Protein AF-A0A2Z5UXM3-F1 (afdb_monomer_lite)

Radius of gyration: 25.67 Å; chains: 1; bounding box: 50×70×93 Å

F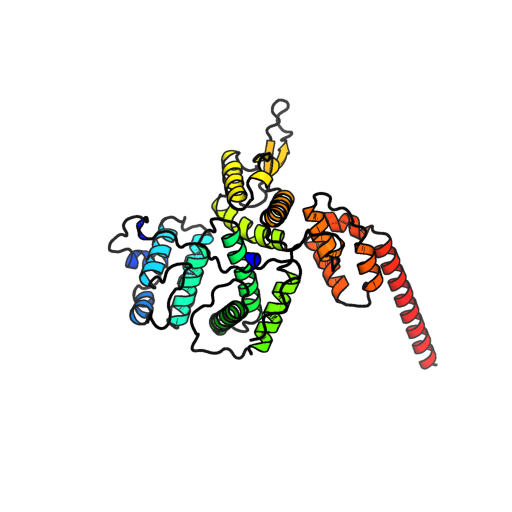oldseek 3Di:
DDFQPLPLPWFDLLLLAQAAFDQDPLVPAPDQDPCLLVVLCVLLVHDSVLVVVLLVVDPCVQFFLDDPPDTDRPVSLSVVLSSVLVPDDSPDPLNVVLSCLQPPPSNDDNNSNSVSSSVSSSLVGDHQEQSNLSQVLLLVLLLVLLVVPDPDPVCSSQSSLLLQQLCVVSSNNHDHGGPDPDHDPDDSVNSSVSSSVSCNVQVHLLNSLVSSLVSLQSVLVVLVADFFDPQADDPVSLQSSVVSLCSHFDCVLCVPPDSVNQFDWDFDPPDPPDRDTGGGGGPSLSSSLRNSVRCVVVSSTVDDDDPVSDDEPLSQLSVCSSVVNLAGPVSVLVRLVPPPPPDPVNVVSLVCCVVPRVSNNVNVVPDPSNVVSVVVVVVVVVVVVVVVVVVVVVVVD

pLDDT: mean 81.64, std 12.27, range [31.11, 96.38]

Secondary structure (DSSP, 8-state):
-PPPTTS-TTB-GGGG---PPPPP-GGGSPPPPTTHHHHHHHHHT--HHHHHHHHHH--TTTS-EEETTEEE-HHHHHHHHHHHHHHS-TTSHHHHHHHHHHHTTTTS-HHHHHHHHHHHHHHTPPP-SHHHHHHHHHHHHHHHHHHHH--SHHHHHHHHHHHHHHHHHTT-S-------SS--S--HHHHHHHHHHHHHHHSSTTTHHHHHHHHHHHHHGGGT--SS-TT-B-HHHHHHHHHHHHTTS-HHHHTT--HHHHEEEEE-SS-TT--PEEEEEE-HHHHHHHHHHHHHHTT-BSS---GGG--SHHHHHHHHHHTT-----STHHHHHHHHTTTSHHHHHHHHHHHHH-HHHHHHHHT-HHHHHHHHHHHHHHHHHHHHHHHHHHHH--

Organism: NCBI:txid676208

Sequence (397 aa):
MPRLNSKSSNLSDRCFQCIPPNLPDLKNLQSLPEDWFEKLSGLCNVKVDAFNKHLKNADLNKYPLLFRNSTISLKEALQFIYLTLSHLNCKSSYYSAIVLKLTEDIEFCTPGFINRVADIVTSLQEPQNLDELLYQSRLDLVNTVAAKLATTQTQQIHAWNQVLQIAANNNLGVKGNFKDPFSSNLTYSEIKKYLEKEFSEKFTPFYLPFLLEKQLRGLASLSDYQGAQATGYTVGIAENITEKIKTYLHAETFKNLTCQDFFEIVYSDDDEDCYLPILKDIKWNVVRNCFFNTLLKEGYFVKAISENDIHSLVDCASFSSLLRNNQLLGSENKYIMDSLFNNNDVYSQLKKIETEFAAYWENLRDCPALIDKTISWLIKTIEKNHLIVTRLNFLNY

Structure (mmCIF, N/CA/C/O backbone):
data_AF-A0A2Z5UXM3-F1
#
_entry.id   AF-A0A2Z5UXM3-F1
#
loop_
_atom_site.group_PDB
_atom_site.id
_atom_site.type_symbol
_atom_site.label_atom_id
_atom_site.label_alt_id
_atom_site.label_comp_id
_atom_site.label_asym_id
_atom_site.label_entity_id
_atom_site.label_seq_id
_atom_site.pdbx_PDB_ins_code
_atom_site.Cartn_x
_atom_site.Cartn_y
_atom_site.Cartn_z
_atom_site.occupancy
_atom_site.B_iso_or_equiv
_atom_site.auth_seq_id
_atom_site.auth_comp_id
_atom_site.auth_asym_id
_atom_site.auth_atom_id
_atom_site.pdbx_PDB_model_num
ATOM 1 N N . MET A 1 1 ? -2.596 -29.725 -2.174 1.00 31.11 1 MET A N 1
ATOM 2 C CA . MET A 1 1 ? -1.588 -28.937 -1.428 1.00 31.11 1 MET A CA 1
ATOM 3 C C . MET A 1 1 ? -2.303 -28.114 -0.364 1.00 31.11 1 MET A C 1
ATOM 5 O O . MET A 1 1 ? -3.401 -27.650 -0.664 1.00 31.11 1 MET A O 1
ATOM 9 N N . PRO A 1 2 ? -1.760 -27.969 0.857 1.00 32.78 2 PRO A N 1
ATOM 10 C CA . PRO A 1 2 ? -2.428 -27.230 1.925 1.00 32.78 2 PRO A CA 1
ATOM 11 C C . PRO A 1 2 ? -2.495 -25.749 1.543 1.00 32.78 2 PRO A C 1
ATOM 13 O O . PRO A 1 2 ? -1.459 -25.130 1.309 1.00 32.78 2 PRO A O 1
ATOM 16 N N . ARG A 1 3 ? -3.711 -25.201 1.442 1.00 43.66 3 ARG A N 1
ATOM 17 C CA . ARG A 1 3 ? -3.942 -23.756 1.310 1.00 43.66 3 ARG A CA 1
ATOM 18 C C . ARG A 1 3 ? -3.392 -23.062 2.560 1.00 43.66 3 ARG A C 1
ATOM 20 O O . ARG A 1 3 ? -3.405 -23.655 3.640 1.00 43.66 3 ARG A O 1
ATOM 27 N N . LEU A 1 4 ? -2.916 -21.825 2.432 1.00 53.03 4 LEU A N 1
ATOM 28 C CA . LEU A 1 4 ? -2.655 -21.005 3.613 1.00 53.03 4 LEU A CA 1
ATOM 29 C C . LEU A 1 4 ? -3.947 -20.898 4.425 1.00 53.03 4 LEU A C 1
ATOM 31 O O . LEU A 1 4 ? -4.969 -20.447 3.909 1.00 53.03 4 LEU A O 1
ATOM 35 N N . ASN A 1 5 ? -3.884 -21.260 5.704 1.00 45.56 5 ASN A N 1
ATOM 36 C CA . ASN A 1 5 ? -4.937 -20.954 6.674 1.00 45.56 5 ASN A CA 1
ATOM 37 C C . ASN A 1 5 ? -4.945 -19.457 7.057 1.00 45.56 5 ASN A C 1
ATOM 39 O O . ASN A 1 5 ? -5.660 -19.067 7.969 1.00 45.56 5 ASN A O 1
ATOM 43 N N . SER A 1 6 ? -4.170 -18.610 6.366 1.00 47.28 6 SER A N 1
ATOM 44 C CA . SER A 1 6 ? -4.060 -17.169 6.623 1.00 47.28 6 SER A CA 1
ATOM 45 C C . SER A 1 6 ? -5.162 -16.335 5.967 1.00 47.28 6 SER A C 1
ATOM 47 O O . SER A 1 6 ? -5.052 -15.110 5.940 1.00 47.28 6 SER A O 1
ATOM 49 N N . LYS A 1 7 ? -6.219 -16.954 5.417 1.00 53.69 7 LYS A N 1
ATOM 50 C CA . LYS A 1 7 ? -7.437 -16.200 5.115 1.00 53.69 7 LYS A CA 1
ATOM 51 C C . LYS A 1 7 ? -7.962 -15.690 6.452 1.00 53.69 7 LYS A C 1
ATOM 53 O O . LYS A 1 7 ? -8.525 -16.470 7.217 1.00 53.69 7 LYS A O 1
ATOM 58 N N . SER A 1 8 ? -7.745 -14.403 6.740 1.00 56.81 8 SER A N 1
ATOM 59 C CA . SER A 1 8 ? -8.525 -13.702 7.758 1.00 56.81 8 SER A CA 1
ATOM 60 C C . SER A 1 8 ? -9.979 -14.101 7.522 1.00 56.81 8 SER A C 1
ATOM 62 O O . SER A 1 8 ? -10.464 -13.996 6.393 1.00 56.81 8 SER A O 1
ATOM 64 N N . SER A 1 9 ? -10.623 -14.668 8.542 1.00 66.50 9 SER A N 1
ATOM 65 C CA . SER A 1 9 ? -11.870 -15.437 8.412 1.00 66.50 9 SER A CA 1
ATOM 66 C C . SER A 1 9 ? -13.031 -14.646 7.802 1.00 66.50 9 SER A C 1
ATOM 68 O O . SER A 1 9 ? -14.055 -15.236 7.465 1.00 66.50 9 SER A O 1
ATOM 70 N N . ASN A 1 10 ? -12.867 -13.330 7.628 1.00 83.25 10 ASN A N 1
ATOM 71 C CA . ASN A 1 10 ? -13.854 -12.441 7.043 1.00 83.25 10 ASN A CA 1
ATOM 72 C C . ASN A 1 10 ? -13.451 -11.788 5.700 1.00 83.25 10 ASN A C 1
ATOM 74 O O . ASN A 1 10 ? -14.196 -10.965 5.178 1.00 83.25 10 ASN A O 1
ATOM 78 N N . LEU A 1 11 ? -12.310 -12.130 5.095 1.00 88.94 11 LEU A N 1
ATOM 79 C CA . LEU A 1 11 ? -11.992 -11.679 3.733 1.00 88.94 11 LEU A CA 1
ATOM 80 C C . LEU A 1 11 ? -12.542 -12.660 2.692 1.00 88.94 11 LEU A C 1
ATOM 82 O O . LEU A 1 11 ? -12.330 -13.869 2.789 1.00 88.94 11 LEU A O 1
ATOM 86 N N . SER A 1 12 ? -13.232 -12.136 1.680 1.00 90.31 12 SER A N 1
ATOM 87 C CA . SER A 1 12 ? -13.747 -12.929 0.561 1.00 90.31 12 SER A CA 1
ATOM 88 C C . SER A 1 12 ? -12.629 -13.378 -0.387 1.00 90.31 12 SER A C 1
ATOM 90 O O . SER A 1 12 ? -11.528 -12.822 -0.402 1.00 90.31 12 SER A O 1
ATOM 92 N N . ASP A 1 13 ? -12.930 -14.346 -1.256 1.00 89.88 13 ASP A N 1
ATOM 93 C CA . ASP A 1 13 ? -12.005 -14.778 -2.312 1.00 89.88 13 ASP A CA 1
ATOM 94 C C . ASP A 1 13 ? -11.679 -13.655 -3.310 1.00 89.88 13 ASP A C 1
ATOM 96 O O . ASP A 1 13 ? -10.606 -13.671 -3.918 1.00 89.88 13 ASP A O 1
ATOM 100 N N . ARG A 1 14 ? -12.552 -12.644 -3.433 1.00 90.94 14 ARG A N 1
ATOM 101 C CA . ARG A 1 14 ? -12.315 -11.465 -4.276 1.00 90.94 14 ARG A CA 1
ATOM 102 C C . ARG A 1 14 ? -11.067 -10.696 -3.832 1.00 90.94 14 ARG A C 1
ATOM 104 O O . ARG A 1 14 ? -10.260 -10.316 -4.674 1.00 90.94 14 ARG A O 1
ATOM 111 N N . CYS A 1 15 ? -10.824 -10.589 -2.521 1.00 90.62 15 CYS A N 1
ATOM 112 C CA . CYS A 1 15 ? -9.630 -9.944 -1.953 1.00 90.62 15 CYS A CA 1
ATOM 113 C C . CYS A 1 15 ? -8.303 -10.583 -2.384 1.00 90.62 15 CYS A C 1
ATOM 115 O O . CYS A 1 15 ? -7.249 -9.980 -2.186 1.00 90.62 15 CYS A O 1
ATOM 117 N N . PHE A 1 16 ? -8.334 -11.802 -2.926 1.00 91.88 16 PHE A N 1
ATOM 118 C CA . PHE A 1 16 ? -7.156 -12.570 -3.324 1.00 91.88 16 PHE A CA 1
ATOM 119 C C . PHE A 1 16 ? -7.130 -12.863 -4.828 1.00 91.88 16 PHE A C 1
ATOM 121 O O . PHE A 1 16 ? -6.340 -13.692 -5.281 1.00 91.88 16 PHE A O 1
ATOM 128 N N . GLN A 1 17 ? -7.957 -12.186 -5.629 1.00 91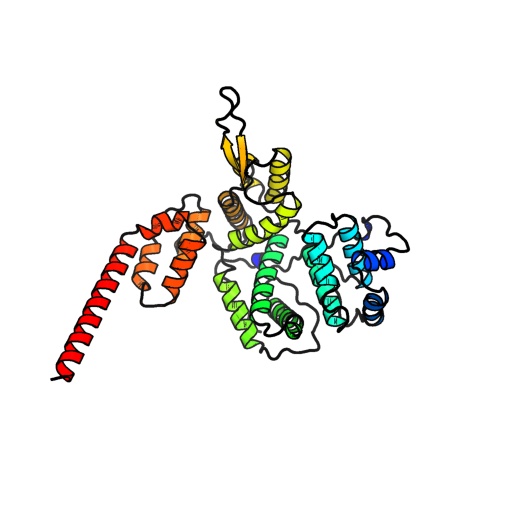.31 17 GLN A N 1
ATOM 129 C CA . GLN A 1 17 ? -7.866 -12.291 -7.080 1.00 91.31 17 GLN A CA 1
ATOM 130 C C . GLN A 1 17 ? -6.550 -11.678 -7.579 1.00 91.31 17 GLN A C 1
ATOM 132 O O . GLN A 1 17 ? -6.132 -10.594 -7.170 1.00 91.31 17 GLN A O 1
ATOM 137 N N . CYS A 1 18 ? -5.862 -12.389 -8.468 1.00 89.88 18 CYS A N 1
ATOM 138 C CA . CYS A 1 18 ? -4.621 -11.912 -9.069 1.00 89.88 18 CYS A CA 1
ATOM 139 C C . CYS A 1 18 ? -4.944 -10.985 -10.248 1.00 89.88 18 CYS A C 1
ATOM 141 O O . CYS A 1 18 ? -5.001 -11.427 -11.395 1.00 89.88 18 CYS A O 1
ATOM 143 N N . ILE A 1 19 ? -5.158 -9.702 -9.953 1.00 89.19 19 ILE A N 1
ATOM 144 C CA . ILE A 1 19 ? -5.529 -8.674 -10.932 1.00 89.19 19 ILE A CA 1
ATOM 145 C C . ILE A 1 19 ? -4.443 -7.585 -10.957 1.00 89.19 19 ILE A C 1
ATOM 147 O O . ILE A 1 19 ? -4.604 -6.556 -10.313 1.00 89.19 19 ILE A O 1
ATOM 151 N N . PRO A 1 20 ? -3.305 -7.798 -11.647 1.00 84.62 20 PRO A N 1
ATOM 152 C CA . PRO A 1 20 ? -2.302 -6.748 -11.784 1.00 84.62 20 PRO A CA 1
ATOM 153 C C . PRO A 1 20 ? -2.819 -5.560 -12.612 1.00 84.62 20 PRO A C 1
ATOM 155 O O . PRO A 1 20 ? -3.680 -5.740 -13.476 1.00 84.62 20 PRO A O 1
ATOM 158 N N . PRO A 1 21 ? -2.273 -4.354 -12.425 1.00 83.88 21 PRO A N 1
ATOM 159 C CA . PRO A 1 21 ? -2.468 -3.263 -13.371 1.00 83.88 21 PRO A CA 1
ATOM 160 C C . PRO A 1 21 ? -2.143 -3.669 -14.817 1.00 83.88 21 PRO A C 1
ATOM 162 O O . PRO A 1 21 ? -1.306 -4.543 -15.077 1.00 83.88 21 PRO A O 1
ATOM 165 N N . ASN A 1 22 ? -2.819 -3.045 -15.780 1.00 75.81 22 ASN A N 1
ATOM 166 C CA . ASN A 1 22 ? -2.469 -3.227 -17.186 1.00 75.81 22 ASN A CA 1
ATOM 167 C C . ASN A 1 22 ? -1.181 -2.465 -17.518 1.00 75.81 22 ASN A C 1
ATOM 169 O O . ASN A 1 22 ? -0.917 -1.389 -16.984 1.00 75.81 22 ASN A O 1
ATOM 173 N N . LEU A 1 23 ? -0.401 -3.008 -18.452 1.00 68.75 23 LEU A N 1
ATOM 174 C CA . LEU A 1 23 ? 0.621 -2.214 -19.121 1.00 68.75 23 LEU A CA 1
ATOM 175 C C . LEU A 1 23 ? -0.061 -1.089 -19.907 1.00 68.75 23 LEU A C 1
ATOM 177 O O . LEU A 1 23 ? -1.052 -1.365 -20.593 1.00 68.75 23 LEU A O 1
ATOM 181 N N . PRO A 1 24 ? 0.482 0.136 -19.879 1.00 64.06 24 PRO A N 1
ATOM 182 C CA . PRO A 1 24 ? 0.121 1.148 -20.859 1.00 64.06 24 PRO A CA 1
ATOM 183 C C . PRO A 1 24 ? 0.345 0.596 -22.270 1.00 64.06 24 PRO A C 1
ATOM 185 O O . PRO A 1 24 ? 1.337 -0.094 -22.524 1.00 64.06 24 PRO A O 1
ATOM 188 N N . ASP A 1 25 ? -0.590 0.859 -23.182 1.00 61.75 25 ASP A N 1
ATOM 189 C CA . ASP A 1 25 ? -0.499 0.351 -24.548 1.00 61.75 25 ASP A CA 1
ATOM 190 C C . ASP A 1 25 ? 0.686 1.000 -25.274 1.00 61.75 25 ASP A C 1
ATOM 192 O O . ASP A 1 25 ? 0.631 2.163 -25.676 1.00 61.75 25 ASP A O 1
ATOM 196 N N . LEU A 1 26 ? 1.757 0.222 -25.457 1.00 58.78 26 LEU A N 1
ATOM 197 C CA . LEU A 1 26 ? 2.961 0.622 -26.185 1.00 58.78 26 LEU A CA 1
ATOM 198 C C . LEU A 1 26 ? 2.657 1.106 -27.611 1.00 58.78 26 LEU A C 1
ATOM 200 O O . LEU A 1 26 ? 3.421 1.898 -28.153 1.00 58.78 26 LEU A O 1
ATOM 204 N N . LYS A 1 27 ? 1.547 0.660 -28.217 1.00 54.09 27 LYS A N 1
ATOM 205 C CA . LYS A 1 27 ? 1.144 1.060 -29.575 1.00 54.09 27 LYS A CA 1
ATOM 206 C C . LYS A 1 27 ? 0.575 2.475 -29.643 1.00 54.09 27 LYS A C 1
ATOM 208 O O . LYS A 1 27 ? 0.575 3.062 -30.719 1.00 54.09 27 LYS A O 1
ATOM 213 N N . ASN A 1 28 ? 0.111 3.009 -28.514 1.00 53.81 28 ASN A N 1
ATOM 214 C CA . ASN A 1 28 ? -0.417 4.370 -28.410 1.00 53.81 28 ASN A CA 1
ATOM 215 C C . ASN A 1 28 ? 0.639 5.369 -27.919 1.00 53.81 28 ASN A C 1
ATOM 217 O O . ASN A 1 28 ? 0.347 6.558 -27.792 1.00 53.81 28 ASN A O 1
ATOM 221 N N . LEU A 1 29 ? 1.859 4.907 -27.632 1.00 59.38 29 LEU A N 1
ATOM 222 C CA . LEU A 1 29 ? 2.969 5.784 -27.286 1.00 59.38 29 LEU A CA 1
ATOM 223 C C . LEU A 1 29 ? 3.538 6.445 -28.550 1.00 59.38 29 LEU A C 1
ATOM 225 O O . LEU A 1 29 ? 3.493 5.874 -29.639 1.00 59.38 29 LEU A O 1
ATOM 229 N N . GLN A 1 30 ? 4.061 7.668 -28.397 1.00 64.62 30 GLN A N 1
ATOM 230 C CA . GLN A 1 30 ? 4.705 8.428 -29.474 1.00 64.62 30 GLN A CA 1
ATOM 231 C C . GLN A 1 30 ? 5.695 7.566 -30.271 1.00 64.62 30 GLN A C 1
ATOM 233 O O . GLN A 1 30 ? 6.365 6.692 -29.717 1.00 64.62 30 GLN A O 1
ATOM 238 N N . SER A 1 31 ? 5.827 7.851 -31.570 1.00 75.44 31 SER A N 1
ATOM 239 C CA . SER A 1 31 ? 6.830 7.208 -32.419 1.00 75.44 31 SER A CA 1
ATOM 240 C C . SER A 1 31 ? 8.217 7.355 -31.792 1.00 75.44 31 SER A C 1
ATOM 242 O O . SER A 1 31 ? 8.715 8.473 -31.636 1.00 75.44 31 SER A O 1
ATOM 244 N N . LEU A 1 32 ? 8.831 6.227 -31.436 1.00 82.06 32 LEU A N 1
ATOM 245 C CA . LEU A 1 32 ? 10.192 6.199 -30.914 1.00 82.06 32 LEU A CA 1
ATOM 246 C C . LEU A 1 32 ? 11.160 6.728 -31.981 1.00 82.06 32 LEU A C 1
ATOM 248 O O . LEU A 1 32 ? 11.056 6.315 -33.139 1.00 82.06 32 LEU A O 1
ATOM 252 N N . PRO A 1 33 ? 12.112 7.603 -31.620 1.00 87.31 33 PRO A N 1
ATOM 253 C CA . PRO A 1 33 ? 13.159 7.998 -32.549 1.00 87.31 33 PRO A CA 1
ATOM 254 C C . PRO A 1 33 ? 14.060 6.793 -32.865 1.00 87.31 33 PRO A C 1
ATOM 256 O O . PRO A 1 33 ? 14.204 5.889 -32.041 1.00 87.31 33 PRO A O 1
ATOM 259 N N . GLU A 1 34 ? 14.676 6.761 -34.049 1.00 87.12 34 GLU A N 1
ATOM 260 C CA . GLU A 1 34 ? 15.512 5.624 -34.479 1.00 87.12 34 GLU A CA 1
ATOM 261 C C . GLU A 1 34 ? 16.682 5.348 -33.516 1.00 87.12 34 GLU A C 1
ATOM 263 O O . GLU A 1 34 ? 17.028 4.192 -33.285 1.00 87.12 34 GLU A O 1
ATOM 268 N N . ASP A 1 35 ? 17.212 6.400 -32.888 1.00 90.81 35 ASP A N 1
ATOM 269 C CA . ASP A 1 35 ? 18.319 6.403 -31.922 1.00 90.81 35 ASP A CA 1
ATOM 270 C C . ASP A 1 35 ? 17.854 6.361 -30.448 1.00 90.81 35 ASP A C 1
ATOM 272 O O . ASP A 1 35 ? 18.574 6.786 -29.538 1.00 90.81 35 ASP A O 1
ATOM 276 N N . TRP A 1 36 ? 16.625 5.897 -30.174 1.00 91.31 36 TRP A N 1
ATOM 277 C CA . TRP A 1 36 ? 16.070 5.860 -28.809 1.00 91.31 36 TRP A CA 1
ATOM 278 C C . TRP A 1 36 ? 16.958 5.087 -27.825 1.00 91.31 36 TRP A C 1
ATOM 280 O O . TRP A 1 36 ? 16.990 5.403 -26.637 1.00 91.31 36 TRP A O 1
ATOM 290 N N . PHE A 1 37 ? 17.675 4.070 -28.305 1.00 91.00 37 PHE A N 1
ATOM 291 C CA . PHE A 1 37 ? 18.474 3.193 -27.459 1.00 91.00 37 PHE A CA 1
ATOM 292 C C . PHE A 1 37 ? 19.780 3.868 -27.025 1.00 91.00 37 PHE A C 1
ATOM 294 O O . PHE A 1 37 ? 20.137 3.834 -25.847 1.00 91.00 37 PHE A O 1
ATOM 301 N N . GLU A 1 38 ? 20.443 4.573 -27.940 1.00 92.56 38 GLU A N 1
ATOM 302 C CA . GLU A 1 38 ? 21.582 5.444 -27.659 1.00 92.56 38 GLU A CA 1
ATOM 303 C C . GLU A 1 38 ? 21.175 6.577 -26.711 1.00 92.56 38 GLU A C 1
ATOM 305 O O . GLU A 1 38 ? 21.888 6.871 -25.748 1.00 92.56 38 GLU A O 1
ATOM 310 N N . LYS A 1 39 ? 19.992 7.164 -26.930 1.00 92.81 39 LYS A N 1
ATOM 311 C CA . LYS A 1 39 ? 19.426 8.197 -26.054 1.00 92.81 39 LYS A CA 1
ATOM 312 C C . LYS A 1 39 ? 19.135 7.678 -24.651 1.00 92.81 39 LYS A C 1
ATOM 314 O O . LYS A 1 39 ? 19.499 8.355 -23.695 1.00 92.81 39 LYS A O 1
ATOM 319 N N . LEU A 1 40 ? 18.546 6.489 -24.502 1.00 93.12 40 LEU A N 1
ATOM 320 C CA . LEU A 1 40 ? 18.355 5.847 -23.195 1.00 93.12 40 LEU A CA 1
ATOM 321 C C . LEU A 1 40 ? 19.697 5.670 -22.475 1.00 93.12 40 LEU A C 1
ATOM 323 O O . LEU A 1 40 ? 19.828 6.019 -21.305 1.00 93.12 40 LEU A O 1
ATOM 327 N N . SER A 1 41 ? 20.715 5.196 -23.194 1.00 91.44 41 SER A N 1
ATOM 328 C CA . SER A 1 41 ? 22.071 5.071 -22.662 1.00 91.44 41 SER A CA 1
ATOM 329 C C . SER A 1 41 ? 22.642 6.412 -22.189 1.00 91.44 41 SER A C 1
ATOM 331 O O . SER A 1 41 ? 23.246 6.478 -21.116 1.00 91.44 41 SER A O 1
ATOM 333 N N . GLY A 1 42 ? 22.398 7.487 -22.945 1.00 90.94 42 GLY A N 1
ATOM 334 C CA . GLY A 1 42 ? 22.749 8.857 -22.568 1.00 90.94 42 GLY A CA 1
ATOM 335 C C . GLY A 1 42 ? 22.011 9.352 -21.320 1.00 90.94 42 GLY A C 1
ATOM 336 O O . GLY A 1 42 ? 22.652 9.882 -20.416 1.00 90.94 42 GLY A O 1
ATOM 337 N N . LEU A 1 43 ? 20.695 9.121 -21.224 1.00 91.00 43 LEU A N 1
ATOM 338 C CA . LEU A 1 43 ? 19.877 9.472 -20.050 1.00 91.00 43 LEU A CA 1
ATOM 339 C C . LEU A 1 43 ? 20.365 8.774 -18.774 1.00 91.00 43 LEU A C 1
ATOM 341 O O . LEU A 1 43 ? 20.312 9.352 -17.687 1.00 91.00 43 LEU A O 1
ATOM 345 N N . CYS A 1 44 ? 20.848 7.540 -18.916 1.00 90.44 44 CYS A N 1
ATOM 346 C CA . CYS A 1 44 ? 21.367 6.731 -17.821 1.00 90.44 44 CYS A CA 1
ATOM 347 C C . CYS A 1 44 ? 22.860 6.941 -17.537 1.00 90.44 44 CYS A C 1
ATOM 349 O O . CYS A 1 44 ? 23.351 6.416 -16.543 1.00 90.44 44 CYS A O 1
ATOM 351 N N . ASN A 1 45 ? 23.587 7.672 -18.390 1.00 89.88 45 ASN A N 1
ATOM 352 C CA . ASN A 1 45 ? 25.047 7.791 -18.344 1.00 89.88 45 ASN A CA 1
ATOM 353 C C . ASN A 1 45 ? 25.771 6.423 -18.323 1.00 89.88 45 ASN A C 1
ATOM 355 O O . ASN A 1 45 ? 26.741 6.217 -17.593 1.00 89.88 45 ASN A O 1
ATOM 359 N N . VAL A 1 46 ? 25.289 5.466 -19.125 1.00 88.94 46 VAL A N 1
ATOM 360 C CA . VAL A 1 46 ? 25.856 4.111 -19.239 1.00 88.94 46 VAL A CA 1
ATOM 361 C C . VAL A 1 46 ? 26.170 3.791 -20.698 1.00 88.94 46 VAL A C 1
ATOM 363 O O . VAL A 1 46 ? 25.439 4.179 -21.608 1.00 88.94 46 VAL A O 1
ATOM 366 N N . LYS A 1 47 ? 27.254 3.045 -20.943 1.00 88.50 47 LYS A N 1
ATOM 367 C CA . LYS A 1 47 ? 27.625 2.584 -22.291 1.00 88.50 47 LYS A CA 1
ATOM 368 C C . LYS A 1 47 ? 26.547 1.663 -22.873 1.00 88.50 47 LYS A C 1
ATOM 370 O O . LYS A 1 47 ? 26.119 0.725 -22.206 1.00 88.50 47 LYS A O 1
ATOM 375 N N . VAL A 1 48 ? 26.207 1.861 -24.148 1.00 87.81 48 VAL A N 1
ATOM 376 C CA . VAL A 1 48 ? 25.215 1.053 -24.890 1.00 87.81 48 VAL A CA 1
ATOM 377 C C . VAL A 1 48 ? 25.515 -0.452 -24.800 1.00 87.81 48 VAL A C 1
ATOM 379 O O . VAL A 1 48 ? 24.609 -1.279 -24.682 1.00 87.81 48 VAL A O 1
ATOM 382 N N . ASP A 1 49 ? 26.799 -0.818 -24.766 1.00 87.00 49 ASP A N 1
ATOM 383 C CA . ASP A 1 49 ? 27.251 -2.206 -24.638 1.00 87.00 49 ASP A CA 1
ATOM 384 C C . ASP A 1 49 ? 26.777 -2.909 -23.357 1.00 87.00 49 ASP A C 1
ATOM 386 O O . ASP A 1 49 ? 26.528 -4.118 -23.388 1.00 87.00 49 ASP A O 1
ATOM 390 N N . ALA A 1 50 ? 26.591 -2.174 -22.254 1.00 86.88 50 ALA A N 1
ATOM 391 C CA . ALA A 1 50 ? 26.094 -2.743 -21.002 1.00 86.88 50 ALA A CA 1
ATOM 392 C C . ALA A 1 50 ? 24.652 -3.253 -21.159 1.00 86.88 50 ALA A C 1
ATOM 394 O O . ALA A 1 50 ? 24.345 -4.381 -20.775 1.00 86.88 50 ALA A O 1
ATOM 395 N N . PHE A 1 51 ? 23.784 -2.483 -21.823 1.00 87.75 51 PHE A N 1
ATOM 396 C CA . PHE A 1 51 ? 22.423 -2.919 -22.146 1.00 87.75 51 PHE A CA 1
ATOM 397 C C . PHE A 1 51 ? 22.409 -4.029 -23.208 1.00 87.75 51 PHE A C 1
ATOM 399 O O . PHE A 1 51 ? 21.688 -5.022 -23.073 1.00 87.75 51 PHE A O 1
ATOM 406 N N . ASN A 1 52 ? 23.242 -3.908 -24.249 1.00 86.88 52 ASN A N 1
ATOM 407 C CA . ASN A 1 52 ? 23.338 -4.898 -25.328 1.00 86.88 52 ASN A CA 1
ATOM 408 C C . ASN A 1 52 ? 23.740 -6.289 -24.832 1.00 86.88 52 ASN A C 1
ATOM 410 O O . ASN A 1 52 ? 23.233 -7.291 -25.345 1.00 86.88 52 ASN A O 1
ATOM 414 N N . LYS A 1 53 ? 24.623 -6.370 -23.828 1.00 88.31 53 LYS A N 1
ATOM 415 C CA . LYS A 1 53 ? 24.978 -7.630 -23.161 1.00 88.31 53 LYS A CA 1
ATOM 416 C C . LYS A 1 53 ? 23.728 -8.379 -22.702 1.00 88.31 53 LYS A C 1
ATOM 418 O O . LYS A 1 53 ? 23.645 -9.593 -22.876 1.00 88.31 53 LYS A O 1
ATOM 423 N N . HIS A 1 54 ? 22.756 -7.676 -22.131 1.00 87.00 54 HIS A N 1
ATOM 424 C CA . HIS A 1 54 ? 21.538 -8.295 -21.625 1.00 87.00 54 HIS A CA 1
ATOM 425 C C . HIS A 1 54 ? 20.543 -8.616 -22.730 1.00 87.00 54 HIS A C 1
ATOM 427 O O . HIS A 1 54 ? 20.013 -9.718 -22.726 1.00 87.00 54 HIS A O 1
ATOM 433 N N . LEU A 1 55 ? 20.352 -7.728 -23.710 1.00 84.12 55 LEU A N 1
ATOM 434 C CA . LEU A 1 55 ? 19.460 -7.987 -24.847 1.00 84.12 55 LEU A CA 1
ATOM 435 C C . LEU A 1 55 ? 19.882 -9.220 -25.659 1.00 84.12 55 LEU A C 1
ATOM 437 O O . LEU A 1 55 ? 19.030 -10.018 -26.036 1.00 84.12 55 LEU A O 1
ATOM 441 N N . LYS A 1 56 ? 21.189 -9.415 -25.883 1.00 82.94 56 LYS A N 1
ATOM 442 C CA . LYS A 1 56 ? 21.721 -10.583 -26.612 1.00 82.94 56 LYS A CA 1
ATOM 443 C C . LYS A 1 56 ? 21.567 -11.897 -25.842 1.00 82.94 56 LYS A C 1
ATOM 445 O O . LYS A 1 56 ? 21.434 -12.949 -26.454 1.00 82.94 56 LYS A O 1
ATOM 450 N N . ASN A 1 57 ? 21.604 -11.830 -24.512 1.00 77.62 57 ASN A N 1
ATOM 451 C CA . ASN A 1 57 ? 21.545 -12.992 -23.623 1.00 77.62 57 ASN A CA 1
ATOM 452 C C . ASN A 1 57 ? 20.151 -13.206 -23.005 1.00 77.62 57 ASN A C 1
ATOM 454 O O . ASN A 1 57 ? 19.982 -14.091 -22.163 1.00 77.62 57 ASN A O 1
ATOM 458 N N . ALA A 1 58 ? 19.166 -12.378 -23.365 1.00 70.88 58 ALA A N 1
ATOM 459 C CA . ALA A 1 58 ? 17.802 -12.471 -22.872 1.00 70.88 58 ALA A CA 1
ATOM 460 C C . ALA A 1 58 ? 17.064 -13.584 -23.620 1.00 70.88 58 ALA A C 1
ATOM 462 O O . ALA A 1 58 ? 16.453 -13.361 -24.663 1.00 70.88 58 ALA A O 1
ATOM 463 N N . ASP A 1 59 ? 17.110 -14.794 -23.072 1.00 69.06 59 ASP A N 1
ATOM 464 C CA . ASP A 1 59 ? 16.210 -15.859 -23.503 1.00 69.06 59 ASP A CA 1
ATOM 465 C C . ASP A 1 59 ? 14.820 -15.629 -22.890 1.00 69.06 59 ASP A C 1
ATOM 467 O O . ASP A 1 59 ? 14.567 -15.958 -21.728 1.00 69.06 59 ASP A O 1
ATOM 471 N N . LEU A 1 60 ? 13.916 -15.043 -23.679 1.00 60.12 60 LEU A N 1
ATOM 472 C CA . LEU A 1 60 ? 12.536 -14.762 -23.271 1.00 60.12 60 LEU A CA 1
ATOM 473 C C . LEU A 1 60 ? 11.726 -16.034 -22.988 1.00 60.12 60 LEU A C 1
ATOM 475 O O . LEU A 1 60 ? 10.753 -15.968 -22.241 1.00 60.12 60 LEU A O 1
ATOM 479 N N . ASN A 1 61 ? 12.138 -17.194 -23.516 1.00 57.12 61 ASN A N 1
ATOM 480 C CA . ASN A 1 61 ? 11.503 -18.469 -23.175 1.00 57.12 61 ASN A CA 1
ATOM 481 C C . ASN A 1 61 ? 11.876 -18.923 -21.758 1.00 57.12 61 ASN A C 1
ATOM 483 O O . ASN A 1 61 ? 11.135 -19.679 -21.130 1.00 57.12 61 ASN A O 1
ATOM 487 N N . LYS A 1 62 ? 13.019 -18.454 -21.243 1.00 56.12 62 LYS A N 1
ATOM 488 C CA . LYS A 1 62 ? 13.521 -18.776 -19.904 1.00 56.12 62 LYS A CA 1
ATOM 489 C C . LYS A 1 62 ? 13.159 -17.710 -18.864 1.00 56.12 62 LYS A C 1
ATOM 491 O O . LYS A 1 62 ? 12.978 -18.053 -17.697 1.00 56.12 62 LYS A O 1
ATOM 496 N N . TYR A 1 63 ? 13.015 -16.451 -19.285 1.00 59.22 63 TYR A N 1
ATOM 497 C CA . TYR A 1 63 ? 12.768 -15.295 -18.414 1.00 59.22 63 TYR A CA 1
ATOM 498 C C . TYR A 1 63 ? 11.689 -14.348 -18.982 1.00 59.22 63 TYR A C 1
ATOM 500 O O . TYR A 1 63 ? 11.994 -13.203 -19.327 1.00 59.22 63 TYR A O 1
ATOM 508 N N . PRO A 1 64 ? 10.430 -14.800 -19.131 1.00 60.62 64 PRO A N 1
ATOM 509 C CA . PRO A 1 64 ? 9.369 -13.953 -19.663 1.00 60.62 64 PRO A CA 1
ATOM 510 C C . PRO A 1 64 ? 9.024 -12.817 -18.688 1.00 60.62 64 PRO A C 1
ATOM 512 O O . PRO A 1 64 ? 8.810 -13.056 -17.499 1.00 60.62 64 PRO A O 1
ATOM 515 N N . LEU A 1 65 ? 8.907 -11.585 -19.194 1.00 65.94 65 LEU A N 1
ATOM 516 C CA . LEU A 1 65 ? 8.343 -10.466 -18.435 1.00 65.94 65 LEU A CA 1
ATOM 517 C C . LEU A 1 65 ? 6.817 -10.568 -18.467 1.00 65.94 65 LEU A C 1
ATOM 519 O O . LEU A 1 65 ? 6.165 -10.174 -19.437 1.00 65.94 65 LEU A O 1
ATOM 523 N N . LEU A 1 66 ? 6.252 -11.168 -17.423 1.00 58.00 66 LEU A N 1
ATOM 524 C CA . LEU A 1 66 ? 4.848 -11.554 -17.378 1.00 58.00 66 LEU A CA 1
ATOM 525 C C . LEU A 1 66 ? 3.957 -10.453 -16.783 1.00 58.00 66 LEU A C 1
ATOM 527 O O . LEU A 1 66 ? 3.841 -10.328 -15.568 1.00 58.00 66 LEU A O 1
ATOM 531 N N . PHE A 1 67 ? 3.153 -9.795 -17.613 1.00 62.19 67 PHE A N 1
ATOM 532 C CA . PHE A 1 67 ? 2.137 -8.810 -17.205 1.00 62.19 67 PHE A CA 1
ATOM 533 C C . PHE A 1 67 ? 0.713 -9.372 -17.322 1.00 62.19 67 PHE A C 1
ATOM 535 O O . PHE A 1 67 ? 0.547 -10.493 -17.805 1.00 62.19 67 PHE A O 1
ATOM 542 N N . ARG A 1 68 ? -0.318 -8.675 -16.804 1.00 52.50 68 ARG A N 1
ATOM 543 C CA . ARG A 1 68 ? -1.687 -9.223 -16.619 1.00 52.50 68 ARG A CA 1
ATOM 544 C C . ARG A 1 68 ? -2.190 -10.049 -17.801 1.00 52.50 68 ARG A C 1
ATOM 546 O O . ARG A 1 68 ? -2.621 -11.176 -17.585 1.00 52.50 68 ARG A O 1
ATOM 553 N N . ASN A 1 69 ? -2.044 -9.524 -19.015 1.00 52.78 69 ASN A N 1
ATOM 554 C CA . ASN A 1 69 ? -2.547 -10.145 -20.243 1.00 52.78 69 ASN A CA 1
ATOM 555 C C . ASN A 1 69 ? -1.474 -10.308 -21.334 1.00 52.78 69 ASN A C 1
ATOM 557 O O . ASN A 1 69 ? -1.812 -10.583 -22.483 1.00 52.78 69 ASN A O 1
ATOM 561 N N . SER A 1 70 ? -0.191 -10.107 -21.021 1.00 60.38 70 SER A N 1
ATOM 562 C CA . SER A 1 70 ? 0.865 -10.100 -22.036 1.00 60.38 70 SER A CA 1
ATOM 563 C C . SER A 1 70 ? 2.217 -10.545 -21.494 1.00 60.38 70 SER A C 1
ATOM 565 O O . SER A 1 70 ? 2.518 -10.437 -20.304 1.00 60.38 70 SER A O 1
ATOM 567 N N . THR A 1 71 ? 3.040 -11.052 -22.407 1.00 68.12 71 THR A N 1
ATOM 568 C CA . THR A 1 71 ? 4.486 -11.148 -22.218 1.00 68.12 71 THR A CA 1
ATOM 569 C C . THR A 1 71 ? 5.094 -10.070 -23.095 1.00 68.12 71 THR A C 1
ATOM 571 O O . THR A 1 71 ? 4.827 -10.072 -24.295 1.00 68.12 71 THR A O 1
ATOM 574 N N . ILE A 1 72 ? 5.857 -9.146 -22.515 1.00 73.00 72 ILE A N 1
ATOM 575 C CA . ILE A 1 72 ? 6.625 -8.177 -23.308 1.00 73.00 72 ILE A CA 1
ATOM 576 C C . ILE A 1 72 ? 8.084 -8.612 -23.360 1.00 73.00 72 ILE A C 1
ATOM 578 O O . ILE A 1 72 ? 8.602 -9.260 -22.448 1.00 73.00 72 ILE A O 1
ATOM 582 N N . SER A 1 73 ? 8.761 -8.266 -24.441 1.00 78.56 73 SER A N 1
ATOM 583 C CA . SER A 1 73 ? 10.200 -8.443 -24.554 1.00 78.56 73 SER A CA 1
ATOM 584 C C . SER A 1 73 ? 10.948 -7.453 -23.657 1.00 78.56 73 SER A C 1
ATOM 586 O O . SER A 1 73 ? 10.460 -6.368 -23.336 1.00 78.56 73 SER A O 1
ATOM 588 N N . LEU A 1 74 ? 12.192 -7.791 -23.302 1.00 82.69 74 LEU A N 1
ATOM 589 C CA . LEU A 1 74 ? 13.095 -6.865 -22.611 1.00 82.69 74 LEU A CA 1
ATOM 590 C C . LEU A 1 74 ? 13.266 -5.553 -23.397 1.00 82.69 74 LEU A C 1
ATOM 592 O O . LEU A 1 74 ? 13.358 -4.483 -22.805 1.00 82.69 74 LEU A O 1
ATOM 596 N N . LYS A 1 75 ? 13.262 -5.628 -24.733 1.00 84.75 75 LYS A N 1
ATOM 597 C CA . LYS A 1 75 ? 13.344 -4.457 -25.609 1.00 84.75 75 LYS A CA 1
ATOM 598 C C . LYS A 1 75 ? 12.132 -3.539 -25.438 1.00 84.75 75 LYS A C 1
ATOM 600 O O . LYS A 1 75 ? 12.318 -2.349 -25.220 1.00 84.75 75 LYS A O 1
ATOM 605 N N . GLU A 1 76 ? 10.920 -4.084 -25.499 1.00 82.69 76 GLU A N 1
ATOM 606 C CA . GLU A 1 76 ? 9.675 -3.324 -25.307 1.00 82.69 76 GLU A CA 1
ATOM 607 C C . GLU A 1 76 ? 9.600 -2.689 -23.913 1.00 82.69 76 GLU A C 1
ATOM 609 O O . GLU A 1 76 ? 9.205 -1.534 -23.771 1.00 82.69 76 GLU A O 1
ATOM 614 N N . ALA A 1 77 ? 10.052 -3.407 -22.882 1.00 84.50 77 ALA A N 1
ATOM 615 C CA . ALA A 1 77 ? 10.138 -2.872 -21.528 1.00 84.50 77 ALA A CA 1
ATOM 616 C C . ALA A 1 77 ? 11.112 -1.682 -21.425 1.00 84.50 77 ALA A C 1
ATOM 618 O O . ALA A 1 77 ? 10.794 -0.670 -20.805 1.00 84.50 77 ALA A O 1
ATOM 619 N N . LEU A 1 78 ? 12.282 -1.766 -22.066 1.00 89.31 78 LEU A N 1
ATOM 620 C CA . LEU A 1 78 ? 13.246 -0.660 -22.106 1.00 89.31 78 LEU A CA 1
ATOM 621 C C . LEU A 1 78 ? 12.734 0.535 -22.919 1.00 89.31 78 LEU A C 1
ATOM 623 O O . LEU A 1 78 ? 12.987 1.674 -22.539 1.00 89.31 78 LEU A O 1
ATOM 627 N N . GLN A 1 79 ? 11.991 0.292 -24.001 1.00 87.81 79 GLN A N 1
ATOM 628 C CA . GLN A 1 79 ? 11.328 1.348 -24.771 1.00 87.81 79 GLN A CA 1
ATOM 629 C C . GLN A 1 79 ? 10.303 2.099 -23.921 1.00 87.81 79 GLN A C 1
ATOM 631 O O . GLN A 1 79 ? 10.276 3.328 -23.937 1.00 87.81 79 GLN A O 1
ATOM 636 N N . PHE A 1 80 ? 9.504 1.368 -23.141 1.00 85.31 80 PHE A N 1
ATOM 637 C CA . PHE A 1 80 ? 8.570 1.967 -22.195 1.00 85.31 80 PHE A CA 1
ATOM 638 C C . PHE A 1 80 ? 9.294 2.858 -21.177 1.00 85.31 80 PHE A C 1
ATOM 640 O O . PHE A 1 80 ? 8.944 4.025 -21.027 1.00 85.31 80 PHE A O 1
ATOM 647 N N . ILE A 1 81 ? 10.359 2.345 -20.549 1.00 89.12 81 ILE A N 1
ATOM 648 C CA . ILE A 1 81 ? 11.156 3.107 -19.576 1.00 89.12 81 ILE A CA 1
ATOM 649 C C . ILE A 1 81 ? 11.776 4.356 -20.215 1.00 89.12 81 ILE A C 1
ATOM 651 O O . ILE A 1 81 ? 11.750 5.427 -19.611 1.00 89.12 81 ILE A O 1
ATOM 655 N N . TYR A 1 82 ? 12.304 4.247 -21.437 1.00 90.94 82 TYR A N 1
ATOM 656 C CA . TYR A 1 82 ? 12.847 5.386 -22.177 1.00 90.94 82 TYR A CA 1
ATOM 657 C C . TYR A 1 82 ? 11.806 6.490 -22.383 1.00 90.94 82 TYR A C 1
ATOM 659 O O . TYR A 1 82 ? 12.088 7.660 -22.115 1.00 90.94 82 TYR A O 1
ATOM 667 N N . LEU A 1 83 ? 10.605 6.127 -22.837 1.00 87.19 83 LEU A N 1
ATOM 668 C CA . LEU A 1 83 ? 9.522 7.082 -23.054 1.00 87.19 83 LEU A CA 1
ATOM 669 C C . LEU A 1 83 ? 9.136 7.768 -21.745 1.00 87.19 83 LEU A C 1
ATOM 671 O O . LEU A 1 83 ? 9.066 8.992 -21.697 1.00 87.19 83 LEU A O 1
ATOM 675 N N . THR A 1 84 ? 8.987 7.004 -20.661 1.00 84.94 84 THR A N 1
ATOM 676 C CA . THR A 1 84 ? 8.733 7.566 -19.332 1.00 84.94 84 THR A CA 1
ATOM 677 C C . THR A 1 84 ? 9.821 8.562 -18.924 1.00 84.94 84 THR A C 1
ATOM 679 O O . THR A 1 84 ? 9.509 9.703 -18.594 1.00 84.94 84 THR A O 1
ATOM 682 N N . LEU A 1 85 ? 11.099 8.175 -18.985 1.00 88.00 85 LEU A N 1
ATOM 683 C CA . LEU A 1 85 ? 12.217 9.049 -18.610 1.00 88.00 85 LEU A CA 1
ATOM 684 C C . LEU A 1 85 ? 12.288 10.317 -19.468 1.00 88.00 85 LEU A C 1
ATOM 686 O O . LEU A 1 85 ? 12.646 11.371 -18.952 1.00 88.00 85 LEU A O 1
ATOM 690 N N . SER A 1 86 ? 11.915 10.230 -20.746 1.00 85.62 86 SER A N 1
ATOM 691 C CA . SER A 1 86 ? 11.916 11.367 -21.676 1.00 85.62 86 SER A CA 1
ATOM 692 C C . SER A 1 86 ? 10.858 12.425 -21.341 1.00 85.62 86 SER A C 1
ATOM 694 O O . SER A 1 86 ? 11.011 13.581 -21.731 1.00 85.62 86 SER A O 1
ATOM 696 N N . HIS A 1 87 ? 9.800 12.051 -20.616 1.00 80.75 87 HIS A N 1
ATOM 697 C CA . HIS A 1 87 ? 8.748 12.967 -20.161 1.00 80.75 87 HIS A CA 1
ATOM 698 C C . HIS A 1 87 ? 8.929 13.435 -18.713 1.00 80.75 87 HIS A C 1
ATOM 700 O O . HIS A 1 87 ? 8.300 14.408 -18.296 1.00 80.75 87 HIS A O 1
ATOM 706 N N . LEU A 1 88 ? 9.784 12.768 -17.938 1.00 79.94 88 LEU A N 1
ATOM 707 C CA . LEU A 1 88 ? 10.076 13.156 -16.565 1.00 79.94 88 LEU A CA 1
ATOM 708 C C . LEU A 1 88 ? 11.092 14.301 -16.514 1.00 79.94 88 LEU A C 1
ATOM 710 O O . LEU A 1 88 ? 12.065 14.351 -17.263 1.00 79.94 88 LEU A O 1
ATOM 714 N N . ASN A 1 89 ? 10.913 15.200 -15.546 1.00 75.75 89 ASN A N 1
ATOM 715 C CA . ASN A 1 89 ? 11.934 16.188 -15.220 1.00 75.75 89 ASN A CA 1
ATOM 716 C C . ASN A 1 89 ? 13.172 15.468 -14.661 1.00 75.75 89 ASN A C 1
ATOM 718 O O . ASN A 1 89 ? 13.071 14.754 -13.659 1.00 75.75 89 ASN A O 1
ATOM 722 N N . CYS A 1 90 ? 14.342 15.693 -15.264 1.00 76.19 90 CYS A N 1
ATOM 723 C CA . CYS A 1 90 ? 15.605 15.070 -14.857 1.00 76.19 90 CYS A CA 1
ATOM 724 C C . CYS A 1 90 ? 16.031 15.406 -13.416 1.00 76.19 90 CYS A C 1
ATOM 726 O O . CYS A 1 90 ? 16.827 14.684 -12.825 1.00 76.19 90 CYS A O 1
ATOM 728 N N . LYS A 1 91 ? 15.480 16.477 -12.827 1.00 73.50 91 LYS A N 1
ATOM 729 C CA . LYS A 1 91 ? 15.692 16.850 -11.420 1.00 73.50 91 LYS A CA 1
ATOM 730 C C . LYS A 1 91 ? 14.728 16.162 -10.450 1.00 73.50 91 LYS A C 1
ATOM 732 O O . LYS A 1 91 ? 14.868 16.335 -9.243 1.00 73.50 91 LYS A O 1
ATOM 737 N N . SER A 1 92 ? 13.734 15.424 -10.945 1.00 75.38 92 SER A N 1
ATOM 738 C CA . SER A 1 92 ? 12.797 14.709 -10.079 1.00 75.38 92 SER A CA 1
ATOM 739 C C . SER A 1 92 ? 13.481 13.523 -9.389 1.00 75.38 92 SER A C 1
ATOM 741 O O . SER A 1 92 ? 14.319 12.821 -9.967 1.00 75.38 92 SER A O 1
ATOM 743 N N . SER A 1 93 ? 13.091 13.270 -8.140 1.00 73.69 93 SER A N 1
ATOM 744 C CA . SER A 1 93 ? 13.518 12.081 -7.394 1.00 73.69 93 SER A CA 1
ATOM 745 C C . SER A 1 93 ? 13.087 10.791 -8.098 1.00 73.69 93 SER A C 1
ATOM 747 O O . SER A 1 93 ? 13.821 9.807 -8.076 1.00 73.69 93 SER A O 1
ATOM 749 N N . TYR A 1 94 ? 11.942 10.819 -8.786 1.00 77.31 94 TYR A N 1
ATOM 750 C CA . TYR A 1 94 ? 11.409 9.694 -9.552 1.00 77.31 94 TYR A CA 1
ATOM 751 C C . TYR A 1 94 ? 12.292 9.340 -10.759 1.00 77.31 94 TYR A C 1
ATOM 753 O O . TYR A 1 94 ? 12.638 8.174 -10.942 1.00 77.31 94 TYR A O 1
ATOM 761 N N . TYR A 1 95 ? 12.751 10.346 -11.518 1.00 85.19 95 TYR A N 1
ATOM 762 C CA . TYR A 1 95 ? 13.741 10.154 -12.586 1.00 85.19 95 TYR A CA 1
ATOM 763 C C . TYR A 1 95 ? 15.012 9.493 -12.040 1.00 85.19 95 TYR A C 1
ATOM 765 O O . TYR A 1 95 ? 15.467 8.472 -12.556 1.00 85.19 95 TYR A O 1
ATOM 773 N N . SER A 1 96 ? 15.547 10.043 -10.946 1.00 84.62 96 SER A N 1
ATOM 774 C CA . SER A 1 96 ? 16.772 9.538 -10.317 1.00 84.62 96 SER A CA 1
ATOM 775 C C . SER A 1 96 ? 16.617 8.094 -9.828 1.00 84.62 96 SER A C 1
ATOM 777 O O . SER A 1 96 ? 17.520 7.286 -10.021 1.00 84.62 96 SER A O 1
ATOM 779 N N . ALA A 1 97 ? 15.467 7.745 -9.246 1.00 84.94 97 ALA A N 1
ATOM 780 C CA . ALA A 1 97 ? 15.184 6.401 -8.751 1.00 84.94 97 ALA A CA 1
ATOM 781 C C . ALA A 1 97 ? 15.098 5.362 -9.880 1.00 84.94 97 ALA A C 1
ATOM 783 O O . ALA A 1 97 ? 15.664 4.275 -9.753 1.00 84.94 97 ALA A O 1
ATOM 784 N N . ILE A 1 98 ? 14.438 5.697 -10.996 1.00 87.94 98 ILE A N 1
ATOM 785 C CA . ILE A 1 98 ? 14.357 4.814 -12.169 1.00 87.94 98 ILE A CA 1
ATOM 786 C C . ILE A 1 98 ? 15.747 4.600 -12.765 1.00 87.94 98 ILE A C 1
ATOM 788 O O . ILE A 1 98 ? 16.136 3.457 -13.003 1.00 87.94 98 ILE A O 1
ATOM 792 N N . VAL A 1 99 ? 16.509 5.678 -12.981 1.00 91.06 99 VAL A N 1
ATOM 793 C CA . VAL A 1 99 ? 17.864 5.588 -13.546 1.00 91.06 99 VAL A CA 1
ATOM 794 C C . VAL A 1 99 ? 18.776 4.775 -12.635 1.00 91.06 99 VAL A C 1
ATOM 796 O O . VAL A 1 99 ? 19.464 3.874 -13.117 1.00 91.06 99 VAL A O 1
ATOM 799 N N . LEU A 1 100 ? 18.747 5.030 -11.325 1.00 89.31 100 LEU A N 1
ATOM 800 C CA . LEU A 1 100 ? 19.528 4.266 -10.359 1.00 89.31 100 LEU A CA 1
ATOM 801 C C . LEU A 1 100 ? 19.167 2.782 -10.429 1.00 89.31 100 LEU A C 1
ATOM 803 O O . LEU A 1 100 ? 20.049 1.965 -10.642 1.00 89.31 100 LEU A O 1
ATOM 807 N N . LYS A 1 101 ? 17.881 2.424 -10.353 1.00 87.75 101 LYS A N 1
ATOM 808 C CA . LYS A 1 101 ? 17.450 1.018 -10.382 1.00 87.75 101 LYS A CA 1
ATOM 809 C C . LYS A 1 101 ? 17.764 0.323 -11.712 1.00 87.75 101 LYS A C 1
ATOM 811 O O . LYS A 1 101 ? 18.022 -0.879 -11.743 1.00 87.75 101 LYS A O 1
ATOM 816 N N . LEU A 1 102 ? 17.736 1.061 -12.821 1.00 90.12 102 LEU A N 1
ATOM 817 C CA . LEU A 1 102 ? 18.052 0.517 -14.140 1.00 90.12 102 LEU A CA 1
ATOM 818 C C . LEU A 1 102 ? 19.555 0.243 -14.304 1.00 90.12 102 LEU A C 1
ATOM 820 O O . LEU A 1 102 ? 19.933 -0.699 -15.001 1.00 90.12 102 LEU A O 1
ATOM 824 N N . THR A 1 103 ? 20.400 1.060 -13.672 1.00 90.12 103 THR A N 1
ATOM 825 C CA . THR A 1 103 ? 21.862 1.038 -13.846 1.00 90.12 103 THR A CA 1
ATOM 826 C C . THR A 1 103 ? 22.610 0.330 -12.722 1.00 90.12 103 THR A C 1
ATOM 828 O O . THR A 1 103 ? 23.712 -0.168 -12.956 1.00 90.12 103 THR A O 1
ATOM 831 N N . GLU A 1 104 ? 22.008 0.236 -11.534 1.00 84.25 104 GLU A N 1
ATOM 832 C CA . GLU A 1 104 ? 22.520 -0.512 -10.390 1.00 84.25 104 GLU A CA 1
ATOM 833 C C . GLU A 1 104 ? 22.887 -1.912 -10.854 1.00 84.25 104 GLU A C 1
ATOM 835 O O . GLU A 1 104 ? 22.069 -2.591 -11.466 1.00 84.25 104 GLU A O 1
ATOM 840 N N . ASP A 1 105 ? 24.123 -2.341 -10.606 1.00 79.50 105 ASP A N 1
ATOM 841 C CA . ASP A 1 105 ? 24.574 -3.695 -10.896 1.00 79.50 105 ASP A CA 1
ATOM 842 C C . ASP A 1 105 ? 24.282 -4.163 -12.346 1.00 79.50 105 ASP A C 1
ATOM 844 O O . ASP A 1 105 ? 24.016 -5.347 -12.597 1.00 79.50 105 ASP A O 1
ATOM 848 N N . ILE A 1 106 ? 24.281 -3.255 -13.331 1.00 85.50 106 ILE A N 1
ATOM 849 C CA . ILE A 1 106 ? 24.085 -3.605 -14.751 1.00 85.50 106 ILE A CA 1
ATOM 850 C C . ILE A 1 106 ? 25.248 -4.442 -15.304 1.00 85.50 106 ILE A C 1
ATOM 852 O O . ILE A 1 106 ? 25.107 -5.183 -16.266 1.00 85.50 106 ILE A O 1
ATOM 856 N N . GLU A 1 107 ? 26.415 -4.412 -14.669 1.00 83.75 107 GLU A N 1
ATOM 857 C CA . GLU A 1 107 ? 27.557 -5.215 -15.112 1.00 83.75 107 GLU A CA 1
ATOM 858 C C . GLU A 1 107 ? 27.406 -6.714 -14.791 1.00 83.75 107 GLU A C 1
ATOM 860 O O . GLU A 1 107 ? 28.121 -7.542 -15.365 1.00 83.75 107 GLU A O 1
ATOM 865 N N . PHE A 1 108 ? 26.450 -7.092 -13.932 1.00 81.62 108 PHE A N 1
ATOM 866 C CA . PHE A 1 108 ? 26.265 -8.461 -13.444 1.00 81.62 108 PHE A CA 1
ATOM 867 C C . PHE A 1 108 ? 25.410 -9.328 -14.397 1.00 81.62 108 PHE A C 1
ATOM 869 O O . PHE A 1 108 ? 25.655 -9.377 -15.611 1.00 81.62 108 PHE A O 1
ATOM 876 N N . CYS A 1 109 ? 24.473 -10.124 -13.865 1.0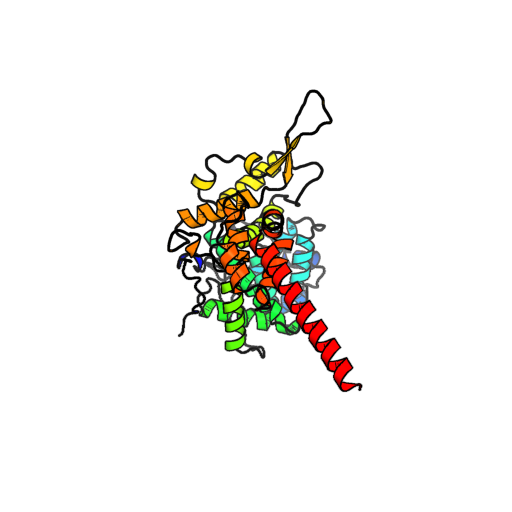0 79.25 109 CYS A N 1
ATOM 877 C CA . CYS A 1 109 ? 23.787 -11.186 -14.600 1.00 79.25 109 CYS A CA 1
ATOM 878 C C . CYS A 1 109 ? 22.508 -10.701 -15.310 1.00 79.25 109 CYS A C 1
ATOM 880 O O . CYS A 1 109 ? 21.757 -9.869 -14.803 1.00 79.25 109 CYS A O 1
ATOM 882 N N . THR A 1 110 ? 22.220 -11.271 -16.486 1.00 81.38 110 THR A N 1
ATOM 883 C CA . THR A 1 110 ? 21.011 -10.959 -17.273 1.00 81.38 110 THR A CA 1
ATOM 884 C C . THR A 1 110 ? 19.693 -11.246 -16.547 1.00 81.38 110 THR A C 1
ATOM 886 O O . THR A 1 110 ? 18.806 -10.401 -16.636 1.00 81.38 110 THR A O 1
ATOM 889 N N . PRO A 1 111 ? 19.530 -12.349 -15.787 1.00 75.38 111 PRO A N 1
ATOM 890 C CA . PRO A 1 111 ? 18.298 -12.575 -15.028 1.00 75.38 111 PRO A CA 1
ATOM 891 C C . PRO A 1 111 ? 18.027 -11.481 -13.987 1.00 75.38 111 PRO A C 1
ATOM 893 O O . PRO A 1 111 ? 16.891 -11.038 -13.841 1.00 75.38 111 PRO A O 1
ATOM 896 N N . GLY A 1 112 ? 19.072 -11.007 -13.299 1.00 76.19 112 GLY A N 1
ATOM 897 C CA . GLY A 1 112 ? 18.957 -9.905 -12.346 1.00 76.19 112 GLY A CA 1
ATOM 898 C C . GLY A 1 112 ? 18.540 -8.602 -13.027 1.00 76.19 112 GLY A C 1
ATOM 899 O O . GLY A 1 112 ? 17.623 -7.930 -12.563 1.00 76.19 112 GLY A O 1
ATOM 900 N N . PHE A 1 113 ? 19.137 -8.295 -14.182 1.00 84.31 113 PHE A N 1
ATOM 901 C CA . PHE A 1 113 ? 18.751 -7.133 -14.981 1.00 84.31 113 PHE A CA 1
ATOM 902 C C . PHE A 1 113 ? 17.291 -7.199 -15.459 1.00 84.31 113 PHE A C 1
ATOM 904 O O . PHE A 1 113 ? 16.556 -6.226 -15.307 1.00 84.31 113 PHE A O 1
ATOM 911 N N . ILE A 1 114 ? 16.842 -8.351 -15.973 1.00 80.12 114 ILE A N 1
ATOM 912 C CA . ILE A 1 114 ? 15.448 -8.562 -16.403 1.00 80.12 114 ILE A CA 1
ATOM 913 C C . ILE A 1 114 ? 14.480 -8.313 -15.242 1.00 80.12 114 ILE A C 1
ATOM 915 O O . ILE A 1 114 ? 13.486 -7.617 -15.428 1.00 80.12 114 ILE A O 1
ATOM 919 N N . ASN A 1 115 ? 14.784 -8.815 -14.043 1.00 75.38 115 ASN A N 1
ATOM 920 C CA . ASN A 1 115 ? 13.963 -8.584 -12.852 1.00 75.38 115 ASN A CA 1
ATOM 921 C C . ASN A 1 115 ? 13.886 -7.105 -12.469 1.00 75.38 115 ASN A C 1
ATOM 923 O O . ASN A 1 115 ? 12.797 -6.599 -12.226 1.00 75.38 115 ASN A O 1
ATOM 927 N N . ARG A 1 116 ? 15.007 -6.374 -12.490 1.00 81.31 116 ARG A N 1
ATOM 928 C CA . ARG A 1 116 ? 14.981 -4.927 -12.219 1.00 81.31 116 ARG A CA 1
ATOM 929 C C . ARG A 1 116 ? 14.152 -4.165 -13.245 1.00 81.31 116 ARG A C 1
ATOM 931 O O . ARG A 1 116 ? 13.388 -3.285 -12.863 1.00 81.31 116 ARG A O 1
ATOM 938 N N . VAL A 1 117 ? 14.259 -4.519 -14.526 1.00 85.00 117 VAL A N 1
ATOM 939 C CA . VAL A 1 117 ? 13.411 -3.938 -15.575 1.00 85.00 117 VAL A CA 1
ATOM 940 C C . VAL A 1 117 ? 11.937 -4.268 -15.326 1.00 85.00 117 VAL A C 1
ATOM 942 O O . VAL A 1 117 ? 11.104 -3.368 -15.393 1.00 85.00 117 VAL A O 1
ATOM 945 N N . ALA A 1 118 ? 11.610 -5.515 -14.973 1.00 77.94 118 ALA A N 1
ATOM 946 C CA . ALA A 1 118 ? 10.251 -5.925 -14.613 1.00 77.94 118 ALA A CA 1
ATOM 947 C C . ALA A 1 118 ? 9.695 -5.089 -13.455 1.00 77.94 118 ALA A C 1
ATOM 949 O O . ALA A 1 118 ? 8.569 -4.595 -13.528 1.00 77.94 118 ALA A O 1
ATOM 950 N N . ASP A 1 119 ? 10.497 -4.895 -12.410 1.00 77.12 119 ASP A N 1
ATOM 951 C CA . ASP A 1 119 ? 10.119 -4.109 -11.246 1.00 77.12 119 ASP A CA 1
ATOM 952 C C . ASP A 1 119 ? 9.891 -2.638 -11.589 1.00 77.12 119 ASP A C 1
ATOM 954 O O . ASP A 1 119 ? 8.927 -2.050 -11.107 1.00 77.12 119 ASP A O 1
ATOM 958 N N . ILE A 1 120 ? 10.771 -2.031 -12.399 1.00 82.81 120 ILE A N 1
ATOM 959 C CA . ILE A 1 120 ? 10.613 -0.638 -12.838 1.00 82.81 120 ILE A CA 1
ATOM 960 C C . ILE A 1 120 ? 9.297 -0.512 -13.598 1.00 82.81 120 ILE A C 1
ATOM 962 O O . ILE A 1 120 ? 8.460 0.309 -13.235 1.00 82.81 120 ILE A O 1
ATOM 966 N N . VAL A 1 121 ? 9.070 -1.365 -14.598 1.00 80.62 121 VAL A N 1
ATOM 967 C CA . VAL A 1 121 ? 7.824 -1.346 -15.372 1.00 80.62 121 VAL A CA 1
ATOM 968 C C . VAL A 1 121 ? 6.609 -1.552 -14.467 1.00 80.62 121 VAL A C 1
ATOM 970 O O . VAL A 1 121 ? 5.625 -0.840 -14.614 1.00 80.62 121 VAL A O 1
ATOM 973 N N . THR A 1 122 ? 6.678 -2.463 -13.496 1.00 75.88 122 THR A N 1
ATOM 974 C CA . THR A 1 122 ? 5.592 -2.689 -12.528 1.00 75.88 122 THR A CA 1
ATOM 975 C C . THR A 1 122 ? 5.340 -1.457 -11.656 1.00 75.88 122 THR A C 1
ATOM 977 O O . THR A 1 122 ? 4.189 -1.116 -11.409 1.00 75.88 122 THR A O 1
ATOM 980 N N . SER A 1 123 ? 6.391 -0.750 -11.226 1.00 75.50 123 SER A N 1
ATOM 981 C CA . SER A 1 123 ? 6.268 0.483 -10.429 1.00 75.50 123 SER A CA 1
ATOM 982 C C . SER A 1 123 ? 5.679 1.665 -11.204 1.00 75.50 123 SER A C 1
ATOM 984 O O . SER A 1 123 ? 5.146 2.589 -10.598 1.00 75.50 123 SER A O 1
ATOM 986 N N . LEU A 1 124 ? 5.763 1.613 -12.535 1.00 77.50 124 LEU A N 1
ATOM 987 C CA . LEU A 1 124 ? 5.198 2.598 -13.454 1.00 77.50 124 LEU A CA 1
ATOM 988 C C . LEU A 1 124 ? 3.746 2.294 -13.836 1.00 77.50 124 LEU A C 1
ATOM 990 O O . LEU A 1 124 ? 3.100 3.111 -14.490 1.00 77.50 124 LEU A O 1
ATOM 994 N N . GLN A 1 125 ? 3.229 1.118 -13.479 1.00 79.50 125 GLN A N 1
ATOM 995 C CA . GLN A 1 125 ? 1.845 0.782 -13.762 1.00 79.50 125 GLN A CA 1
ATOM 996 C C . GLN A 1 125 ? 0.924 1.392 -12.720 1.00 79.50 125 GLN A C 1
ATOM 998 O O . GLN A 1 125 ? 0.983 1.073 -11.531 1.00 79.50 125 GLN A O 1
ATOM 1003 N N . GLU A 1 126 ? 0.019 2.231 -13.198 1.00 83.06 126 GLU A N 1
ATOM 1004 C CA . GLU A 1 126 ? -0.991 2.844 -12.362 1.00 83.06 126 GLU A CA 1
ATOM 1005 C C . GLU A 1 126 ? -2.243 1.955 -12.301 1.00 83.06 126 GLU A C 1
ATOM 1007 O O . GLU A 1 126 ? -2.811 1.634 -13.352 1.00 83.06 126 GLU A O 1
ATOM 1012 N N . PRO A 1 127 ? -2.707 1.558 -11.103 1.00 89.31 127 PRO A N 1
ATOM 1013 C CA . PRO A 1 127 ? -3.945 0.807 -10.974 1.00 89.31 127 PRO A CA 1
ATOM 1014 C C . PRO A 1 127 ? -5.123 1.679 -11.416 1.00 89.31 127 PRO A C 1
ATOM 1016 O O . PRO A 1 127 ? -5.192 2.864 -11.088 1.00 89.31 127 PRO A O 1
ATOM 1019 N N . GLN A 1 128 ? -6.072 1.085 -12.132 1.00 89.62 128 GLN A N 1
ATOM 1020 C CA . GLN A 1 128 ? -7.230 1.785 -12.704 1.00 89.62 128 GLN A CA 1
ATOM 1021 C C . GLN A 1 128 ? -8.535 1.515 -11.945 1.00 89.62 128 GLN A C 1
ATOM 1023 O O . GLN A 1 128 ? -9.578 2.068 -12.276 1.00 89.62 128 GLN A O 1
ATOM 1028 N N . ASN A 1 129 ? -8.504 0.626 -10.955 1.00 92.94 129 ASN A N 1
ATOM 1029 C CA . ASN A 1 129 ? -9.654 0.242 -10.142 1.00 92.94 129 ASN A CA 1
ATOM 1030 C C . ASN A 1 129 ? -9.190 -0.348 -8.803 1.00 92.94 129 ASN A C 1
ATOM 1032 O O . ASN A 1 129 ? -7.996 -0.573 -8.577 1.00 92.94 129 ASN A O 1
ATOM 1036 N N . LEU A 1 130 ? -10.147 -0.593 -7.906 1.00 95.56 130 LEU A N 1
ATOM 1037 C CA . LEU A 1 130 ? -9.882 -1.115 -6.568 1.00 95.56 130 LEU A CA 1
ATOM 1038 C C . LEU A 1 130 ? -9.223 -2.503 -6.579 1.00 95.56 130 LEU A C 1
ATOM 1040 O O . LEU A 1 130 ? -8.322 -2.742 -5.779 1.00 95.56 130 LEU A O 1
ATOM 1044 N N . ASP A 1 131 ? -9.622 -3.400 -7.484 1.00 94.38 131 ASP A N 1
ATOM 1045 C CA . ASP A 1 131 ? -9.057 -4.753 -7.578 1.00 94.38 131 ASP A CA 1
ATOM 1046 C C . ASP A 1 131 ? -7.547 -4.720 -7.919 1.00 94.38 131 ASP A C 1
ATOM 1048 O O . ASP A 1 131 ? -6.750 -5.470 -7.341 1.00 94.38 131 ASP A O 1
ATOM 1052 N N . GLU A 1 132 ? -7.134 -3.798 -8.795 1.00 92.94 132 GLU A N 1
ATOM 1053 C CA . GLU A 1 132 ? -5.728 -3.550 -9.148 1.00 92.94 132 GLU A CA 1
ATOM 1054 C C . GLU A 1 132 ? -4.939 -2.862 -8.026 1.00 92.94 132 GLU A C 1
ATOM 1056 O O . GLU A 1 132 ? -3.788 -3.222 -7.765 1.00 92.94 132 GLU A O 1
ATOM 1061 N N . LEU A 1 133 ? -5.554 -1.914 -7.313 1.00 94.38 133 LEU A N 1
ATOM 1062 C CA . LEU A 1 133 ? -4.936 -1.279 -6.145 1.00 94.38 133 LEU A CA 1
ATOM 1063 C C . LEU A 1 133 ? -4.703 -2.307 -5.024 1.00 94.38 133 LEU A C 1
ATOM 1065 O O . LEU A 1 133 ? -3.636 -2.360 -4.413 1.00 94.38 133 LEU A O 1
ATOM 1069 N N . LEU A 1 134 ? -5.676 -3.195 -4.818 1.00 95.12 134 LEU A N 1
ATOM 1070 C CA . LEU A 1 134 ? -5.589 -4.322 -3.898 1.00 95.12 134 LEU A CA 1
ATOM 1071 C C . LEU A 1 134 ? -4.444 -5.279 -4.278 1.00 95.12 134 LEU A C 1
ATOM 1073 O O . LEU A 1 134 ? -3.741 -5.773 -3.392 1.00 95.12 134 LEU A O 1
ATOM 1077 N N . TYR A 1 135 ? -4.216 -5.528 -5.573 1.00 93.06 135 TYR A N 1
ATOM 1078 C CA . TYR A 1 135 ? -3.055 -6.298 -6.036 1.00 93.06 135 TYR A CA 1
ATOM 1079 C C . TYR A 1 135 ? -1.736 -5.648 -5.623 1.00 93.06 135 TYR A C 1
ATOM 1081 O O . TYR A 1 135 ? -0.869 -6.338 -5.082 1.00 93.06 135 TYR A O 1
ATOM 1089 N N . GLN A 1 136 ? -1.599 -4.332 -5.807 1.00 90.75 136 GLN A N 1
ATOM 1090 C CA . GLN A 1 136 ? -0.402 -3.609 -5.375 1.00 90.75 136 GLN A CA 1
ATOM 1091 C C . GLN A 1 136 ? -0.199 -3.694 -3.858 1.00 90.75 136 GLN A C 1
ATOM 1093 O O . GLN A 1 136 ? 0.913 -3.975 -3.414 1.00 90.75 136 GLN A O 1
ATOM 1098 N N . SER A 1 137 ? -1.264 -3.568 -3.058 1.00 93.75 137 SER A N 1
ATOM 1099 C CA . SER A 1 137 ? -1.179 -3.756 -1.603 1.00 93.75 137 SER A CA 1
ATOM 1100 C C . SER A 1 137 ? -0.659 -5.147 -1.219 1.00 93.75 137 SER A C 1
ATOM 1102 O O . SER A 1 137 ? 0.186 -5.257 -0.332 1.00 93.75 137 SER A O 1
ATOM 1104 N N . ARG A 1 138 ? -1.115 -6.220 -1.883 1.00 94.12 138 ARG A N 1
ATOM 1105 C CA . ARG A 1 138 ? -0.608 -7.584 -1.623 1.00 94.12 138 ARG A CA 1
ATOM 1106 C C . ARG A 1 138 ? 0.847 -7.739 -2.053 1.00 94.12 138 ARG A C 1
ATOM 1108 O O . ARG A 1 138 ? 1.631 -8.343 -1.323 1.00 94.12 138 ARG A O 1
ATOM 1115 N N . LEU A 1 139 ? 1.217 -7.179 -3.204 1.00 90.69 139 LEU A N 1
ATOM 1116 C CA . LEU A 1 139 ? 2.593 -7.205 -3.693 1.00 90.69 139 LEU A CA 1
ATOM 1117 C C . LEU A 1 139 ? 3.548 -6.474 -2.736 1.00 90.69 139 LEU A C 1
ATOM 1119 O O . LEU A 1 139 ? 4.622 -6.992 -2.450 1.00 90.69 139 LEU A O 1
ATOM 1123 N N . ASP A 1 140 ? 3.147 -5.336 -2.167 1.00 90.88 140 ASP A N 1
ATOM 1124 C CA . ASP A 1 140 ? 3.940 -4.593 -1.176 1.00 90.88 140 ASP A CA 1
ATOM 1125 C C . ASP A 1 140 ? 4.194 -5.402 0.114 1.00 90.88 140 ASP A C 1
ATOM 1127 O O . ASP A 1 140 ? 5.302 -5.388 0.660 1.00 90.88 140 ASP A O 1
ATOM 1131 N N . LEU A 1 141 ? 3.211 -6.188 0.575 1.00 93.44 141 LEU A N 1
ATOM 1132 C CA . LEU A 1 141 ? 3.404 -7.115 1.700 1.00 93.44 141 LEU A CA 1
ATOM 1133 C C . LEU A 1 141 ? 4.411 -8.221 1.359 1.00 93.44 141 LEU A C 1
ATOM 1135 O O . LEU A 1 141 ? 5.300 -8.524 2.156 1.00 93.44 141 LEU A O 1
ATOM 1139 N N . VAL A 1 142 ? 4.309 -8.802 0.162 1.00 92.12 142 VAL A N 1
ATOM 1140 C CA . VAL A 1 142 ? 5.252 -9.821 -0.326 1.00 92.12 142 VAL A CA 1
ATOM 1141 C C . VAL A 1 142 ? 6.666 -9.239 -0.444 1.00 92.12 142 VAL A C 1
ATOM 1143 O O . VAL A 1 142 ? 7.623 -9.859 0.022 1.00 92.12 142 VAL A O 1
ATOM 1146 N N . ASN A 1 143 ? 6.799 -8.018 -0.968 1.00 88.12 143 ASN A N 1
ATOM 1147 C CA . ASN A 1 143 ? 8.067 -7.291 -1.059 1.00 88.12 143 ASN A CA 1
ATOM 1148 C C . ASN A 1 143 ? 8.664 -7.016 0.324 1.00 88.12 143 ASN A C 1
ATOM 1150 O O . ASN A 1 143 ? 9.866 -7.180 0.523 1.00 88.12 143 ASN A O 1
ATOM 1154 N N . THR A 1 144 ? 7.827 -6.663 1.302 1.00 89.88 144 THR A N 1
ATOM 1155 C CA . THR A 1 144 ? 8.247 -6.470 2.695 1.00 89.88 144 THR A CA 1
ATOM 1156 C C . THR A 1 144 ? 8.823 -7.759 3.285 1.00 89.88 144 THR A C 1
ATOM 1158 O O . THR A 1 144 ? 9.858 -7.726 3.951 1.00 89.88 144 THR A O 1
ATOM 1161 N N . VAL A 1 145 ? 8.193 -8.910 3.024 1.00 91.06 145 VAL A N 1
ATOM 1162 C CA . VAL A 1 145 ? 8.713 -10.215 3.463 1.00 91.06 145 VAL A CA 1
ATOM 1163 C C . VAL A 1 145 ? 10.033 -10.546 2.767 1.00 91.06 145 VAL A C 1
ATOM 1165 O O . VAL A 1 145 ? 10.982 -10.951 3.435 1.00 91.06 145 VAL A O 1
ATOM 1168 N N . ALA A 1 146 ? 10.127 -10.326 1.456 1.00 87.88 146 ALA A N 1
ATOM 1169 C CA . ALA A 1 146 ? 11.361 -10.542 0.707 1.00 87.88 146 ALA A CA 1
ATOM 1170 C C . ALA A 1 146 ? 12.522 -9.688 1.237 1.00 87.88 146 ALA A C 1
ATOM 1172 O O . ALA A 1 146 ? 13.608 -10.214 1.474 1.00 87.88 146 ALA A O 1
ATOM 1173 N N . ALA A 1 147 ? 12.279 -8.402 1.500 1.00 84.94 147 ALA A N 1
ATOM 1174 C CA . ALA A 1 147 ? 13.278 -7.489 2.048 1.00 84.94 147 ALA A CA 1
ATOM 1175 C C . ALA A 1 147 ? 13.753 -7.908 3.449 1.00 84.94 147 ALA A C 1
ATOM 1177 O O . ALA A 1 147 ? 14.942 -7.832 3.736 1.00 84.94 147 ALA A O 1
ATOM 1178 N N . LYS A 1 148 ? 12.847 -8.401 4.307 1.00 86.25 148 LYS A N 1
ATOM 1179 C CA . LYS A 1 148 ? 13.194 -8.914 5.647 1.00 86.25 148 LYS A CA 1
ATOM 1180 C C . LYS A 1 148 ? 14.058 -10.176 5.603 1.00 86.25 148 LYS A C 1
ATOM 1182 O O . LYS A 1 148 ? 14.845 -10.400 6.517 1.00 86.25 148 LYS A O 1
ATOM 1187 N N . LEU A 1 149 ? 13.861 -11.023 4.594 1.00 84.56 149 LEU A N 1
ATOM 1188 C CA . LEU A 1 149 ? 14.550 -12.310 4.469 1.00 84.56 149 LEU A CA 1
ATOM 1189 C C . LEU A 1 149 ? 15.870 -12.220 3.701 1.00 84.56 149 LEU A C 1
ATOM 1191 O O . LEU A 1 149 ? 16.705 -13.118 3.809 1.00 84.56 149 LEU A O 1
ATOM 1195 N N . ALA A 1 150 ? 16.069 -11.164 2.919 1.00 78.88 150 ALA A N 1
ATOM 1196 C CA . ALA A 1 150 ? 17.301 -10.971 2.183 1.00 78.88 150 ALA A CA 1
ATOM 1197 C C . ALA A 1 150 ? 18.440 -10.542 3.120 1.00 78.88 150 ALA A C 1
ATOM 1199 O O . ALA A 1 150 ? 18.400 -9.474 3.724 1.00 78.88 150 ALA A O 1
ATOM 1200 N N . THR A 1 151 ? 19.483 -11.367 3.220 1.00 68.88 151 THR A N 1
ATOM 1201 C CA . THR A 1 151 ? 20.636 -11.118 4.101 1.00 68.88 151 THR A CA 1
ATOM 1202 C C . THR A 1 151 ? 21.795 -10.399 3.405 1.00 68.88 151 THR A C 1
ATOM 1204 O O . THR A 1 151 ? 22.659 -9.847 4.081 1.00 68.88 151 THR A O 1
ATOM 1207 N N . THR A 1 152 ? 21.818 -10.360 2.068 1.00 63.78 152 THR A N 1
ATOM 1208 C CA . THR A 1 152 ? 22.797 -9.609 1.259 1.00 63.78 152 THR A CA 1
ATOM 1209 C C . THR A 1 152 ? 22.143 -9.045 -0.004 1.00 63.78 152 THR A C 1
ATOM 1211 O O . THR A 1 152 ? 21.158 -9.602 -0.492 1.00 63.78 152 THR A O 1
ATOM 1214 N N . GLN A 1 153 ? 22.707 -7.974 -0.572 1.00 59.78 153 GLN A N 1
ATOM 1215 C CA . GLN A 1 153 ? 22.182 -7.308 -1.776 1.00 59.78 153 GLN A CA 1
ATOM 1216 C C . GLN A 1 153 ? 22.144 -8.249 -2.994 1.00 59.78 153 GLN A C 1
ATOM 1218 O O . GLN A 1 153 ? 21.158 -8.293 -3.720 1.00 59.78 153 GLN A O 1
ATOM 1223 N N . THR A 1 154 ? 23.138 -9.127 -3.144 1.00 58.12 154 THR A N 1
ATOM 1224 C CA . THR A 1 154 ? 23.181 -10.132 -4.222 1.00 58.12 154 THR A CA 1
ATOM 1225 C C . THR A 1 154 ? 22.132 -11.242 -4.049 1.00 58.12 154 THR A C 1
ATOM 1227 O O . THR A 1 154 ? 21.679 -11.829 -5.028 1.00 58.12 154 THR A O 1
ATOM 1230 N N . GLN A 1 155 ? 21.704 -11.529 -2.814 1.00 64.88 155 GLN A N 1
ATOM 1231 C CA . GLN A 1 155 ? 20.641 -12.501 -2.525 1.00 64.88 155 GLN A CA 1
ATOM 1232 C C . GLN A 1 155 ? 19.235 -11.899 -2.600 1.00 64.88 155 GLN A C 1
ATOM 1234 O O . GLN A 1 155 ? 18.276 -12.668 -2.670 1.00 64.88 155 GLN A O 1
ATOM 1239 N N . GLN A 1 156 ? 19.094 -10.567 -2.608 1.00 69.38 156 GLN A N 1
ATOM 1240 C CA . GLN A 1 156 ? 17.787 -9.901 -2.604 1.00 69.38 156 GLN A CA 1
ATOM 1241 C C . GLN A 1 156 ? 16.911 -10.358 -3.763 1.00 69.38 156 GLN A C 1
ATOM 1243 O O . GLN A 1 156 ? 15.755 -10.703 -3.542 1.00 69.38 156 GLN A O 1
ATOM 1248 N N . ILE A 1 157 ? 17.461 -10.447 -4.975 1.00 69.38 157 ILE A N 1
ATOM 1249 C CA . ILE A 1 157 ? 16.664 -10.779 -6.160 1.00 69.38 157 ILE A CA 1
ATOM 1250 C C . ILE A 1 157 ? 16.204 -12.243 -6.161 1.00 69.38 157 ILE A C 1
ATOM 1252 O O . ILE A 1 157 ? 15.062 -12.541 -6.504 1.00 69.38 157 ILE A O 1
ATOM 1256 N N . HIS A 1 158 ? 17.059 -13.153 -5.690 1.00 75.69 158 HIS A N 1
ATOM 1257 C CA . HIS A 1 158 ? 16.747 -14.577 -5.591 1.00 75.69 158 HIS A CA 1
ATOM 1258 C C . HIS A 1 158 ? 15.758 -14.856 -4.458 1.00 75.69 158 HIS A C 1
ATOM 1260 O O . HIS A 1 158 ? 14.802 -15.614 -4.639 1.00 75.69 158 HIS A O 1
ATOM 1266 N N . ALA A 1 159 ? 15.959 -14.226 -3.296 1.00 77.06 159 ALA A N 1
ATOM 1267 C CA . ALA A 1 159 ? 15.021 -14.283 -2.181 1.00 77.06 159 ALA A CA 1
ATOM 1268 C C . ALA A 1 159 ? 13.656 -13.726 -2.605 1.00 77.06 159 ALA A C 1
ATOM 1270 O O . ALA A 1 159 ? 12.636 -14.372 -2.380 1.00 77.06 159 ALA A O 1
ATOM 1271 N N . TRP A 1 160 ? 13.639 -12.588 -3.301 1.00 81.00 160 TRP A N 1
ATOM 1272 C CA . TRP A 1 160 ? 12.424 -11.971 -3.819 1.00 81.00 160 TRP A CA 1
ATOM 1273 C C . TRP A 1 160 ? 11.663 -12.883 -4.787 1.00 81.00 160 TRP A C 1
ATOM 1275 O O . TRP A 1 160 ? 10.481 -13.147 -4.561 1.00 81.00 160 TRP A O 1
ATOM 1285 N N . ASN A 1 161 ? 12.339 -13.465 -5.785 1.00 78.62 161 ASN A N 1
ATOM 1286 C CA . ASN A 1 161 ? 11.714 -14.401 -6.728 1.00 78.62 161 ASN A CA 1
ATOM 1287 C C . ASN A 1 161 ? 11.099 -15.617 -6.022 1.00 78.62 161 ASN A C 1
ATOM 1289 O O . ASN A 1 161 ? 9.964 -16.000 -6.311 1.00 78.62 161 ASN A O 1
ATOM 1293 N N . GLN A 1 162 ? 11.824 -16.221 -5.075 1.00 83.44 162 GLN A N 1
ATOM 1294 C CA . GLN A 1 162 ? 11.312 -17.364 -4.313 1.00 83.44 162 GLN A CA 1
ATOM 1295 C C . GLN A 1 162 ? 10.120 -16.984 -3.436 1.00 83.44 162 GLN A C 1
ATOM 1297 O O . GLN A 1 162 ? 9.133 -17.719 -3.406 1.00 83.44 162 GLN A O 1
ATOM 1302 N N . VAL A 1 163 ? 10.178 -15.841 -2.749 1.00 88.81 163 VAL A N 1
ATOM 1303 C CA . VAL A 1 163 ? 9.080 -15.349 -1.909 1.00 88.81 163 VAL A CA 1
ATOM 1304 C C . VAL A 1 163 ? 7.831 -15.091 -2.749 1.00 88.81 163 VAL A C 1
ATOM 1306 O O . VAL A 1 163 ? 6.749 -15.556 -2.388 1.00 88.81 163 VAL A O 1
ATOM 1309 N N . LEU A 1 164 ? 7.979 -14.448 -3.907 1.00 87.50 164 LEU A N 1
ATOM 1310 C CA . LEU A 1 164 ? 6.879 -14.168 -4.825 1.00 87.50 164 LEU A CA 1
ATOM 1311 C C . LEU A 1 164 ? 6.277 -15.452 -5.421 1.00 87.50 164 LEU A C 1
ATOM 1313 O O . LEU A 1 164 ? 5.055 -15.605 -5.458 1.00 87.50 164 LEU A O 1
ATOM 1317 N N . GLN A 1 165 ? 7.111 -16.418 -5.821 1.00 86.00 165 GLN A N 1
ATOM 1318 C CA . GLN A 1 165 ? 6.652 -17.723 -6.308 1.00 86.00 165 GLN A CA 1
ATOM 1319 C C . GLN A 1 165 ? 5.880 -18.495 -5.232 1.00 86.00 165 GLN A C 1
ATOM 1321 O O . GLN A 1 165 ? 4.845 -19.103 -5.518 1.00 86.00 165 GLN A O 1
ATOM 1326 N N . ILE A 1 166 ? 6.370 -18.484 -3.990 1.00 89.44 166 ILE A N 1
ATOM 1327 C CA . ILE A 1 166 ? 5.695 -19.136 -2.867 1.00 89.44 166 ILE A CA 1
ATOM 1328 C C . ILE A 1 166 ? 4.373 -18.429 -2.572 1.00 89.44 166 ILE A C 1
ATOM 1330 O O . ILE A 1 166 ? 3.362 -19.113 -2.423 1.00 89.44 166 ILE A O 1
ATOM 1334 N N . ALA A 1 167 ? 4.333 -17.096 -2.559 1.00 90.88 167 ALA A N 1
ATOM 1335 C CA . ALA A 1 167 ? 3.102 -16.335 -2.367 1.00 90.88 167 ALA A CA 1
ATOM 1336 C C . ALA A 1 167 ? 2.044 -16.660 -3.439 1.00 90.88 167 ALA A C 1
ATOM 1338 O O . ALA A 1 167 ? 0.889 -16.940 -3.105 1.00 90.88 167 ALA A O 1
ATOM 1339 N N . ALA A 1 168 ? 2.449 -16.722 -4.711 1.00 89.06 168 ALA A N 1
ATOM 1340 C CA . ALA A 1 168 ? 1.578 -17.097 -5.823 1.00 89.06 168 ALA A CA 1
ATOM 1341 C C . ALA A 1 168 ? 1.045 -18.534 -5.687 1.00 89.06 168 ALA A C 1
ATOM 1343 O O . ALA A 1 168 ? -0.164 -18.757 -5.754 1.00 89.06 168 ALA A O 1
ATOM 1344 N N . ASN A 1 169 ? 1.920 -19.506 -5.398 1.00 88.44 169 ASN A N 1
ATOM 1345 C CA . ASN A 1 169 ? 1.537 -20.912 -5.190 1.00 88.44 169 ASN A CA 1
ATOM 1346 C C . ASN A 1 169 ? 0.585 -21.104 -4.002 1.00 88.44 169 ASN A C 1
ATOM 1348 O O . ASN A 1 169 ? -0.175 -22.071 -3.947 1.00 88.44 169 ASN A O 1
ATOM 1352 N N . ASN A 1 170 ? 0.627 -20.182 -3.046 1.00 88.19 170 ASN A N 1
ATOM 1353 C CA . ASN A 1 170 ? -0.234 -20.184 -1.880 1.00 88.19 170 ASN A CA 1
ATOM 1354 C C . ASN A 1 170 ? -1.520 -19.348 -2.055 1.00 88.19 170 ASN A C 1
ATOM 1356 O O . ASN A 1 170 ? -2.285 -19.209 -1.102 1.00 88.19 170 ASN A O 1
ATOM 1360 N N . ASN A 1 171 ? -1.812 -18.867 -3.270 1.00 89.62 171 ASN A N 1
ATOM 1361 C CA . ASN A 1 171 ? -3.003 -18.080 -3.615 1.00 89.62 171 ASN A CA 1
ATOM 1362 C C . ASN A 1 171 ? -3.121 -16.754 -2.846 1.00 89.62 171 ASN A C 1
ATOM 1364 O O . ASN A 1 171 ? -4.224 -16.316 -2.528 1.00 89.62 171 ASN A O 1
ATOM 1368 N N . LEU A 1 172 ? -1.999 -16.079 -2.582 1.00 91.31 172 LEU A N 1
ATOM 1369 C CA . LEU A 1 172 ? -1.991 -14.739 -1.982 1.00 91.31 172 LEU A CA 1
ATOM 1370 C C . LEU A 1 172 ? -2.310 -13.623 -2.989 1.00 91.31 172 LEU A C 1
ATOM 1372 O O . LEU A 1 172 ? -1.907 -12.485 -2.789 1.00 91.31 172 LEU A O 1
ATOM 1376 N N . GLY A 1 173 ? -3.002 -13.931 -4.090 1.00 89.44 173 GLY A N 1
ATOM 1377 C CA . GLY A 1 173 ? -3.459 -12.941 -5.070 1.00 89.44 173 GLY A CA 1
ATOM 1378 C C . GLY A 1 173 ? -2.364 -12.085 -5.704 1.00 89.44 173 GLY A C 1
ATOM 1379 O O . GLY A 1 173 ? -2.645 -10.947 -6.076 1.00 89.44 173 GLY A O 1
ATOM 1380 N N . VAL A 1 174 ? -1.146 -12.621 -5.802 1.00 88.75 174 VAL A N 1
ATOM 1381 C CA . VAL A 1 174 ? 0.002 -12.033 -6.503 1.00 88.75 174 VAL A CA 1
ATOM 1382 C C . VAL A 1 174 ? 0.450 -12.958 -7.627 1.00 88.75 174 VAL A C 1
ATOM 1384 O O . VAL A 1 174 ? 0.226 -14.172 -7.576 1.00 88.75 174 VAL A O 1
ATOM 1387 N N . LYS A 1 175 ? 1.102 -12.393 -8.641 1.00 82.00 175 LYS A N 1
ATOM 1388 C CA . LYS A 1 175 ? 1.639 -13.168 -9.755 1.00 82.00 175 LYS A CA 1
ATOM 1389 C C . LYS A 1 175 ? 3.036 -13.671 -9.409 1.00 82.00 175 LYS A C 1
ATOM 1391 O O . LYS A 1 175 ? 3.878 -12.893 -8.978 1.00 82.00 175 LYS A O 1
ATOM 1396 N N . GLY A 1 176 ? 3.279 -14.964 -9.603 1.00 72.31 176 GLY A N 1
ATOM 1397 C CA . GLY A 1 176 ? 4.621 -15.529 -9.486 1.00 72.31 176 GLY A CA 1
ATOM 1398 C C . GLY A 1 176 ? 5.503 -15.032 -10.627 1.00 72.31 176 GLY A C 1
ATOM 1399 O O . GLY A 1 176 ? 5.023 -14.884 -11.755 1.00 72.31 176 GLY A O 1
ATOM 1400 N N . ASN A 1 177 ? 6.778 -14.791 -10.339 1.00 64.69 177 ASN A N 1
ATOM 1401 C CA . ASN A 1 177 ? 7.770 -14.575 -11.384 1.00 64.69 177 ASN A CA 1
ATOM 1402 C C . ASN A 1 177 ? 8.281 -15.924 -11.930 1.00 64.69 177 ASN A C 1
ATOM 1404 O O . ASN A 1 177 ? 7.888 -16.987 -11.452 1.00 64.69 177 ASN A O 1
ATOM 1408 N N . PHE A 1 178 ? 9.131 -15.903 -12.955 1.00 60.44 178 PHE A N 1
ATOM 1409 C CA . PHE A 1 178 ? 9.719 -17.115 -13.534 1.00 60.44 178 PHE A CA 1
ATOM 1410 C C . PHE A 1 178 ? 10.493 -17.968 -12.508 1.00 60.44 178 PHE A C 1
ATOM 1412 O O . PHE A 1 178 ? 10.942 -17.488 -11.467 1.00 60.44 178 PHE A O 1
ATOM 1419 N N . LYS A 1 179 ? 10.692 -19.257 -12.831 1.00 57.09 179 LYS A N 1
ATOM 1420 C CA . LYS A 1 179 ? 11.521 -20.170 -12.029 1.00 57.09 179 LYS A CA 1
ATOM 1421 C C . LYS A 1 179 ? 12.962 -19.665 -12.002 1.00 57.09 179 LYS A C 1
ATOM 1423 O O . LYS A 1 179 ? 13.690 -19.819 -12.982 1.00 57.09 179 LYS A O 1
ATOM 1428 N N . ASP A 1 180 ? 13.366 -19.091 -10.877 1.00 58.06 180 ASP A N 1
ATOM 1429 C CA . ASP A 1 180 ? 14.756 -18.729 -10.639 1.00 58.06 180 ASP A CA 1
ATOM 1430 C C . ASP A 1 180 ? 15.611 -20.010 -10.596 1.00 58.06 180 ASP A C 1
ATOM 1432 O O . ASP A 1 180 ? 15.335 -20.893 -9.779 1.00 58.06 180 ASP A O 1
ATOM 1436 N N . PRO A 1 181 ? 16.612 -20.174 -11.483 1.00 55.53 181 PRO A N 1
ATOM 1437 C CA . PRO A 1 181 ? 17.500 -21.332 -11.433 1.00 55.53 181 PRO A CA 1
ATOM 1438 C C . PRO A 1 181 ? 18.445 -21.295 -10.224 1.00 55.53 181 PRO A C 1
ATOM 1440 O O . PRO A 1 181 ? 19.095 -22.301 -9.942 1.00 55.53 181 PRO A O 1
ATOM 1443 N N . PHE A 1 182 ? 18.533 -20.164 -9.519 1.00 58.06 182 PHE A N 1
ATOM 1444 C CA . PHE A 1 182 ? 19.361 -19.998 -8.335 1.00 58.06 182 PHE A CA 1
ATOM 1445 C C . PHE A 1 182 ? 18.478 -20.000 -7.084 1.00 58.06 182 PHE A C 1
ATOM 1447 O O . PHE A 1 182 ? 17.712 -19.073 -6.820 1.00 58.06 182 PHE A O 1
ATOM 1454 N N . SER A 1 183 ? 18.576 -21.073 -6.300 1.00 58.12 183 SER A N 1
ATOM 1455 C CA . SER A 1 183 ? 17.892 -21.187 -5.013 1.00 58.12 183 SER A CA 1
ATOM 1456 C C . SER A 1 183 ? 18.641 -20.401 -3.940 1.00 58.12 183 SER A C 1
ATOM 1458 O O . SER A 1 183 ? 19.847 -20.575 -3.763 1.00 58.12 183 SER A O 1
ATOM 1460 N N . SER A 1 184 ? 17.923 -19.582 -3.178 1.00 64.31 184 SER A N 1
ATOM 1461 C CA . SER A 1 184 ? 18.433 -19.058 -1.910 1.00 64.31 184 SER A CA 1
ATOM 1462 C C . SER A 1 184 ? 18.494 -20.177 -0.874 1.00 64.31 184 SER A C 1
ATOM 1464 O O . SER A 1 184 ? 17.809 -21.189 -1.001 1.00 64.31 184 SER A O 1
ATOM 1466 N N . ASN A 1 185 ? 19.251 -19.959 0.199 1.00 70.94 185 ASN A N 1
ATOM 1467 C CA . ASN A 1 185 ? 19.297 -20.884 1.334 1.00 70.94 185 ASN A CA 1
ATOM 1468 C C . ASN A 1 185 ? 17.999 -20.885 2.173 1.00 70.94 185 ASN A C 1
ATOM 1470 O O . ASN A 1 185 ? 17.928 -21.603 3.165 1.00 70.94 185 ASN A O 1
ATOM 1474 N N . LEU A 1 186 ? 16.996 -20.074 1.811 1.00 76.06 186 LEU A N 1
ATOM 1475 C CA . LEU A 1 186 ? 15.721 -19.990 2.519 1.00 76.06 186 LEU A CA 1
ATOM 1476 C C . LEU A 1 186 ? 14.845 -21.198 2.192 1.00 76.06 186 LEU A C 1
ATOM 1478 O O . LEU A 1 186 ? 14.601 -21.521 1.028 1.00 76.06 186 LEU A O 1
ATOM 1482 N N . THR A 1 187 ? 14.310 -21.840 3.224 1.00 82.06 187 THR A N 1
ATOM 1483 C CA . THR A 1 187 ? 13.385 -22.956 3.037 1.00 82.06 187 THR A CA 1
ATOM 1484 C C . THR A 1 187 ? 11.976 -22.462 2.710 1.00 82.06 187 THR A C 1
ATOM 1486 O O . THR A 1 187 ? 11.527 -21.405 3.164 1.00 82.06 187 THR A O 1
ATOM 1489 N N . TYR A 1 188 ? 11.216 -23.282 1.978 1.00 85.81 188 TYR A N 1
ATOM 1490 C CA . TYR A 1 188 ? 9.793 -23.035 1.727 1.00 85.81 188 TYR A CA 1
ATOM 1491 C C . TYR A 1 188 ? 9.010 -22.784 3.027 1.00 85.81 188 TYR A C 1
ATOM 1493 O O . TYR A 1 188 ? 8.172 -21.887 3.086 1.00 85.81 188 TYR A O 1
ATOM 1501 N N . SER A 1 189 ? 9.292 -23.565 4.076 1.00 86.69 189 SER A N 1
ATOM 1502 C CA . SER A 1 189 ? 8.641 -23.453 5.385 1.00 86.69 189 SER A CA 1
ATOM 1503 C C . SER A 1 189 ? 8.895 -22.114 6.068 1.00 86.69 189 SER A C 1
ATOM 1505 O O . SER A 1 189 ? 7.969 -21.554 6.652 1.00 86.69 189 SER A O 1
ATOM 1507 N N . GLU A 1 190 ? 10.118 -21.589 5.985 1.00 88.50 190 GLU A N 1
ATOM 1508 C CA . GLU A 1 190 ? 10.452 -20.286 6.561 1.00 88.50 190 GLU A CA 1
ATOM 1509 C C . GLU A 1 190 ? 9.706 -19.178 5.826 1.00 88.50 190 GLU A C 1
ATOM 1511 O O . GLU A 1 190 ? 8.949 -18.440 6.453 1.00 88.50 190 GLU A O 1
ATOM 1516 N N . ILE A 1 191 ? 9.825 -19.116 4.497 1.00 89.81 191 ILE A N 1
ATOM 1517 C CA . ILE A 1 191 ? 9.137 -18.107 3.681 1.00 89.81 191 ILE A CA 1
ATOM 1518 C C . ILE A 1 191 ? 7.627 -18.144 3.928 1.00 89.81 191 ILE A C 1
ATOM 1520 O O . ILE A 1 191 ? 7.008 -17.105 4.164 1.00 89.81 191 ILE A O 1
ATOM 1524 N N . LYS A 1 192 ? 7.031 -19.343 3.929 1.00 90.44 192 LYS A N 1
ATOM 1525 C CA . LYS A 1 192 ? 5.602 -19.525 4.192 1.00 90.44 192 LYS A CA 1
ATOM 1526 C C . LYS A 1 192 ? 5.207 -18.952 5.553 1.00 90.44 192 LYS A C 1
ATOM 1528 O O . LYS A 1 192 ? 4.230 -18.219 5.621 1.00 90.44 192 LYS A O 1
ATOM 1533 N N . LYS A 1 193 ? 5.979 -19.224 6.609 1.00 90.31 193 LYS A N 1
ATOM 1534 C CA . LYS A 1 193 ? 5.709 -18.714 7.961 1.00 90.31 193 LYS A CA 1
ATOM 1535 C C . LYS A 1 193 ? 5.737 -17.182 8.018 1.00 90.31 193 LYS A C 1
ATOM 1537 O O . LYS A 1 193 ? 4.885 -16.585 8.672 1.00 90.31 193 LYS A O 1
ATOM 1542 N N . TYR A 1 194 ? 6.689 -16.537 7.340 1.00 91.81 194 TYR A N 1
ATOM 1543 C CA . TYR A 1 194 ? 6.748 -15.072 7.288 1.00 91.81 194 TYR A CA 1
ATOM 1544 C C . TYR A 1 194 ? 5.593 -14.469 6.483 1.00 91.81 194 TYR A C 1
ATOM 1546 O O . TYR A 1 194 ? 5.017 -13.477 6.922 1.00 91.81 194 TYR A O 1
ATOM 1554 N N . LEU A 1 195 ? 5.218 -15.080 5.354 1.00 93.06 195 LEU A N 1
ATOM 1555 C CA . LEU A 1 195 ? 4.044 -14.669 4.578 1.00 93.06 195 LEU A CA 1
ATOM 1556 C C . LEU A 1 195 ? 2.747 -14.832 5.384 1.00 93.06 195 LEU A C 1
ATOM 1558 O O . LEU A 1 195 ? 1.941 -13.908 5.416 1.00 93.06 195 LEU A O 1
ATOM 1562 N N . GLU A 1 196 ? 2.562 -15.969 6.065 1.00 91.12 196 GLU A N 1
ATOM 1563 C CA . GLU A 1 196 ? 1.411 -16.221 6.945 1.00 91.12 196 GLU A CA 1
ATOM 1564 C C . GLU A 1 196 ? 1.297 -15.138 8.010 1.00 91.12 196 GLU A C 1
ATOM 1566 O O . GLU A 1 196 ? 0.232 -14.542 8.163 1.00 91.12 196 GLU A O 1
ATOM 1571 N N . LYS A 1 197 ? 2.409 -14.851 8.694 1.00 88.94 197 LYS A N 1
ATOM 1572 C CA . LYS A 1 197 ? 2.465 -13.820 9.724 1.00 88.94 197 LYS A CA 1
ATOM 1573 C C . LYS A 1 197 ? 2.104 -12.446 9.156 1.00 88.94 197 LYS A C 1
ATOM 1575 O O . LYS A 1 197 ? 1.149 -11.837 9.627 1.00 88.94 197 LYS A O 1
ATOM 1580 N N . GLU A 1 198 ? 2.803 -11.994 8.115 1.00 91.75 198 GLU A N 1
ATOM 1581 C CA . GLU A 1 198 ? 2.617 -10.651 7.551 1.00 91.75 198 GLU A CA 1
ATOM 1582 C C . GLU A 1 198 ? 1.180 -10.433 7.046 1.00 91.75 198 GLU A C 1
ATOM 1584 O O . GLU A 1 198 ? 0.574 -9.401 7.334 1.00 91.75 198 GLU A O 1
ATOM 1589 N N . PHE A 1 199 ? 0.601 -11.412 6.343 1.00 92.06 199 PHE A N 1
ATOM 1590 C CA . PHE A 1 199 ? -0.779 -11.313 5.860 1.00 92.06 199 PHE A CA 1
ATOM 1591 C C . PHE A 1 199 ? -1.799 -11.402 6.997 1.00 92.06 199 PHE A C 1
ATOM 1593 O O . PHE A 1 199 ? -2.777 -10.662 6.971 1.00 92.06 199 PHE A O 1
ATOM 1600 N N . SER A 1 200 ? -1.577 -12.251 8.006 1.00 87.06 200 SER A N 1
ATOM 1601 C CA . SER A 1 200 ? -2.490 -12.350 9.154 1.00 87.06 200 SER A CA 1
ATOM 1602 C C . SER A 1 200 ? -2.536 -11.077 10.001 1.00 87.06 200 SER A C 1
ATOM 1604 O O . SER A 1 200 ? -3.581 -10.762 10.557 1.00 87.06 200 SER A O 1
ATOM 1606 N N . GLU A 1 201 ? -1.428 -10.334 10.069 1.00 84.50 201 GLU A N 1
ATOM 1607 C CA . GLU A 1 201 ? -1.322 -9.106 10.861 1.00 84.50 201 GLU A CA 1
ATOM 1608 C C . GLU A 1 201 ? -1.783 -7.866 10.087 1.00 84.50 201 GLU A C 1
ATOM 1610 O O . GLU A 1 201 ? -2.343 -6.945 10.678 1.00 84.50 201 GLU A O 1
ATOM 1615 N N . LYS A 1 202 ? -1.522 -7.807 8.773 1.00 89.00 202 LYS A N 1
ATOM 1616 C CA . LYS A 1 202 ? -1.717 -6.580 7.980 1.00 89.00 202 LYS A CA 1
ATOM 1617 C C . LYS A 1 202 ? -2.794 -6.678 6.914 1.00 89.00 202 LYS A C 1
ATOM 1619 O O . LYS A 1 202 ? -3.365 -5.659 6.546 1.00 89.00 202 LYS A O 1
ATOM 1624 N N . PHE A 1 203 ? -3.082 -7.864 6.393 1.00 91.94 203 PHE A N 1
ATOM 1625 C CA . PHE A 1 203 ? -4.120 -8.050 5.381 1.00 91.94 203 PHE A CA 1
ATOM 1626 C C . PHE A 1 203 ? -5.416 -8.510 6.056 1.00 91.94 203 PHE A C 1
ATOM 1628 O O . PHE A 1 203 ? -5.896 -9.624 5.853 1.00 91.94 203 PHE A O 1
ATOM 1635 N N . THR A 1 204 ? -5.956 -7.640 6.910 1.00 89.44 204 THR A N 1
ATOM 1636 C CA . THR A 1 204 ? -7.174 -7.864 7.702 1.00 89.44 204 THR A CA 1
ATOM 1637 C C . THR A 1 204 ? -8.236 -6.826 7.339 1.00 89.44 204 THR A C 1
ATOM 1639 O O . THR A 1 204 ? -7.886 -5.755 6.844 1.00 89.44 204 THR A O 1
ATOM 1642 N N . PRO A 1 205 ? -9.531 -7.076 7.600 1.00 89.75 205 PRO A N 1
ATOM 1643 C CA . PRO A 1 205 ? -10.579 -6.099 7.309 1.00 89.75 205 PRO A CA 1
ATOM 1644 C C . PRO A 1 205 ? -10.349 -4.707 7.918 1.00 89.75 205 PRO A C 1
ATOM 1646 O O . PRO A 1 205 ? -10.668 -3.706 7.280 1.00 89.75 205 PRO A O 1
ATOM 1649 N N . PHE A 1 206 ? -9.770 -4.636 9.122 1.00 88.94 206 PHE A N 1
ATOM 1650 C CA . PHE A 1 206 ? -9.513 -3.369 9.813 1.00 88.94 206 PHE A CA 1
ATOM 1651 C C . PHE A 1 206 ? -8.279 -2.637 9.288 1.00 88.94 206 PHE A C 1
ATOM 1653 O O . PHE A 1 206 ? -8.250 -1.411 9.311 1.00 88.94 206 PHE A O 1
ATOM 1660 N N . TYR A 1 207 ? -7.274 -3.362 8.792 1.00 90.19 207 TYR A N 1
ATOM 1661 C CA . TYR A 1 207 ? -6.025 -2.760 8.322 1.00 90.19 207 TYR A CA 1
ATOM 1662 C C . TYR A 1 207 ? -5.986 -2.562 6.797 1.00 90.19 207 TYR A C 1
ATOM 1664 O O . TYR A 1 207 ? -5.213 -1.751 6.288 1.00 90.19 207 TYR A O 1
ATOM 1672 N N . LEU A 1 208 ? -6.865 -3.232 6.046 1.00 93.12 208 LEU A N 1
ATOM 1673 C CA . LEU A 1 208 ? -6.927 -3.130 4.588 1.00 93.12 208 LEU A CA 1
ATOM 1674 C C . LEU A 1 208 ? -7.122 -1.686 4.078 1.00 93.12 208 LEU A C 1
ATOM 1676 O O . LEU A 1 208 ? -6.399 -1.307 3.156 1.00 93.12 208 LEU A O 1
ATOM 1680 N N . PRO A 1 209 ? -7.981 -0.832 4.678 1.00 95.06 209 PRO A N 1
ATOM 1681 C CA . PRO A 1 209 ? -8.074 0.575 4.277 1.00 95.06 209 PRO A CA 1
ATOM 1682 C C . PRO A 1 209 ? -6.761 1.359 4.425 1.00 95.06 209 PRO A C 1
ATOM 1684 O O . PRO A 1 209 ? -6.499 2.258 3.631 1.00 95.06 209 PRO A O 1
ATOM 1687 N N . PHE A 1 210 ? -5.912 1.005 5.396 1.00 93.69 210 PHE A N 1
ATOM 1688 C CA . PHE A 1 210 ? -4.600 1.629 5.605 1.00 93.69 210 PHE A CA 1
ATOM 1689 C C . PHE A 1 210 ? -3.592 1.179 4.548 1.00 93.69 210 PHE A C 1
ATOM 1691 O O . PHE A 1 210 ? -2.801 1.982 4.055 1.00 93.69 210 PHE A O 1
ATOM 1698 N N . LEU A 1 211 ? -3.634 -0.099 4.157 1.00 94.31 211 LEU A N 1
ATOM 1699 C CA . LEU A 1 211 ? -2.818 -0.595 3.050 1.00 94.31 211 LEU A CA 1
ATOM 1700 C C . LEU A 1 211 ? -3.194 0.078 1.728 1.00 94.31 211 LEU A C 1
ATOM 1702 O O . LEU A 1 211 ? -2.304 0.420 0.951 1.00 94.31 211 LEU A O 1
ATOM 1706 N N . LEU A 1 212 ? -4.491 0.282 1.484 1.00 96.38 212 LEU A N 1
ATOM 1707 C CA . LEU A 1 212 ? -4.991 0.979 0.299 1.00 96.38 212 LEU A CA 1
ATOM 1708 C C . LEU A 1 212 ? -4.606 2.459 0.312 1.00 96.38 212 LEU A C 1
ATOM 1710 O O . LEU A 1 212 ? -4.124 2.970 -0.696 1.00 96.38 212 LEU A O 1
ATOM 1714 N N . GLU A 1 213 ? -4.725 3.127 1.462 1.00 95.00 213 GLU A N 1
ATOM 1715 C CA . GLU A 1 213 ? -4.220 4.487 1.647 1.00 95.00 213 GLU A CA 1
ATOM 1716 C C . GLU A 1 213 ? -2.730 4.591 1.312 1.00 95.00 213 GLU A C 1
ATOM 1718 O O . GLU A 1 213 ? -2.332 5.502 0.590 1.00 95.00 213 GLU A O 1
ATOM 1723 N N . LYS A 1 214 ? -1.895 3.672 1.816 1.00 92.69 214 LYS A N 1
ATOM 1724 C CA . LYS A 1 214 ? -0.449 3.696 1.559 1.00 92.69 214 LYS A CA 1
ATOM 1725 C C . LYS A 1 214 ? -0.147 3.668 0.059 1.00 92.69 214 LYS A C 1
ATOM 1727 O O . LYS A 1 214 ? 0.700 4.432 -0.398 1.00 92.69 214 LYS A O 1
ATOM 1732 N N . GLN A 1 215 ? -0.842 2.816 -0.698 1.00 91.88 215 GLN A N 1
ATOM 1733 C CA . GLN A 1 215 ? -0.684 2.768 -2.154 1.00 91.88 215 GLN A CA 1
ATOM 1734 C C . GLN A 1 215 ? -1.187 4.064 -2.805 1.00 91.88 215 GLN A C 1
ATOM 1736 O O . GLN A 1 215 ? -0.485 4.670 -3.612 1.00 91.88 215 GLN A O 1
ATOM 1741 N N . LEU A 1 216 ? -2.361 4.547 -2.390 1.00 93.19 216 LEU A N 1
ATOM 1742 C CA . LEU A 1 216 ? -2.965 5.770 -2.910 1.00 93.19 216 LEU A CA 1
ATOM 1743 C C . LEU A 1 216 ? -2.110 7.019 -2.654 1.00 93.19 216 LEU A C 1
ATOM 1745 O O . LEU A 1 216 ? -2.059 7.883 -3.517 1.00 93.19 216 LEU A O 1
ATOM 1749 N N . ARG A 1 217 ? -1.396 7.118 -1.526 1.00 90.38 217 ARG A N 1
ATOM 1750 C CA . ARG A 1 217 ? -0.422 8.198 -1.269 1.00 90.38 217 ARG A CA 1
ATOM 1751 C C . ARG A 1 217 ? 0.670 8.248 -2.333 1.00 90.38 217 ARG A C 1
ATOM 1753 O O . ARG A 1 217 ? 1.005 9.330 -2.809 1.00 90.38 217 ARG A O 1
ATOM 1760 N N . GLY A 1 218 ? 1.196 7.082 -2.715 1.00 83.50 218 GLY A N 1
ATOM 1761 C CA . GLY A 1 218 ? 2.155 6.960 -3.813 1.00 83.50 218 GLY A CA 1
ATOM 1762 C C . GLY A 1 218 ? 1.574 7.489 -5.121 1.00 83.50 218 GLY A C 1
ATOM 1763 O O . GLY A 1 218 ? 2.203 8.294 -5.798 1.00 83.50 218 GLY A O 1
ATOM 1764 N N . LEU A 1 219 ? 0.337 7.116 -5.437 1.00 85.06 219 LEU A N 1
ATOM 1765 C CA . LEU A 1 219 ? -0.329 7.551 -6.666 1.00 85.06 219 LEU A CA 1
ATOM 1766 C C . LEU A 1 219 ? -0.709 9.034 -6.655 1.00 85.06 219 LEU A C 1
ATOM 1768 O O . LEU A 1 219 ? -0.540 9.717 -7.656 1.00 85.06 219 LEU A O 1
ATOM 1772 N N . ALA A 1 220 ? -1.161 9.562 -5.518 1.00 86.31 220 ALA A N 1
ATOM 1773 C CA . ALA A 1 220 ? -1.509 10.971 -5.365 1.00 86.31 220 ALA A CA 1
ATOM 1774 C C . ALA A 1 220 ? -0.304 11.881 -5.637 1.00 86.31 220 ALA A C 1
ATOM 1776 O O . ALA A 1 220 ? -0.479 12.983 -6.152 1.00 86.31 220 ALA A O 1
ATOM 1777 N N . SER A 1 221 ? 0.921 11.419 -5.356 1.00 81.19 221 SER A N 1
ATOM 1778 C CA . SER A 1 221 ? 2.137 12.175 -5.688 1.00 81.19 221 SER A CA 1
ATOM 1779 C C . SER A 1 221 ? 2.334 12.397 -7.192 1.00 81.19 221 SER A C 1
ATOM 1781 O O . SER A 1 221 ? 2.964 13.374 -7.583 1.00 81.19 221 SER A O 1
ATOM 1783 N N . LEU A 1 222 ? 1.739 11.547 -8.041 1.00 76.25 222 LEU A N 1
ATOM 1784 C CA . LEU A 1 222 ? 1.691 11.750 -9.494 1.00 76.25 222 LEU A CA 1
ATOM 1785 C C . LEU A 1 222 ? 0.709 12.865 -9.896 1.00 76.25 222 LEU A C 1
ATOM 1787 O O . LEU A 1 222 ? 0.739 13.329 -11.028 1.00 76.25 222 LEU A O 1
ATOM 1791 N N . SER A 1 223 ? -0.164 13.283 -8.976 1.00 80.38 223 SER A N 1
ATOM 1792 C CA . SER A 1 223 ? -1.122 14.390 -9.116 1.00 80.38 223 SER A CA 1
ATOM 1793 C C . SER A 1 223 ? -0.707 15.607 -8.275 1.00 80.38 223 SER A C 1
ATOM 1795 O O . SER A 1 223 ? -1.560 16.307 -7.736 1.00 80.38 223 SER A O 1
ATOM 1797 N N . ASP A 1 224 ? 0.603 15.823 -8.121 1.00 82.75 224 ASP A N 1
ATOM 1798 C CA . ASP A 1 224 ? 1.218 16.934 -7.377 1.00 82.75 224 ASP A CA 1
ATOM 1799 C C . ASP A 1 224 ? 0.927 16.974 -5.865 1.00 82.75 224 ASP A C 1
ATOM 1801 O O . ASP A 1 224 ? 1.179 17.983 -5.203 1.00 82.75 224 ASP A O 1
ATOM 1805 N N . TYR A 1 225 ? 0.464 15.870 -5.269 1.00 88.25 225 TYR A N 1
ATOM 1806 C CA . TYR A 1 225 ? 0.384 15.769 -3.813 1.00 88.25 225 TYR A CA 1
ATOM 1807 C C . TYR A 1 225 ? 1.782 15.661 -3.187 1.00 88.25 225 TYR A C 1
ATOM 1809 O O . TYR A 1 225 ? 2.545 14.735 -3.465 1.00 88.25 225 TYR A O 1
ATOM 1817 N N . GLN A 1 226 ? 2.096 16.583 -2.281 1.00 87.75 226 GLN A N 1
ATOM 1818 C CA . GLN A 1 226 ? 3.392 16.711 -1.607 1.00 87.75 226 GLN A CA 1
ATOM 1819 C C . GLN A 1 226 ? 3.274 16.638 -0.071 1.00 87.75 226 GLN A C 1
ATOM 1821 O O . GLN A 1 226 ? 4.188 17.047 0.642 1.00 87.75 226 GLN A O 1
ATOM 1826 N N . GLY A 1 227 ? 2.158 16.127 0.462 1.00 90.62 227 GLY A N 1
ATOM 1827 C CA . GLY A 1 227 ? 1.873 16.152 1.903 1.00 90.62 227 GLY A CA 1
ATOM 1828 C C . GLY A 1 227 ? 1.248 17.469 2.365 1.00 90.62 227 GLY A C 1
ATOM 1829 O O . GLY A 1 227 ? 0.784 18.259 1.547 1.00 90.62 227 GLY A O 1
ATOM 1830 N N . ALA A 1 228 ? 1.234 17.733 3.668 1.00 91.94 228 ALA A N 1
ATOM 1831 C CA . ALA A 1 228 ? 0.705 18.988 4.197 1.00 91.94 228 ALA A CA 1
ATOM 1832 C C . ALA A 1 228 ? 1.458 20.212 3.637 1.00 91.94 228 ALA A C 1
ATOM 1834 O O . ALA A 1 228 ? 2.685 20.286 3.710 1.00 91.94 228 ALA A O 1
ATOM 1835 N N . GLN A 1 229 ? 0.720 21.184 3.094 1.00 90.12 229 GLN A N 1
ATOM 1836 C CA . GLN A 1 229 ? 1.269 22.398 2.488 1.00 90.12 229 GLN A CA 1
ATOM 1837 C C . GLN A 1 229 ? 1.008 23.626 3.355 1.00 90.12 229 GLN A C 1
ATOM 1839 O O . GLN A 1 229 ? -0.135 23.941 3.687 1.00 90.12 229 GLN A O 1
ATOM 1844 N N . ALA A 1 230 ? 2.062 24.387 3.659 1.00 86.44 230 ALA A N 1
ATOM 1845 C CA . ALA A 1 230 ? 1.948 25.616 4.445 1.00 86.44 230 ALA A CA 1
ATOM 1846 C C . ALA A 1 230 ? 1.094 26.684 3.742 1.00 86.44 230 ALA A C 1
ATOM 1848 O O . ALA A 1 230 ? 0.314 27.365 4.398 1.00 86.44 230 ALA A O 1
ATOM 1849 N N . THR A 1 231 ? 1.172 26.801 2.419 1.00 86.75 231 THR A N 1
ATOM 1850 C CA . THR A 1 231 ? 0.355 27.739 1.624 1.00 86.75 231 THR A CA 1
ATOM 1851 C C . THR A 1 231 ? -0.955 27.125 1.129 1.00 86.75 231 THR A C 1
ATOM 1853 O O . THR A 1 231 ? -1.777 27.822 0.547 1.00 86.75 231 THR A O 1
ATOM 1856 N N . GLY A 1 232 ? -1.156 25.829 1.375 1.00 89.62 232 GLY A N 1
ATOM 1857 C CA . GLY A 1 232 ? -2.264 25.049 0.839 1.00 89.62 232 GLY A CA 1
ATOM 1858 C C . GLY A 1 232 ? -2.149 24.723 -0.650 1.00 89.62 232 GLY A C 1
ATOM 1859 O O . GLY A 1 232 ? -1.300 25.242 -1.377 1.00 89.62 232 GLY A O 1
ATOM 1860 N N . TYR A 1 233 ? -3.021 23.821 -1.082 1.00 89.62 233 TYR A N 1
ATOM 1861 C CA . TYR A 1 233 ? -3.217 23.410 -2.462 1.00 89.62 233 TYR A CA 1
ATOM 1862 C C . TYR A 1 233 ? -4.189 24.347 -3.176 1.00 89.62 233 TYR A C 1
ATOM 1864 O O . TYR A 1 233 ? -5.171 24.814 -2.596 1.00 89.62 233 TYR A O 1
ATOM 1872 N N . THR A 1 234 ? -3.954 24.569 -4.469 1.00 90.00 234 THR A N 1
ATOM 1873 C CA . THR A 1 234 ? -4.949 25.213 -5.330 1.00 90.00 234 THR A CA 1
ATOM 1874 C C . THR A 1 234 ? -6.155 24.292 -5.519 1.00 90.00 234 THR A C 1
ATOM 1876 O O . THR A 1 234 ? -6.033 23.065 -5.464 1.00 90.00 234 THR A O 1
ATOM 1879 N N . VAL A 1 235 ? -7.324 24.879 -5.796 1.00 88.44 235 VAL A N 1
ATOM 1880 C CA . VAL A 1 235 ? -8.564 24.116 -6.024 1.00 88.44 235 VAL A CA 1
ATOM 1881 C C . VAL A 1 235 ? -8.393 23.099 -7.155 1.00 88.44 235 VAL A C 1
ATOM 1883 O O . VAL A 1 235 ? -8.750 21.943 -6.973 1.00 88.44 235 VAL A O 1
ATOM 1886 N N . GLY A 1 236 ? -7.760 23.480 -8.271 1.00 90.00 236 GLY A N 1
ATOM 1887 C CA . GLY A 1 236 ? -7.559 22.573 -9.407 1.00 90.00 236 GLY A CA 1
ATOM 1888 C C . GLY A 1 236 ? -6.688 21.351 -9.082 1.00 90.00 236 GLY A C 1
ATOM 1889 O O . GLY A 1 236 ? -7.004 20.244 -9.511 1.00 90.00 236 GLY A O 1
ATOM 1890 N N . ILE A 1 237 ? -5.626 21.515 -8.279 1.00 90.19 237 ILE A N 1
ATOM 1891 C CA . ILE A 1 237 ? -4.810 20.375 -7.821 1.00 90.19 237 ILE A CA 1
ATOM 1892 C C . ILE A 1 237 ? -5.633 19.490 -6.877 1.00 90.19 237 ILE A C 1
ATOM 1894 O O . ILE A 1 237 ? -5.653 18.269 -7.030 1.00 90.19 237 ILE A O 1
ATOM 1898 N N . ALA A 1 238 ? -6.359 20.095 -5.933 1.00 92.44 238 ALA A N 1
ATOM 1899 C CA . ALA A 1 238 ? -7.196 19.360 -4.990 1.00 92.44 238 ALA A CA 1
ATOM 1900 C C . ALA A 1 238 ? -8.329 18.579 -5.679 1.00 92.44 238 ALA A C 1
ATOM 1902 O O . ALA A 1 238 ? -8.628 17.449 -5.285 1.00 92.44 238 ALA A O 1
ATOM 1903 N N . GLU A 1 239 ? -8.940 19.140 -6.723 1.00 92.88 239 GLU A N 1
ATOM 1904 C CA . GLU A 1 239 ? -9.929 18.462 -7.564 1.00 92.88 239 GLU A CA 1
ATOM 1905 C C . GLU A 1 239 ? -9.311 17.279 -8.312 1.00 92.88 239 GLU A C 1
ATOM 1907 O O . GLU A 1 239 ? -9.859 16.180 -8.245 1.00 92.88 239 GLU A O 1
ATOM 1912 N N . ASN A 1 240 ? -8.141 17.455 -8.936 1.00 91.56 240 ASN A N 1
ATOM 1913 C CA . ASN A 1 240 ? -7.447 16.369 -9.635 1.00 91.56 240 ASN A CA 1
ATOM 1914 C C . ASN A 1 240 ? -7.108 15.202 -8.690 1.00 91.56 240 ASN A C 1
ATOM 1916 O O . ASN A 1 240 ? -7.421 14.043 -8.971 1.00 91.56 240 ASN A O 1
ATOM 1920 N N . ILE A 1 241 ? -6.552 15.514 -7.514 1.00 93.38 241 ILE A N 1
ATOM 1921 C CA . ILE A 1 241 ? -6.305 14.527 -6.457 1.00 93.38 241 ILE A CA 1
ATOM 1922 C C . ILE A 1 241 ? -7.617 13.837 -6.063 1.00 93.38 241 ILE A C 1
ATOM 1924 O O . ILE A 1 241 ? -7.669 12.612 -5.980 1.00 93.38 241 ILE A O 1
ATOM 1928 N N . THR A 1 242 ? -8.694 14.595 -5.846 1.00 94.00 242 THR A N 1
ATOM 1929 C CA . THR A 1 242 ? -9.997 14.044 -5.444 1.00 94.00 242 THR A CA 1
ATOM 1930 C C . THR A 1 242 ? -10.553 13.068 -6.484 1.00 94.00 242 THR A C 1
ATOM 1932 O O . THR A 1 242 ? 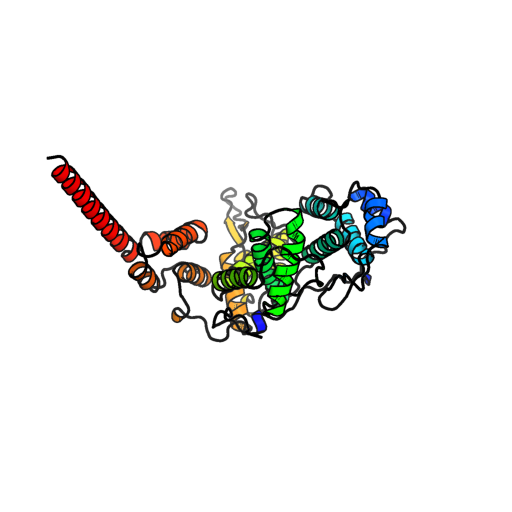-11.018 11.987 -6.122 1.00 94.00 242 THR A O 1
ATOM 1935 N N . GLU A 1 243 ? -10.479 13.397 -7.773 1.00 92.38 243 GLU A N 1
ATOM 1936 C CA . GLU A 1 243 ? -10.915 12.504 -8.854 1.00 92.38 243 GLU A CA 1
ATOM 1937 C C . GLU A 1 243 ? -10.053 11.235 -8.935 1.00 92.38 243 GLU A C 1
ATOM 1939 O O . GLU A 1 243 ? -10.575 10.124 -9.103 1.00 92.38 243 GLU A O 1
ATOM 1944 N N . LYS A 1 244 ? -8.742 11.355 -8.687 1.00 91.81 244 LYS A N 1
ATOM 1945 C CA . LYS A 1 244 ? -7.860 10.191 -8.557 1.00 91.81 244 LYS A CA 1
ATOM 1946 C C . LYS A 1 244 ? -8.297 9.272 -7.416 1.00 91.81 244 LYS A C 1
ATOM 1948 O O . LYS A 1 244 ? -8.373 8.062 -7.612 1.00 91.81 244 LYS A O 1
ATOM 1953 N N . ILE A 1 245 ? -8.642 9.822 -6.250 1.00 94.44 245 ILE A N 1
ATOM 1954 C CA . ILE A 1 245 ? -9.146 9.045 -5.105 1.00 94.44 245 ILE A CA 1
ATOM 1955 C C . ILE A 1 245 ? -10.449 8.321 -5.477 1.00 94.44 245 ILE A C 1
ATOM 1957 O O . ILE A 1 245 ? -10.578 7.119 -5.234 1.00 94.44 245 ILE A O 1
ATOM 1961 N N . LYS A 1 246 ? -11.401 9.027 -6.100 1.00 94.31 246 LYS A N 1
ATOM 1962 C CA . LYS A 1 246 ? -12.720 8.487 -6.478 1.00 94.31 246 LYS A CA 1
ATOM 1963 C C . LYS A 1 246 ? -12.646 7.311 -7.454 1.00 94.31 246 LYS A C 1
ATOM 1965 O O . LYS A 1 246 ? -13.527 6.458 -7.411 1.00 94.31 246 LYS A O 1
ATOM 1970 N N . THR A 1 247 ? -11.586 7.215 -8.260 1.00 93.12 247 THR A N 1
ATOM 1971 C CA . THR A 1 247 ? -11.345 6.093 -9.194 1.00 93.12 247 THR A CA 1
ATOM 1972 C C . THR A 1 247 ? -11.369 4.722 -8.499 1.00 93.12 247 THR A C 1
ATOM 1974 O O . THR A 1 247 ? -11.731 3.714 -9.103 1.00 93.12 247 THR A O 1
ATOM 1977 N N . TYR A 1 248 ? -11.012 4.672 -7.213 1.00 95.12 248 TYR A N 1
ATOM 1978 C CA . TYR A 1 248 ? -10.906 3.432 -6.438 1.00 95.12 248 TYR A CA 1
ATOM 1979 C C . TYR A 1 248 ? -12.078 3.197 -5.481 1.00 95.12 248 TYR A C 1
ATOM 1981 O O . TYR A 1 248 ? -12.031 2.271 -4.669 1.00 95.12 248 TYR A O 1
ATOM 1989 N N . LEU A 1 249 ? -13.097 4.053 -5.522 1.00 95.12 249 LEU A N 1
ATOM 1990 C CA . LEU A 1 249 ? -14.212 4.035 -4.586 1.00 95.12 249 LEU A CA 1
ATOM 1991 C C . LEU A 1 249 ? -15.511 3.659 -5.297 1.00 95.12 249 LEU A C 1
ATOM 1993 O O . LEU A 1 249 ? -15.727 3.977 -6.464 1.00 95.12 249 LEU A O 1
ATOM 1997 N N . HIS A 1 250 ? -16.429 3.039 -4.560 1.00 92.69 250 HIS A N 1
ATOM 1998 C CA . HIS A 1 250 ? -17.781 2.818 -5.059 1.00 92.69 250 HIS A CA 1
ATOM 1999 C C . HIS A 1 250 ? -18.523 4.161 -5.152 1.00 92.69 250 HIS A C 1
ATOM 2001 O O . HIS A 1 250 ? -18.484 4.951 -4.205 1.00 92.69 250 HIS A O 1
ATOM 2007 N N . ALA A 1 251 ? -19.253 4.400 -6.248 1.00 89.50 251 ALA A N 1
ATOM 2008 C CA . ALA A 1 251 ? -19.900 5.687 -6.546 1.00 89.50 251 ALA A CA 1
ATOM 2009 C C . ALA A 1 251 ? -20.756 6.234 -5.391 1.00 89.50 251 ALA A C 1
ATOM 2011 O O . ALA A 1 251 ? -20.696 7.410 -5.037 1.00 89.50 251 ALA A O 1
ATOM 2012 N N . GLU A 1 252 ? -21.533 5.369 -4.741 1.00 89.50 252 GLU A N 1
ATOM 2013 C CA . GLU A 1 252 ? -22.369 5.777 -3.608 1.00 89.50 252 GLU A CA 1
ATOM 2014 C C . GLU A 1 252 ? -21.585 6.195 -2.360 1.00 89.50 252 GLU A C 1
ATOM 2016 O O . GLU A 1 252 ? -22.145 6.851 -1.487 1.00 89.50 252 GLU A O 1
ATOM 2021 N N . THR A 1 253 ? -20.327 5.779 -2.223 1.00 88.12 253 THR A N 1
ATOM 2022 C CA . THR A 1 253 ? -19.502 6.101 -1.054 1.00 88.12 253 THR A CA 1
ATOM 2023 C C . THR A 1 253 ? -19.063 7.564 -1.058 1.00 88.12 253 THR A C 1
ATOM 2025 O O . THR A 1 253 ? -18.849 8.140 0.005 1.00 88.12 253 THR A O 1
ATOM 2028 N N . PHE A 1 254 ? -18.972 8.179 -2.239 1.00 88.19 254 PHE A N 1
ATOM 2029 C CA . PHE A 1 254 ? -18.534 9.565 -2.405 1.00 88.19 254 PHE A CA 1
ATOM 2030 C C . PHE A 1 254 ? -19.556 10.458 -3.112 1.00 88.19 254 PHE A C 1
ATOM 2032 O O . PHE A 1 254 ? -19.254 11.616 -3.378 1.00 88.19 254 PHE A O 1
ATOM 2039 N N . LYS A 1 255 ? -20.767 9.960 -3.400 1.00 86.62 255 LYS A N 1
ATOM 2040 C CA . LYS A 1 255 ? -21.808 10.679 -4.160 1.00 86.62 255 LYS A CA 1
ATOM 2041 C C . LYS A 1 255 ? -22.060 12.113 -3.675 1.00 86.62 255 LYS A C 1
ATOM 2043 O O . LYS A 1 255 ? -22.343 12.982 -4.490 1.00 86.62 255 LYS A O 1
ATOM 2048 N N . ASN A 1 256 ? -21.954 12.341 -2.367 1.00 87.06 256 ASN A N 1
ATOM 2049 C CA . ASN A 1 256 ? -22.206 13.638 -1.736 1.00 87.06 256 ASN A CA 1
ATOM 2050 C C . ASN A 1 256 ? -20.923 14.328 -1.240 1.00 87.06 256 ASN A C 1
ATOM 2052 O O . ASN A 1 256 ? -21.021 15.307 -0.511 1.00 87.06 256 ASN A O 1
ATOM 2056 N N . LEU A 1 257 ? -19.742 13.794 -1.567 1.00 89.56 257 LEU A N 1
ATOM 2057 C CA . LEU A 1 257 ? -18.460 14.344 -1.136 1.00 89.56 257 LEU A CA 1
ATOM 2058 C C . LEU A 1 257 ? -17.862 15.219 -2.238 1.00 89.56 257 LEU A C 1
ATOM 2060 O O . LEU A 1 257 ? -17.720 14.809 -3.394 1.00 89.56 257 LEU A O 1
ATOM 2064 N N . THR A 1 258 ? -17.476 16.420 -1.845 1.00 89.50 258 THR A N 1
ATOM 2065 C CA . THR A 1 258 ? -16.750 17.399 -2.651 1.00 89.50 258 THR A CA 1
ATOM 2066 C C . THR A 1 258 ? -15.251 17.325 -2.358 1.00 89.50 258 THR A C 1
ATOM 2068 O O . THR A 1 258 ? -14.826 16.634 -1.432 1.00 89.50 258 THR A O 1
ATOM 2071 N N . CYS A 1 259 ? -14.423 18.050 -3.117 1.00 88.94 259 CYS A N 1
ATOM 2072 C CA . CYS A 1 259 ? -12.988 18.135 -2.824 1.00 88.94 259 CYS A CA 1
ATOM 2073 C C . CYS A 1 259 ? -12.721 18.664 -1.401 1.00 88.94 259 CYS A C 1
ATOM 2075 O O . CYS A 1 259 ? -11.850 18.152 -0.707 1.00 88.94 259 CYS A O 1
ATOM 2077 N N . GLN A 1 260 ? -13.532 19.600 -0.907 1.00 90.31 260 GLN A N 1
ATOM 2078 C CA . GLN A 1 260 ? -13.417 20.164 0.442 1.00 90.31 260 GLN A CA 1
ATOM 2079 C C . GLN A 1 260 ? -13.590 19.117 1.555 1.00 90.31 260 GLN A C 1
ATOM 2081 O O . GLN A 1 260 ? -12.963 19.210 2.613 1.00 90.31 260 GLN A O 1
ATOM 2086 N N . ASP A 1 261 ? -14.387 18.075 1.314 1.00 92.00 261 ASP A N 1
ATOM 2087 C CA . ASP A 1 261 ? -14.586 16.990 2.278 1.00 92.00 261 ASP A CA 1
ATOM 2088 C C . ASP A 1 261 ? -13.348 16.095 2.421 1.00 92.00 261 ASP A C 1
ATOM 2090 O O . ASP A 1 261 ? -13.131 15.498 3.480 1.00 92.00 261 ASP A O 1
ATOM 2094 N N . PHE A 1 262 ? -12.517 16.027 1.377 1.00 93.38 262 PHE A N 1
ATOM 2095 C CA . PHE A 1 262 ? -11.279 15.252 1.361 1.00 93.38 262 PHE A CA 1
ATOM 2096 C C . PHE A 1 262 ? -10.073 16.015 1.900 1.00 93.38 262 PHE A C 1
ATOM 2098 O O . PHE A 1 262 ? -9.050 15.379 2.131 1.00 93.38 262 PHE A O 1
ATOM 2105 N N . PHE A 1 263 ? -10.169 17.326 2.130 1.00 94.75 263 PHE A N 1
ATOM 2106 C CA . PHE A 1 263 ? -9.038 18.152 2.555 1.00 94.75 263 PHE A CA 1
ATOM 2107 C C . PHE A 1 263 ? -9.266 18.811 3.918 1.00 94.75 263 PHE A C 1
ATOM 2109 O O . PHE A 1 263 ? -10.384 19.161 4.298 1.00 94.75 263 PHE A O 1
ATOM 2116 N N . GLU A 1 264 ? -8.191 18.977 4.679 1.00 92.69 264 GLU A N 1
ATOM 2117 C CA . GLU A 1 264 ? -8.124 19.828 5.861 1.00 92.69 264 GLU A CA 1
ATOM 2118 C C . GLU A 1 264 ? -8.202 21.286 5.421 1.00 92.69 264 GLU A C 1
ATOM 2120 O O . GLU A 1 264 ? -7.413 21.727 4.585 1.00 92.69 264 GLU A O 1
ATOM 2125 N N . ILE A 1 265 ? -9.178 22.017 5.959 1.00 89.94 265 ILE A N 1
ATOM 2126 C CA . ILE A 1 265 ? -9.449 23.402 5.576 1.00 89.94 265 ILE A CA 1
ATOM 2127 C C . ILE A 1 265 ? -9.094 24.299 6.746 1.00 89.94 265 ILE A C 1
ATOM 2129 O O . ILE A 1 265 ? -9.587 24.100 7.855 1.00 89.94 265 ILE A O 1
ATOM 2133 N N . VAL A 1 266 ? -8.258 25.292 6.472 1.00 86.56 266 VAL A N 1
ATOM 2134 C CA . VAL A 1 266 ? -7.942 26.388 7.387 1.00 86.56 266 VAL A CA 1
ATOM 2135 C C . VAL A 1 266 ? -8.353 27.685 6.705 1.00 86.56 266 VAL A C 1
ATOM 2137 O O . VAL A 1 266 ? -8.211 27.810 5.492 1.00 86.56 266 VAL A O 1
ATOM 2140 N N . TYR A 1 267 ? -8.868 28.641 7.463 1.00 81.94 267 TYR A N 1
ATOM 2141 C CA . TYR A 1 267 ? -9.189 29.969 6.949 1.00 81.94 267 TYR A CA 1
ATOM 2142 C C . TYR A 1 267 ? -8.025 30.907 7.272 1.00 81.94 267 TYR A C 1
ATOM 2144 O O . TYR A 1 267 ? -7.446 30.801 8.352 1.00 81.94 267 TYR A O 1
ATOM 2152 N N . SER A 1 268 ? -7.625 31.761 6.329 1.00 69.94 268 SER A N 1
ATOM 2153 C CA . SER A 1 268 ? -6.647 32.813 6.619 1.00 69.94 268 SER A CA 1
ATOM 2154 C C . SER A 1 268 ? -7.287 33.894 7.480 1.00 69.94 268 SER A C 1
ATOM 2156 O O . SER A 1 268 ? -8.355 34.392 7.130 1.00 69.94 268 SER A O 1
ATOM 2158 N N . ASP A 1 269 ? -6.599 34.282 8.552 1.00 64.94 269 ASP A N 1
ATOM 2159 C CA . ASP A 1 269 ? -7.003 35.391 9.426 1.00 64.94 269 ASP A CA 1
ATOM 2160 C C . ASP A 1 269 ? -6.570 36.769 8.876 1.00 64.94 269 ASP A C 1
ATOM 2162 O O . ASP A 1 269 ? -6.904 37.795 9.459 1.00 64.94 269 ASP A O 1
ATOM 2166 N N . ASP A 1 270 ? -5.823 36.801 7.764 1.00 62.56 270 ASP A N 1
ATOM 2167 C CA . ASP A 1 270 ? -5.091 37.990 7.298 1.00 62.56 270 ASP A CA 1
ATOM 2168 C C . ASP A 1 270 ? -5.914 38.995 6.464 1.00 62.56 270 ASP A C 1
ATOM 2170 O O . ASP A 1 270 ? -5.426 40.093 6.213 1.00 62.56 270 ASP A O 1
ATOM 2174 N N . ASP A 1 271 ? -7.153 38.677 6.072 1.00 56.22 271 ASP A N 1
ATOM 2175 C CA . ASP A 1 271 ? -8.030 39.607 5.344 1.00 56.22 271 ASP A CA 1
ATOM 2176 C C . ASP A 1 271 ? -9.397 39.705 6.039 1.00 56.22 271 ASP A C 1
ATOM 2178 O O . ASP A 1 271 ? -10.212 38.784 5.953 1.00 56.22 271 ASP A O 1
ATOM 2182 N N . GLU A 1 272 ? -9.669 40.850 6.685 1.00 57.66 272 GLU A N 1
ATOM 2183 C CA . GLU A 1 272 ? -10.930 41.159 7.395 1.00 57.66 272 GLU A CA 1
ATOM 2184 C C . GLU A 1 272 ? -12.192 41.007 6.513 1.00 57.66 272 GLU A C 1
ATOM 2186 O O . GLU A 1 272 ? -13.294 40.889 7.045 1.00 57.66 272 GLU A O 1
ATOM 2191 N N . ASP A 1 273 ? -12.035 40.924 5.184 1.00 55.38 273 ASP A N 1
ATOM 2192 C CA . ASP A 1 273 ? -13.128 40.841 4.208 1.00 55.38 273 ASP A CA 1
ATOM 2193 C C . ASP A 1 273 ? -13.112 39.583 3.304 1.00 55.38 273 ASP A C 1
ATOM 2195 O O . ASP A 1 273 ? -14.007 39.428 2.466 1.00 55.38 273 ASP A O 1
ATOM 2199 N N . CYS A 1 274 ? -12.148 38.654 3.431 1.00 53.97 274 CYS A N 1
ATOM 2200 C CA . CYS A 1 274 ? -12.067 37.463 2.560 1.00 53.97 274 CYS A CA 1
ATOM 2201 C C . CYS A 1 274 ? -11.518 36.206 3.264 1.00 53.97 274 CYS A C 1
ATOM 2203 O O . CYS A 1 274 ? -10.346 35.855 3.150 1.00 53.97 274 CYS A O 1
ATOM 2205 N N . TYR A 1 275 ? -12.412 35.435 3.891 1.00 63.22 275 TYR A N 1
ATOM 2206 C CA . TYR A 1 275 ? -12.126 34.083 4.389 1.00 63.22 275 TYR A CA 1
ATOM 2207 C C . TYR A 1 275 ? -12.033 33.068 3.239 1.00 63.22 275 TYR A C 1
ATOM 2209 O O . TYR A 1 275 ? -12.959 32.287 3.002 1.00 63.22 275 TYR A O 1
ATOM 2217 N N . LEU A 1 276 ? -10.930 33.066 2.491 1.00 69.88 276 LEU A N 1
ATOM 2218 C CA . LEU A 1 276 ? -10.713 32.034 1.479 1.00 69.88 276 LEU A CA 1
ATOM 2219 C C . LEU A 1 276 ? -10.278 30.715 2.149 1.00 69.88 276 LEU A C 1
ATOM 2221 O O . LEU A 1 276 ? -9.337 30.709 2.946 1.00 69.88 276 LEU A O 1
ATOM 2225 N N . PRO A 1 277 ? -10.945 29.581 1.854 1.00 81.62 277 PRO A N 1
ATOM 2226 C CA . PRO A 1 277 ? -10.575 28.290 2.420 1.00 81.62 277 PRO A CA 1
ATOM 2227 C C . PRO A 1 277 ? -9.238 27.813 1.841 1.00 81.62 277 PRO A C 1
ATOM 2229 O O . PRO A 1 277 ? -9.094 27.636 0.631 1.00 81.62 277 PRO A O 1
ATOM 2232 N N . ILE A 1 278 ? -8.271 27.551 2.716 1.00 87.31 278 ILE A N 1
ATOM 2233 C CA . ILE A 1 278 ? -6.957 27.009 2.371 1.00 87.31 278 ILE A CA 1
ATOM 2234 C C . ILE A 1 278 ? -6.974 25.498 2.596 1.00 87.31 278 ILE A C 1
ATOM 2236 O O . ILE A 1 278 ? -7.126 25.031 3.725 1.00 87.31 278 ILE A O 1
ATOM 2240 N N . LEU A 1 279 ? -6.776 24.730 1.525 1.00 92.38 279 LEU A N 1
ATOM 2241 C CA . LEU A 1 279 ? -6.731 23.265 1.551 1.00 92.38 279 LEU A CA 1
ATOM 2242 C C . LEU A 1 279 ? -5.315 22.798 1.928 1.00 92.38 279 LEU A C 1
ATOM 2244 O O . LEU A 1 279 ? -4.418 22.850 1.095 1.00 92.38 279 LEU A O 1
ATOM 2248 N N . LYS A 1 280 ? -5.070 22.381 3.172 1.00 92.94 280 LYS A N 1
ATOM 2249 C CA . LYS A 1 280 ? -3.711 22.118 3.695 1.00 92.94 280 LYS A CA 1
ATOM 2250 C C . LYS A 1 280 ? -3.185 20.721 3.386 1.00 92.94 280 LYS A C 1
ATOM 2252 O O . LYS A 1 280 ? -2.068 20.586 2.895 1.00 92.94 280 LYS A O 1
ATOM 2257 N N . ASP A 1 281 ? -3.968 19.696 3.696 1.00 94.62 281 ASP A N 1
ATOM 2258 C CA . ASP A 1 281 ? -3.608 18.287 3.518 1.00 94.62 281 ASP A CA 1
ATOM 2259 C C . ASP A 1 281 ? -4.864 17.454 3.245 1.00 94.62 281 ASP A C 1
ATOM 2261 O O . ASP A 1 281 ? -5.982 17.930 3.419 1.00 94.62 281 ASP A O 1
ATOM 2265 N N . ILE A 1 282 ? -4.695 16.206 2.824 1.00 94.56 282 ILE A N 1
ATOM 2266 C CA . ILE A 1 282 ? -5.783 15.246 2.669 1.00 94.56 282 ILE A CA 1
ATOM 2267 C C . ILE A 1 282 ? -6.208 14.733 4.053 1.00 94.56 282 ILE A C 1
ATOM 2269 O O . ILE A 1 282 ? -5.395 14.246 4.838 1.00 94.56 282 ILE A O 1
ATOM 2273 N N . LYS A 1 283 ? -7.515 14.739 4.321 1.00 92.88 283 LYS A N 1
ATOM 2274 C CA . LYS A 1 283 ? -8.156 14.069 5.462 1.00 92.88 283 LYS A CA 1
ATOM 2275 C C . LYS A 1 283 ? -8.119 12.555 5.267 1.00 92.88 283 LYS A C 1
ATOM 2277 O O . LYS A 1 283 ? -9.096 11.918 4.866 1.00 92.88 283 LYS A O 1
ATOM 2282 N N . TRP A 1 284 ? -6.976 11.945 5.549 1.00 91.81 284 TRP A N 1
ATOM 2283 C CA . TRP A 1 284 ? -6.754 10.520 5.296 1.00 91.81 284 TRP A CA 1
ATOM 2284 C C . TRP A 1 284 ? -7.711 9.590 6.050 1.00 91.81 284 TRP A C 1
ATOM 2286 O O . TRP A 1 284 ? -8.065 8.529 5.547 1.00 91.81 284 TRP A O 1
ATOM 2296 N N . ASN A 1 285 ? -8.223 10.004 7.209 1.00 88.94 285 ASN A N 1
ATOM 2297 C CA . ASN A 1 285 ? -9.298 9.293 7.906 1.00 88.94 285 ASN A CA 1
ATOM 2298 C C . ASN A 1 285 ? -10.591 9.197 7.070 1.00 88.94 285 ASN A C 1
ATOM 2300 O O . ASN A 1 285 ? -11.232 8.145 7.057 1.00 88.94 285 ASN A O 1
ATOM 2304 N N . VAL A 1 286 ? -10.957 10.255 6.337 1.00 91.44 286 VAL A N 1
ATOM 2305 C CA . VAL A 1 286 ? -12.111 10.258 5.423 1.00 91.44 286 VAL A CA 1
ATOM 2306 C C . VAL A 1 286 ? -11.872 9.285 4.273 1.00 91.44 286 VAL A C 1
ATOM 2308 O O . VAL A 1 286 ? -12.754 8.483 3.962 1.00 91.44 286 VAL A O 1
ATOM 2311 N N . VAL A 1 287 ? -10.667 9.288 3.695 1.00 94.38 287 VAL A N 1
ATOM 2312 C CA . VAL A 1 287 ? -10.274 8.356 2.625 1.00 94.38 287 VAL A CA 1
ATOM 2313 C C . VAL A 1 287 ? -10.343 6.902 3.101 1.00 94.38 287 VAL A C 1
ATOM 2315 O O . VAL A 1 287 ? -10.975 6.073 2.445 1.00 94.38 287 VAL A O 1
ATOM 2318 N N . ARG A 1 288 ? -9.783 6.583 4.277 1.00 94.44 288 ARG A N 1
ATOM 2319 C CA . ARG A 1 288 ? -9.856 5.234 4.867 1.00 94.44 288 ARG A CA 1
ATOM 2320 C C . ARG A 1 288 ? -11.293 4.785 5.116 1.00 94.44 288 ARG A C 1
ATOM 2322 O O . ARG A 1 288 ? -11.645 3.654 4.789 1.00 94.44 288 ARG A O 1
ATOM 2329 N N . ASN A 1 289 ? -12.141 5.665 5.646 1.00 92.12 289 ASN A N 1
ATOM 2330 C CA . ASN A 1 289 ? -13.564 5.379 5.821 1.00 92.12 289 ASN A CA 1
ATOM 2331 C C . ASN A 1 289 ? -14.258 5.100 4.474 1.00 92.12 289 ASN A C 1
ATOM 2333 O O . ASN A 1 289 ? -15.055 4.167 4.374 1.00 92.12 289 ASN A O 1
ATOM 2337 N N . CYS A 1 290 ? -13.923 5.850 3.421 1.00 94.56 290 CYS A N 1
ATOM 2338 C CA . CYS A 1 290 ? -14.448 5.595 2.082 1.00 94.56 290 CYS A CA 1
ATOM 2339 C C . CYS A 1 290 ? -13.984 4.241 1.527 1.00 94.56 290 CYS A C 1
ATOM 2341 O O . CYS A 1 290 ? -14.791 3.498 0.966 1.00 94.56 290 CYS A O 1
ATOM 2343 N N . PHE A 1 291 ? -12.718 3.864 1.718 1.00 96.00 291 PHE A N 1
ATOM 2344 C CA . PHE A 1 291 ? -12.254 2.530 1.337 1.00 96.00 291 PHE A CA 1
ATOM 2345 C C . PHE A 1 291 ? -12.982 1.433 2.106 1.00 96.00 291 PHE A C 1
ATOM 2347 O O . PHE A 1 291 ? -13.468 0.489 1.494 1.00 96.00 291 PHE A O 1
ATOM 2354 N N . PHE A 1 292 ? -13.123 1.572 3.424 1.00 94.31 292 PHE A N 1
ATOM 2355 C CA . PHE A 1 292 ? -13.832 0.596 4.247 1.00 94.31 292 PHE A CA 1
ATOM 2356 C C . PHE A 1 292 ? -15.284 0.391 3.788 1.00 94.31 292 PHE A C 1
ATOM 2358 O O . PHE A 1 292 ? -15.718 -0.741 3.576 1.00 94.31 292 PHE A O 1
ATOM 2365 N N . ASN A 1 293 ? -16.013 1.483 3.540 1.00 92.31 293 ASN A N 1
ATOM 2366 C CA . ASN A 1 293 ? -17.387 1.431 3.036 1.00 92.31 293 ASN A CA 1
ATOM 2367 C C . ASN A 1 293 ? -17.475 0.853 1.619 1.00 92.31 293 ASN A C 1
ATOM 2369 O O . ASN A 1 293 ? -18.407 0.113 1.313 1.00 92.31 293 ASN A O 1
ATOM 2373 N N . THR A 1 294 ? -16.503 1.158 0.761 1.00 95.25 294 THR A N 1
ATOM 2374 C CA . THR A 1 294 ? -16.413 0.577 -0.585 1.00 95.25 294 THR A CA 1
ATOM 2375 C C . THR A 1 294 ? -16.194 -0.934 -0.511 1.00 95.25 294 THR A C 1
ATOM 2377 O O . THR A 1 294 ? -16.935 -1.684 -1.139 1.00 95.25 294 THR A O 1
ATOM 2380 N N . LEU A 1 295 ? -15.250 -1.393 0.318 1.00 94.62 295 LEU A N 1
ATOM 2381 C CA . LEU A 1 295 ? -14.968 -2.815 0.530 1.00 94.62 295 LEU A CA 1
ATOM 2382 C C . LEU A 1 295 ? -16.200 -3.572 1.055 1.00 94.62 295 LEU A C 1
ATOM 2384 O O . LEU A 1 295 ? -16.492 -4.672 0.585 1.00 94.62 295 LEU A O 1
ATOM 2388 N N . LEU A 1 296 ? -16.952 -2.966 1.981 1.00 91.88 296 LEU A N 1
ATOM 2389 C CA . LEU A 1 296 ? -18.226 -3.499 2.473 1.00 91.88 296 LEU A CA 1
ATOM 2390 C C . LEU A 1 296 ? -19.264 -3.633 1.350 1.00 91.88 296 LEU A C 1
ATOM 2392 O O . LEU A 1 296 ? -19.826 -4.711 1.163 1.00 91.88 296 LEU A O 1
ATOM 2396 N N . LYS A 1 297 ? -19.514 -2.553 0.600 1.00 92.06 297 LYS A N 1
ATOM 2397 C CA . LYS A 1 297 ? -20.548 -2.507 -0.450 1.00 92.06 297 LYS A CA 1
ATOM 2398 C C . LYS A 1 297 ? -20.259 -3.445 -1.613 1.00 92.06 297 LYS A C 1
ATOM 2400 O O . LYS A 1 297 ? -21.171 -4.070 -2.142 1.00 92.06 297 LYS A O 1
ATOM 2405 N N . GLU A 1 298 ? -18.995 -3.561 -1.993 1.00 93.44 298 GLU A N 1
ATOM 2406 C CA . GLU A 1 298 ? -18.564 -4.400 -3.109 1.00 93.44 298 GLU A CA 1
ATOM 2407 C C . GLU A 1 298 ? -18.347 -5.877 -2.730 1.00 93.44 298 GLU A C 1
ATOM 2409 O O . GLU A 1 298 ? -17.895 -6.673 -3.560 1.00 93.44 298 GLU A O 1
ATOM 2414 N N . GLY A 1 299 ? -18.673 -6.266 -1.492 1.00 91.94 299 GLY A N 1
ATOM 2415 C CA . GLY A 1 299 ? -18.642 -7.662 -1.058 1.00 91.94 299 GLY A CA 1
ATOM 2416 C C . GLY A 1 299 ? -17.232 -8.226 -0.879 1.00 91.94 299 GLY A C 1
ATOM 2417 O O . GLY A 1 299 ? -17.022 -9.427 -1.044 1.00 91.94 299 GLY A O 1
ATOM 2418 N N . TYR A 1 300 ? -16.250 -7.386 -0.538 1.00 93.69 300 TYR A N 1
ATOM 2419 C CA . TYR A 1 300 ? -14.903 -7.862 -0.210 1.00 93.69 300 TYR A CA 1
ATOM 2420 C C . TYR A 1 300 ? -14.852 -8.563 1.153 1.00 93.69 300 TYR A C 1
ATOM 2422 O O . TYR A 1 300 ? -13.952 -9.374 1.386 1.00 93.69 300 TYR A O 1
ATOM 2430 N N . PHE A 1 301 ? -15.833 -8.321 2.023 1.00 91.75 301 PHE A N 1
ATOM 2431 C CA . PHE A 1 301 ? -15.987 -9.008 3.304 1.00 91.75 301 PHE A CA 1
ATOM 2432 C C . PHE A 1 301 ? -17.090 -10.071 3.237 1.00 91.75 301 PHE A C 1
ATOM 2434 O O . PHE A 1 301 ? -18.132 -9.851 2.626 1.00 91.75 301 PHE A O 1
ATOM 2441 N N . VAL A 1 302 ? -16.854 -11.237 3.849 1.00 87.19 302 VAL A N 1
ATOM 2442 C CA . VAL A 1 302 ? -17.781 -12.390 3.801 1.00 87.19 302 VAL A CA 1
ATOM 2443 C C . VAL A 1 302 ? -19.041 -12.133 4.630 1.00 87.19 302 VAL A C 1
ATOM 2445 O O . VAL A 1 302 ? -20.136 -12.549 4.257 1.00 87.19 302 VAL A O 1
ATOM 2448 N N . LYS A 1 303 ? -18.888 -11.446 5.760 1.00 85.50 303 LYS A N 1
ATOM 2449 C CA . LYS A 1 303 ? -19.958 -11.000 6.653 1.00 85.50 303 LYS A CA 1
ATOM 2450 C C . LYS A 1 303 ? -19.714 -9.548 7.059 1.00 85.50 303 LYS A C 1
ATOM 2452 O O . LYS A 1 303 ? -18.588 -9.049 6.990 1.00 85.50 303 LYS A O 1
ATOM 2457 N N . ALA A 1 304 ? -20.771 -8.889 7.529 1.00 82.75 304 ALA A N 1
ATOM 2458 C CA . ALA A 1 304 ? -20.660 -7.557 8.108 1.00 82.75 304 ALA A CA 1
ATOM 2459 C C . ALA A 1 304 ? -19.610 -7.549 9.231 1.00 82.75 304 ALA A C 1
ATOM 2461 O O . ALA A 1 304 ? -19.612 -8.427 10.095 1.00 82.75 304 ALA A O 1
ATOM 2462 N N . ILE A 1 305 ? -18.709 -6.571 9.177 1.00 84.31 305 ILE A N 1
ATOM 2463 C CA . ILE A 1 305 ? -17.671 -6.369 10.186 1.00 84.31 305 ILE A CA 1
ATOM 2464 C C . ILE A 1 305 ? -18.310 -5.765 11.431 1.00 84.31 305 ILE A C 1
ATOM 2466 O O . ILE A 1 305 ? -19.037 -4.776 11.339 1.00 84.31 305 ILE A O 1
ATOM 2470 N N . SER A 1 306 ? -18.031 -6.360 12.586 1.00 80.00 306 SER A N 1
ATOM 2471 C CA . SER A 1 306 ? -18.558 -5.922 13.879 1.00 80.00 306 SER A CA 1
ATOM 2472 C C . SER A 1 306 ? -17.483 -5.958 14.962 1.00 80.00 306 SER A C 1
ATOM 2474 O O . SER A 1 306 ? -16.397 -6.499 14.758 1.00 80.00 306 SER A O 1
ATOM 2476 N N . GLU A 1 307 ? -17.805 -5.447 16.150 1.00 77.00 307 GLU A N 1
ATOM 2477 C CA . GLU A 1 307 ? -16.924 -5.525 17.325 1.00 77.00 307 GLU A CA 1
ATOM 2478 C C . GLU A 1 307 ? -16.523 -6.966 17.687 1.00 77.00 307 GLU A C 1
ATOM 2480 O O . GLU A 1 307 ? -15.441 -7.193 18.220 1.00 77.00 307 GLU A O 1
ATOM 2485 N N . ASN A 1 308 ? -17.335 -7.966 17.323 1.00 76.88 308 ASN A N 1
ATOM 2486 C CA . ASN A 1 308 ? -17.013 -9.379 17.548 1.00 76.88 308 ASN A CA 1
ATOM 2487 C C . ASN A 1 308 ? -15.821 -9.882 16.714 1.00 76.88 308 ASN A C 1
ATOM 2489 O O . ASN A 1 308 ? -15.272 -10.943 17.012 1.00 76.88 308 ASN A O 1
ATOM 2493 N N . ASP A 1 309 ? -15.443 -9.153 15.663 1.00 80.12 309 ASP A N 1
ATOM 2494 C CA . ASP A 1 309 ? -14.313 -9.484 14.792 1.00 80.12 309 ASP A CA 1
ATOM 2495 C C . ASP A 1 309 ? -12.997 -8.848 15.269 1.00 80.12 309 ASP A C 1
ATOM 2497 O O . ASP A 1 309 ? -11.938 -9.153 14.727 1.00 80.12 309 ASP A O 1
ATOM 2501 N N . ILE A 1 310 ? -13.045 -7.979 16.285 1.00 84.62 310 ILE A N 1
ATOM 2502 C CA . ILE A 1 310 ? -11.865 -7.372 16.910 1.00 84.62 310 ILE A CA 1
ATOM 2503 C C . ILE A 1 310 ? -11.120 -8.451 17.690 1.00 84.62 310 ILE A C 1
ATOM 2505 O O . ILE A 1 310 ? -11.732 -9.181 18.474 1.00 84.62 310 ILE A O 1
ATOM 2509 N N . HIS A 1 311 ? -9.798 -8.533 17.524 1.00 83.44 311 HIS A N 1
ATOM 2510 C CA . HIS A 1 311 ? -8.959 -9.527 18.200 1.00 83.44 311 HIS A CA 1
ATOM 2511 C C . HIS A 1 311 ? -7.753 -8.922 18.936 1.00 83.44 311 HIS A C 1
ATOM 2513 O O . HIS A 1 311 ? -7.005 -9.652 19.587 1.00 83.44 311 HIS A O 1
ATOM 2519 N N . SER A 1 312 ? -7.570 -7.602 18.869 1.00 85.88 312 SER A N 1
ATOM 2520 C CA . SER A 1 312 ? -6.441 -6.891 19.473 1.00 85.88 312 SER A CA 1
ATOM 2521 C C . SER A 1 312 ? -6.781 -5.431 19.799 1.00 85.88 312 SER A C 1
ATOM 2523 O O . SER A 1 312 ? -7.769 -4.888 19.302 1.00 85.88 312 SER A O 1
ATOM 2525 N N . LEU A 1 313 ? -5.936 -4.755 20.589 1.00 87.50 313 LEU A N 1
ATOM 2526 C CA . LEU A 1 313 ? -6.075 -3.309 20.825 1.00 87.50 313 LEU A CA 1
ATOM 2527 C C . LEU A 1 313 ? -5.817 -2.498 19.553 1.00 87.50 313 LEU A C 1
ATOM 2529 O O . LEU A 1 313 ? -6.415 -1.440 19.357 1.00 87.50 313 LEU A O 1
ATOM 2533 N N . VAL A 1 314 ? -4.941 -2.999 18.680 1.00 88.69 314 VAL A N 1
ATOM 2534 C CA . VAL A 1 314 ? -4.671 -2.380 17.377 1.00 88.69 314 VAL A CA 1
ATOM 2535 C C . VAL A 1 314 ? -5.902 -2.472 16.476 1.00 88.69 314 VAL A C 1
ATOM 2537 O O . VAL A 1 314 ? -6.185 -1.511 15.762 1.00 88.69 314 VAL A O 1
ATOM 2540 N N . ASP A 1 315 ? -6.669 -3.565 16.536 1.00 88.25 315 ASP A N 1
ATOM 2541 C CA . ASP A 1 315 ? -7.948 -3.673 15.824 1.00 88.25 315 ASP A CA 1
ATOM 2542 C C . ASP A 1 315 ? -8.970 -2.668 16.362 1.00 88.25 315 ASP A C 1
ATOM 2544 O O . ASP A 1 315 ? -9.637 -2.022 15.556 1.00 88.25 315 ASP A O 1
ATOM 2548 N N . CYS A 1 316 ? -9.054 -2.468 17.687 1.00 88.38 316 CYS A N 1
ATOM 2549 C CA . CYS A 1 316 ? -9.922 -1.431 18.263 1.00 88.38 316 CYS A CA 1
ATOM 2550 C C . CYS A 1 316 ? -9.561 -0.040 17.723 1.00 88.38 316 CYS A C 1
ATOM 2552 O O . CYS A 1 316 ? -10.426 0.670 17.210 1.00 88.38 316 CYS A O 1
ATOM 2554 N N . ALA A 1 317 ? -8.274 0.324 17.780 1.00 89.25 317 ALA A N 1
ATOM 2555 C CA . ALA A 1 317 ? -7.783 1.613 17.295 1.00 89.25 317 ALA A CA 1
ATOM 2556 C C . ALA A 1 317 ? -8.048 1.796 15.792 1.00 89.25 317 ALA A C 1
ATOM 2558 O O . ALA A 1 317 ? -8.555 2.832 15.353 1.00 89.25 317 ALA A O 1
ATOM 2559 N N . SER A 1 318 ? -7.766 0.750 15.010 1.00 89.25 318 SER A N 1
ATOM 2560 C CA . SER A 1 318 ? -8.005 0.730 13.569 1.00 89.25 318 SER A CA 1
ATOM 2561 C C . SER A 1 318 ? -9.486 0.930 13.275 1.00 89.25 318 SER A C 1
ATOM 2563 O O . SER A 1 318 ? -9.839 1.877 12.575 1.00 89.25 318 SER A O 1
ATOM 2565 N N . PHE A 1 319 ? -10.362 0.113 13.861 1.00 89.62 319 PHE A N 1
ATOM 2566 C CA . PHE A 1 319 ? -11.799 0.169 13.616 1.00 89.62 319 PHE A CA 1
ATOM 2567 C C . PHE A 1 319 ? -12.412 1.502 14.052 1.00 89.62 319 PHE A C 1
ATOM 2569 O O . PHE A 1 319 ? -13.140 2.123 13.279 1.00 89.62 319 PHE A O 1
ATOM 2576 N N . SER A 1 320 ? -12.047 2.006 15.230 1.00 87.56 320 SER A N 1
ATOM 2577 C CA . SER A 1 320 ? -12.520 3.299 15.730 1.00 87.56 320 SER A CA 1
ATOM 2578 C C . SER A 1 320 ? -12.159 4.462 14.795 1.00 87.56 320 SER A C 1
ATOM 2580 O O . SER A 1 320 ? -12.991 5.333 14.511 1.00 87.56 320 SER A O 1
ATOM 2582 N N . SER A 1 321 ? -10.951 4.434 14.221 1.00 86.50 321 SER A N 1
ATOM 2583 C CA . SER A 1 321 ? -10.528 5.441 13.244 1.00 86.50 321 SER A CA 1
ATOM 2584 C C . SER A 1 321 ? -11.282 5.351 11.908 1.00 86.50 321 SER A C 1
ATOM 2586 O O . SER A 1 321 ? -11.466 6.366 11.233 1.00 86.50 321 SER A O 1
ATOM 2588 N N . LEU A 1 322 ? -11.761 4.156 11.535 1.00 87.12 322 LEU A N 1
ATOM 2589 C CA . LEU A 1 322 ? -12.592 3.952 10.347 1.00 87.12 322 LEU A CA 1
ATOM 2590 C C . LEU A 1 322 ? -14.019 4.458 10.559 1.00 87.12 322 LEU A C 1
ATOM 2592 O O . LEU A 1 322 ? -14.642 4.890 9.595 1.00 87.12 322 LEU A O 1
ATOM 2596 N N . LEU A 1 323 ? -14.531 4.454 11.792 1.00 81.44 323 LEU A N 1
ATOM 2597 C CA . LEU A 1 323 ? -15.882 4.918 12.134 1.00 81.44 323 LEU A CA 1
ATOM 2598 C C . LEU A 1 323 ? -15.992 6.440 12.341 1.00 81.44 323 LEU A C 1
ATOM 2600 O O . LEU A 1 323 ? -17.063 6.923 12.688 1.00 81.44 323 LEU A O 1
ATOM 2604 N N . ARG A 1 324 ? -14.912 7.199 12.098 1.00 66.38 324 ARG A N 1
ATOM 2605 C CA . ARG A 1 324 ? -14.814 8.670 12.246 1.00 66.38 324 ARG A CA 1
ATOM 2606 C C . ARG A 1 324 ? -15.005 9.219 13.666 1.00 66.38 324 ARG A C 1
ATOM 2608 O O . ARG A 1 324 ? -15.026 10.436 13.822 1.00 66.38 324 ARG A O 1
ATOM 2615 N N . ASN A 1 325 ? -15.067 8.365 14.686 1.00 67.62 325 ASN A N 1
ATOM 2616 C CA . ASN A 1 325 ? -15.347 8.815 16.050 1.00 67.62 325 ASN A CA 1
ATOM 2617 C C . ASN A 1 325 ? -14.116 8.758 16.964 1.00 67.62 325 ASN A C 1
ATOM 2619 O O . ASN A 1 325 ? -14.106 9.463 17.965 1.00 67.62 325 ASN A O 1
ATOM 2623 N N . ASN A 1 326 ? -13.080 7.965 16.642 1.00 69.12 326 ASN A N 1
ATOM 2624 C CA . ASN A 1 326 ? -11.882 7.750 17.483 1.00 69.12 326 ASN A CA 1
ATOM 2625 C C . ASN A 1 326 ? -12.192 7.413 18.962 1.00 69.12 326 ASN A C 1
ATOM 2627 O O . ASN A 1 326 ? -11.309 7.475 19.818 1.00 69.12 326 ASN A O 1
ATOM 2631 N N . GLN A 1 327 ? -13.441 7.061 19.266 1.00 77.06 327 GLN A N 1
ATOM 2632 C CA . GLN A 1 327 ? -13.930 6.725 20.593 1.00 77.06 327 GLN A CA 1
ATOM 2633 C C . GLN A 1 327 ? -13.550 5.290 20.947 1.00 77.06 327 GLN A C 1
ATOM 2635 O O . GLN A 1 327 ? -13.374 4.440 20.070 1.00 77.06 327 GLN A O 1
ATOM 2640 N N . LEU A 1 328 ? -13.456 5.025 22.246 1.00 77.19 328 LEU A N 1
ATOM 2641 C CA . LEU A 1 328 ? -13.338 3.665 22.753 1.00 77.19 328 LEU A CA 1
ATOM 2642 C C . LEU A 1 328 ? -14.616 2.886 22.427 1.00 77.19 328 LEU A C 1
ATOM 2644 O O . LEU A 1 328 ? -15.723 3.414 22.528 1.00 77.19 328 LEU A O 1
ATOM 2648 N N . LEU A 1 329 ? -14.448 1.627 22.047 1.00 77.50 329 LEU A N 1
ATOM 2649 C CA . LEU A 1 329 ? -15.513 0.709 21.654 1.00 77.50 329 LEU A CA 1
ATOM 2650 C C . LEU A 1 329 ? -16.005 -0.141 22.839 1.00 77.50 329 LEU A C 1
ATOM 2652 O O . LEU A 1 329 ? -16.889 -0.974 22.689 1.00 77.50 329 LEU A O 1
ATOM 2656 N N . GLY A 1 330 ? -15.386 -0.017 24.015 1.00 76.88 330 GLY A N 1
ATOM 2657 C CA . GLY A 1 330 ? -15.634 -0.853 25.195 1.00 76.88 330 GLY A CA 1
ATOM 2658 C C . GLY A 1 330 ? -14.945 -2.222 25.131 1.00 76.88 330 GLY A C 1
ATOM 2659 O O . GLY A 1 330 ? -14.598 -2.796 26.168 1.00 76.88 330 GLY A O 1
ATOM 2660 N N . SER A 1 331 ? -14.673 -2.723 23.923 1.00 80.06 331 SER A N 1
ATOM 2661 C CA . SER A 1 331 ? -13.947 -3.972 23.668 1.00 80.06 331 SER A CA 1
ATOM 2662 C C . SER A 1 331 ? -12.481 -3.937 24.131 1.00 80.06 331 SER A C 1
ATOM 2664 O O . SER A 1 331 ? -11.880 -4.990 24.342 1.00 80.06 331 SER A O 1
ATOM 2666 N N . GLU A 1 332 ? -11.899 -2.753 24.349 1.00 83.12 332 GLU A N 1
ATOM 2667 C CA . GLU A 1 332 ? -10.515 -2.576 24.811 1.00 83.12 332 GLU A CA 1
ATOM 2668 C C . GLU A 1 332 ? -10.281 -3.220 26.175 1.00 83.12 332 GLU A C 1
ATOM 2670 O O . GLU A 1 332 ? -9.235 -3.830 26.397 1.00 83.12 332 GLU A O 1
ATOM 2675 N N . ASN A 1 333 ? -11.270 -3.125 27.072 1.00 82.25 333 ASN A N 1
ATOM 2676 C CA . ASN A 1 333 ? -11.173 -3.617 28.445 1.00 82.25 333 ASN A CA 1
ATOM 2677 C C . ASN A 1 333 ? -10.818 -5.102 28.490 1.00 82.25 333 ASN A C 1
ATOM 2679 O O . ASN A 1 333 ? -9.995 -5.505 29.306 1.00 82.25 333 ASN A O 1
ATOM 2683 N N . LYS A 1 334 ? -11.386 -5.907 27.585 1.00 82.38 334 LYS A N 1
ATOM 2684 C CA . LYS A 1 334 ? -11.065 -7.333 27.463 1.00 82.38 334 LYS A CA 1
ATOM 2685 C C . LYS A 1 334 ? -9.567 -7.531 27.222 1.00 82.38 334 LYS A C 1
ATOM 2687 O O . LYS A 1 334 ? -8.902 -8.253 27.958 1.00 82.38 334 LYS A O 1
ATOM 2692 N N . TYR A 1 335 ? -9.016 -6.833 26.234 1.00 80.31 335 TYR A N 1
ATOM 2693 C CA . TYR A 1 335 ? -7.613 -6.976 25.853 1.00 80.31 335 TYR A CA 1
ATOM 2694 C C . TYR A 1 335 ? -6.669 -6.407 26.916 1.00 80.31 335 TYR A C 1
ATOM 2696 O O . TYR A 1 335 ? -5.687 -7.056 27.274 1.00 80.31 335 TYR A O 1
ATOM 2704 N N . ILE A 1 336 ? -6.993 -5.253 27.500 1.00 79.62 336 ILE A N 1
ATOM 2705 C CA . ILE A 1 336 ? -6.232 -4.675 28.616 1.00 79.62 336 ILE A CA 1
ATOM 2706 C C . ILE A 1 336 ? -6.216 -5.645 29.810 1.00 79.62 336 ILE A C 1
ATOM 2708 O O . ILE A 1 336 ? -5.162 -5.932 30.379 1.00 79.62 336 ILE A O 1
ATOM 2712 N N . MET A 1 337 ? -7.367 -6.195 30.195 1.00 74.44 337 MET A N 1
ATOM 2713 C CA . MET A 1 337 ? -7.471 -7.007 31.408 1.00 74.44 337 MET A CA 1
ATOM 2714 C C . MET A 1 337 ? -6.839 -8.392 31.260 1.00 74.44 337 MET A C 1
ATOM 2716 O O . MET A 1 337 ? -6.202 -8.857 32.214 1.00 74.44 337 MET A O 1
ATOM 2720 N N . ASP A 1 338 ? -6.944 -9.008 30.083 1.00 71.25 338 ASP A N 1
ATOM 2721 C CA . ASP A 1 338 ? -6.452 -10.367 29.845 1.00 71.25 338 ASP A CA 1
ATOM 2722 C C . ASP A 1 338 ? -4.934 -10.425 29.611 1.00 71.25 338 ASP A C 1
ATOM 2724 O O . ASP A 1 338 ? -4.298 -11.435 29.923 1.00 71.25 338 ASP A O 1
ATOM 2728 N N . SER A 1 339 ? -4.323 -9.356 29.081 1.00 64.94 339 SER A N 1
ATOM 2729 C CA . SER A 1 339 ? -2.986 -9.467 28.478 1.00 64.94 339 SER A CA 1
ATOM 2730 C C . SER A 1 339 ? -1.942 -8.432 28.915 1.00 64.94 339 SER A C 1
ATOM 2732 O O . SER A 1 339 ? -0.745 -8.684 28.738 1.00 64.94 339 SER A O 1
ATOM 2734 N N . LEU A 1 340 ? -2.333 -7.315 29.546 1.00 62.97 340 LEU A N 1
ATOM 2735 C CA . LEU A 1 340 ? -1.385 -6.288 29.993 1.00 62.97 340 LEU A CA 1
ATOM 2736 C C . LEU A 1 340 ? -0.424 -6.883 31.047 1.00 62.97 340 LEU A C 1
ATOM 2738 O O . LEU A 1 340 ? -0.845 -7.295 32.130 1.00 62.97 340 LEU A O 1
ATOM 2742 N N . PHE A 1 341 ? 0.866 -6.943 30.692 1.00 61.56 341 PHE A N 1
ATOM 2743 C CA . PHE A 1 341 ? 2.012 -7.453 31.471 1.00 61.56 341 PHE A CA 1
ATOM 2744 C C . PHE A 1 341 ? 2.191 -8.974 31.610 1.00 61.56 341 PHE A C 1
ATOM 2746 O O . PHE A 1 341 ? 3.188 -9.404 32.190 1.00 61.56 341 PHE A O 1
ATOM 2753 N N . ASN A 1 342 ? 1.302 -9.793 31.039 1.00 60.62 342 ASN A N 1
ATOM 2754 C CA . ASN A 1 342 ? 1.512 -11.247 30.936 1.00 60.62 342 ASN A CA 1
ATOM 2755 C C . ASN A 1 342 ? 2.112 -11.664 29.581 1.00 60.62 342 ASN A C 1
ATOM 2757 O O . ASN A 1 342 ? 2.600 -12.784 29.438 1.00 60.62 342 ASN A O 1
ATOM 2761 N N . ASN A 1 343 ? 2.080 -10.772 28.586 1.00 61.31 343 ASN A N 1
ATOM 2762 C CA . ASN A 1 343 ? 2.558 -11.022 27.233 1.00 61.31 343 ASN A CA 1
ATOM 2763 C C . ASN A 1 343 ? 3.258 -9.762 26.685 1.00 61.31 343 ASN A C 1
ATOM 2765 O O . ASN A 1 343 ? 2.692 -8.670 26.752 1.00 61.31 343 ASN A O 1
ATOM 2769 N N . ASN A 1 344 ? 4.471 -9.902 26.131 1.00 62.38 344 ASN A N 1
ATOM 2770 C CA . ASN A 1 344 ? 5.228 -8.789 25.524 1.00 62.38 344 ASN A CA 1
ATOM 2771 C C . ASN A 1 344 ? 4.460 -8.107 24.374 1.00 62.38 344 ASN A C 1
ATOM 2773 O O . ASN A 1 344 ? 4.746 -6.961 24.033 1.00 62.38 344 ASN A O 1
ATOM 2777 N N . ASP A 1 345 ? 3.472 -8.802 23.811 1.00 73.44 345 ASP A N 1
ATOM 2778 C CA . ASP A 1 345 ? 2.679 -8.358 22.671 1.00 73.44 345 ASP A CA 1
ATOM 2779 C C . ASP A 1 345 ? 1.857 -7.080 22.941 1.00 73.44 345 ASP A C 1
ATOM 2781 O O . ASP A 1 345 ? 1.775 -6.197 22.087 1.00 73.44 345 ASP A O 1
ATOM 2785 N N . VAL A 1 346 ? 1.318 -6.897 24.153 1.00 76.88 346 VAL A N 1
ATOM 2786 C CA . VAL A 1 346 ? 0.453 -5.736 24.453 1.00 76.88 346 VAL A CA 1
ATOM 2787 C C . VAL A 1 346 ? 1.237 -4.436 24.523 1.00 76.88 346 VAL A C 1
ATOM 2789 O O . VAL A 1 346 ? 0.770 -3.412 24.038 1.00 76.88 346 VAL A O 1
ATOM 2792 N N . TYR A 1 347 ? 2.450 -4.462 25.076 1.00 79.12 347 TYR A N 1
ATOM 2793 C CA . TYR A 1 347 ? 3.306 -3.277 25.090 1.00 79.12 347 TYR A CA 1
ATOM 2794 C C . TYR A 1 347 ? 3.655 -2.835 23.663 1.00 79.12 347 TYR A C 1
ATOM 2796 O O . TYR A 1 347 ? 3.573 -1.648 23.348 1.00 79.12 347 TYR A O 1
ATOM 2804 N N . SER A 1 348 ? 3.969 -3.782 22.768 1.00 83.31 348 SER A N 1
ATOM 2805 C CA . SER A 1 348 ? 4.171 -3.458 21.351 1.00 83.31 348 SER A CA 1
ATOM 2806 C C . SER A 1 348 ? 2.910 -2.918 20.680 1.00 83.31 348 SER A C 1
ATOM 2808 O O . SER A 1 348 ? 3.019 -1.999 19.871 1.00 83.31 348 SER A O 1
ATOM 2810 N N . GLN A 1 349 ? 1.725 -3.428 21.033 1.00 86.94 349 GLN A N 1
ATOM 2811 C CA . GLN A 1 349 ? 0.456 -2.891 20.538 1.00 86.94 349 GLN A CA 1
ATOM 2812 C C . GLN A 1 349 ? 0.218 -1.455 21.023 1.00 86.94 349 GLN A C 1
ATOM 2814 O O . GLN A 1 349 ? -0.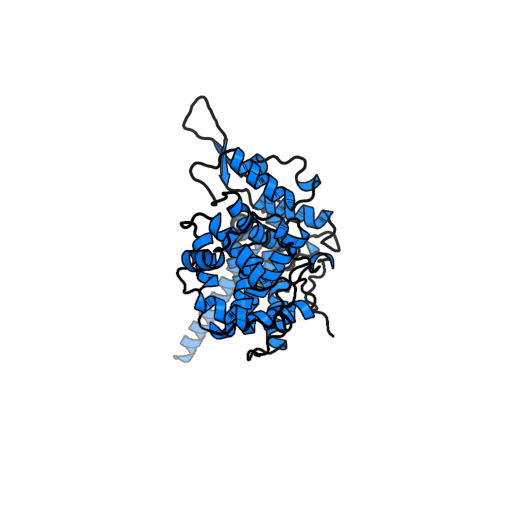101 -0.600 20.205 1.00 86.94 349 GLN A O 1
ATOM 2819 N N . LEU A 1 350 ? 0.428 -1.158 22.310 1.00 88.06 350 LEU A N 1
ATOM 2820 C CA . LEU A 1 350 ? 0.275 0.197 22.857 1.00 88.06 350 LEU A CA 1
ATOM 2821 C C . LEU A 1 350 ? 1.248 1.180 22.207 1.00 88.06 350 LEU A C 1
ATOM 2823 O O . LEU A 1 350 ? 0.826 2.243 21.769 1.00 88.06 350 LEU A O 1
ATOM 2827 N N . LYS A 1 351 ? 2.521 0.792 22.055 1.00 88.25 351 LYS A N 1
ATOM 2828 C CA . LYS A 1 351 ? 3.514 1.610 21.349 1.00 88.25 351 LYS A CA 1
ATOM 2829 C C . LYS A 1 351 ? 3.091 1.878 19.905 1.00 88.25 351 LYS A C 1
ATOM 2831 O O . LYS A 1 351 ? 3.211 2.999 19.429 1.00 88.25 351 LYS A O 1
ATOM 2836 N N . LYS A 1 352 ? 2.572 0.860 19.212 1.00 88.69 352 LYS A N 1
ATOM 2837 C CA . LYS A 1 352 ? 2.043 1.019 17.854 1.00 88.69 352 LYS A CA 1
ATOM 2838 C C . LYS A 1 352 ? 0.859 1.991 17.826 1.00 88.69 352 LYS A C 1
ATOM 2840 O O . LYS A 1 352 ? 0.810 2.841 16.945 1.00 88.69 352 LYS A O 1
ATOM 2845 N N . ILE A 1 353 ? -0.063 1.892 18.785 1.00 90.69 353 ILE A N 1
ATOM 2846 C CA . ILE A 1 353 ? -1.232 2.778 18.912 1.00 90.69 353 ILE A CA 1
ATOM 2847 C C . ILE A 1 353 ? -0.809 4.223 19.162 1.00 90.69 353 ILE A C 1
ATOM 2849 O O . ILE A 1 353 ? -1.289 5.116 18.475 1.00 90.69 353 ILE A O 1
ATOM 2853 N N . GLU A 1 354 ? 0.124 4.447 20.082 1.00 91.06 354 GLU A N 1
ATOM 2854 C CA . GLU A 1 354 ? 0.694 5.767 20.351 1.00 91.06 354 GLU A CA 1
ATOM 2855 C C . GLU A 1 354 ? 1.286 6.394 19.079 1.00 91.06 354 GLU A C 1
ATOM 2857 O O . GLU A 1 354 ? 1.041 7.563 18.792 1.00 91.06 354 GLU A O 1
ATOM 2862 N N . THR A 1 355 ? 2.011 5.608 18.273 1.00 87.56 355 THR A N 1
ATOM 2863 C CA . THR A 1 355 ? 2.674 6.119 17.064 1.00 87.56 355 THR A CA 1
ATOM 2864 C C . THR A 1 355 ? 1.763 6.258 15.843 1.00 87.56 355 THR A C 1
ATOM 2866 O O . THR A 1 355 ? 1.922 7.198 15.072 1.00 87.56 355 THR A O 1
ATOM 2869 N N . GLU A 1 356 ? 0.840 5.317 15.620 1.00 87.31 356 GLU A N 1
ATOM 2870 C CA . GLU A 1 356 ? 0.035 5.235 14.387 1.00 87.31 356 GLU A CA 1
ATOM 2871 C C . GLU A 1 356 ? -1.394 5.781 14.570 1.00 87.31 356 GLU A C 1
ATOM 2873 O O . GLU A 1 356 ? -2.056 6.115 13.588 1.00 87.31 356 GLU A O 1
ATOM 2878 N N . PHE A 1 357 ? -1.877 5.900 15.811 1.00 88.69 357 PHE A N 1
ATOM 2879 C CA . PHE A 1 357 ? -3.268 6.223 16.143 1.00 88.69 357 PHE A CA 1
ATOM 2880 C C . PHE A 1 357 ? -3.366 7.278 17.255 1.00 88.69 357 PHE A C 1
ATOM 2882 O O . PHE A 1 357 ? -4.128 7.116 18.207 1.00 88.69 357 PHE A O 1
ATOM 2889 N N . ALA A 1 358 ? -2.627 8.384 17.124 1.00 87.00 358 ALA A N 1
ATOM 2890 C CA . ALA A 1 358 ? -2.509 9.424 18.154 1.00 87.00 358 ALA A CA 1
ATOM 2891 C C . ALA A 1 358 ? -3.861 9.890 18.738 1.00 87.00 358 ALA A C 1
ATOM 2893 O O . ALA A 1 358 ? -4.033 9.909 19.950 1.00 87.00 358 ALA A O 1
ATOM 2894 N N . ALA A 1 359 ? -4.862 10.177 17.898 1.00 86.12 359 ALA A N 1
ATOM 2895 C CA . ALA A 1 359 ? -6.181 10.613 18.376 1.00 86.12 359 ALA A CA 1
ATOM 2896 C C . ALA A 1 359 ? -6.907 9.553 19.227 1.00 86.12 359 ALA A C 1
ATOM 2898 O O . ALA A 1 359 ? -7.633 9.886 20.157 1.00 86.12 359 ALA A O 1
ATOM 2899 N N . TYR A 1 360 ? -6.715 8.273 18.911 1.00 89.62 360 TYR A N 1
ATOM 2900 C CA . TYR A 1 360 ? -7.269 7.175 19.694 1.00 89.62 360 TYR A CA 1
ATOM 2901 C C . TYR A 1 360 ? -6.458 6.940 20.977 1.00 89.62 360 TYR A C 1
ATOM 2903 O O . TYR A 1 360 ? -7.029 6.639 22.023 1.00 89.62 360 TYR A O 1
ATOM 2911 N N . TRP A 1 361 ? -5.135 7.122 20.916 1.00 91.38 361 TRP A N 1
ATOM 2912 C CA . TRP A 1 361 ? -4.248 7.048 22.076 1.00 91.38 361 TRP A CA 1
ATOM 2913 C C . TRP A 1 361 ? -4.624 8.054 23.167 1.00 91.38 361 TRP A C 1
ATOM 2915 O O . TRP A 1 361 ? -4.641 7.678 24.337 1.00 91.38 361 TRP A O 1
ATOM 2925 N N . GLU A 1 362 ? -4.992 9.284 22.795 1.00 89.62 362 GLU A N 1
ATOM 2926 C CA . GLU A 1 362 ? -5.467 10.301 23.746 1.00 89.62 362 GLU A CA 1
ATOM 2927 C C . GLU A 1 362 ? -6.652 9.794 24.582 1.00 89.62 362 GLU A C 1
ATOM 2929 O O . GLU A 1 362 ? -6.685 10.004 25.787 1.00 89.62 362 GLU A O 1
ATOM 2934 N N . ASN A 1 363 ? -7.575 9.043 23.976 1.00 88.88 363 ASN A N 1
ATOM 2935 C CA . ASN A 1 363 ? -8.696 8.440 24.700 1.00 88.88 363 ASN A CA 1
ATOM 2936 C C . ASN A 1 363 ? -8.281 7.177 25.471 1.00 88.88 363 ASN A C 1
ATOM 2938 O O . ASN A 1 363 ? -8.771 6.918 26.569 1.00 88.88 363 ASN A O 1
ATOM 2942 N N . LEU A 1 364 ? -7.390 6.363 24.896 1.00 89.12 364 LEU A N 1
ATOM 2943 C CA . LEU A 1 364 ? -6.968 5.095 25.487 1.00 89.12 364 LEU A CA 1
ATOM 2944 C C . LEU A 1 364 ? -6.115 5.291 26.744 1.00 89.12 364 LEU A C 1
ATOM 2946 O O . LEU A 1 364 ? -6.277 4.535 27.700 1.00 89.12 364 LEU A O 1
ATOM 2950 N N . ARG A 1 365 ? -5.216 6.282 26.763 1.00 88.38 365 ARG A N 1
ATOM 2951 C CA . ARG A 1 365 ? -4.319 6.526 27.905 1.00 88.38 365 ARG A CA 1
ATOM 2952 C C . ARG A 1 365 ? -5.075 6.935 29.173 1.00 88.38 365 ARG A C 1
ATOM 2954 O O . ARG A 1 365 ? -4.621 6.627 30.270 1.00 88.38 365 ARG A O 1
ATOM 2961 N N . ASP A 1 366 ? -6.242 7.553 28.998 1.00 87.69 366 ASP A N 1
ATOM 2962 C CA . ASP A 1 366 ? -7.129 7.989 30.078 1.00 87.69 366 ASP A CA 1
ATOM 2963 C C . ASP A 1 366 ? -8.178 6.915 30.438 1.00 87.69 366 ASP A C 1
ATOM 2965 O O . ASP A 1 366 ? -9.036 7.124 31.298 1.00 87.69 366 ASP A O 1
ATOM 2969 N N . CYS A 1 367 ? -8.120 5.736 29.807 1.00 87.69 367 CYS A N 1
ATOM 2970 C CA . CYS A 1 367 ? -9.024 4.627 30.087 1.00 87.69 367 CYS A CA 1
ATOM 2971 C C . CYS A 1 367 ? -8.800 4.083 31.514 1.00 87.69 367 CYS A C 1
ATOM 2973 O O . CYS A 1 367 ? -7.698 3.599 31.808 1.00 87.69 367 CYS A O 1
ATOM 2975 N N . PRO A 1 368 ? -9.836 4.044 32.382 1.00 87.19 368 PRO A N 1
ATOM 2976 C CA . PRO A 1 368 ? -9.698 3.555 33.755 1.00 87.19 368 PRO A CA 1
ATOM 2977 C C . PRO A 1 368 ? -9.108 2.146 33.840 1.00 87.19 368 PRO A C 1
ATOM 2979 O O . PRO A 1 368 ? -8.221 1.898 34.648 1.00 87.19 368 PRO A O 1
ATOM 2982 N N . ALA A 1 369 ? -9.510 1.237 32.944 1.00 85.69 369 ALA A N 1
ATOM 2983 C CA . ALA A 1 369 ? -8.991 -0.129 32.934 1.00 85.69 369 ALA A CA 1
ATOM 2984 C C . ALA A 1 369 ? -7.474 -0.189 32.684 1.00 85.69 369 ALA A C 1
ATOM 2986 O O . ALA A 1 369 ? -6.782 -1.006 33.295 1.00 85.69 369 ALA A O 1
ATOM 2987 N N . LEU A 1 370 ? -6.942 0.669 31.803 1.00 86.38 370 LEU A N 1
ATOM 2988 C CA . LEU A 1 370 ? -5.505 0.735 31.525 1.00 86.38 370 LEU A CA 1
ATOM 2989 C C . LEU A 1 370 ? -4.743 1.294 32.729 1.00 86.38 370 LEU A C 1
ATOM 2991 O O . LEU A 1 370 ? -3.719 0.728 33.126 1.00 86.38 370 LEU A O 1
ATOM 2995 N N . ILE A 1 371 ? -5.263 2.366 33.328 1.00 86.31 371 ILE A N 1
ATOM 2996 C CA . ILE A 1 371 ? -4.690 3.010 34.514 1.00 86.31 371 ILE A CA 1
ATOM 2997 C C . IL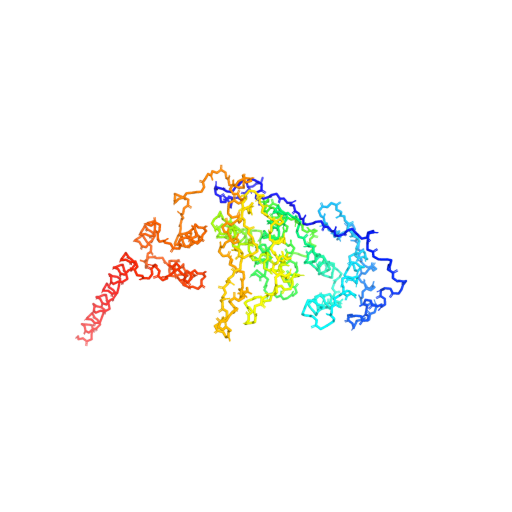E A 1 371 ? -4.663 2.022 35.686 1.00 86.31 371 ILE A C 1
ATOM 2999 O O . ILE A 1 371 ? -3.593 1.736 36.227 1.00 86.31 371 ILE A O 1
ATOM 3003 N N . ASP A 1 372 ? -5.806 1.427 36.023 1.00 86.38 372 ASP A N 1
ATOM 3004 C CA . ASP A 1 372 ? -5.962 0.517 37.160 1.00 86.38 372 ASP A CA 1
ATOM 3005 C C . ASP A 1 372 ? -5.053 -0.705 37.039 1.00 86.38 372 ASP A C 1
ATOM 3007 O O . ASP A 1 372 ? -4.407 -1.130 38.006 1.00 86.38 372 ASP A O 1
ATOM 3011 N N . LYS A 1 373 ? -4.955 -1.272 35.832 1.00 83.94 373 LYS A N 1
ATOM 3012 C CA . LYS A 1 373 ? -4.094 -2.425 35.566 1.00 83.94 373 LYS A CA 1
ATOM 3013 C C . LYS A 1 373 ? -2.612 -2.059 35.654 1.00 83.94 373 LYS A C 1
ATOM 3015 O O . LYS A 1 373 ? -1.833 -2.843 36.199 1.00 83.94 373 LYS A O 1
ATOM 3020 N N . THR A 1 374 ? -2.231 -0.873 35.177 1.00 83.12 374 THR A N 1
ATOM 3021 C CA . THR A 1 374 ? -0.860 -0.347 35.273 1.00 83.12 374 THR A CA 1
ATOM 3022 C C . THR A 1 374 ? -0.460 -0.096 36.723 1.00 83.12 374 THR A C 1
ATOM 3024 O O . THR A 1 374 ? 0.587 -0.577 37.159 1.00 83.12 374 THR A O 1
ATOM 3027 N N . ILE A 1 375 ? -1.319 0.560 37.507 1.00 84.75 375 ILE A N 1
ATOM 3028 C CA . ILE A 1 375 ? -1.110 0.781 38.944 1.00 84.75 375 ILE A CA 1
ATOM 3029 C C . ILE A 1 375 ? -0.988 -0.561 39.675 1.00 84.75 375 ILE A C 1
ATOM 3031 O O . ILE A 1 375 ? -0.026 -0.782 40.412 1.00 84.75 375 ILE A O 1
ATOM 3035 N N . SER A 1 376 ? -1.911 -1.492 39.424 1.00 84.75 376 SER A N 1
ATOM 3036 C CA . SER A 1 376 ? -1.896 -2.825 40.040 1.00 84.75 376 SER A CA 1
ATOM 3037 C C . SER A 1 376 ? -0.601 -3.589 39.754 1.00 84.75 376 SER A C 1
ATOM 3039 O O . SER A 1 376 ? -0.080 -4.293 40.622 1.00 84.75 376 SER A O 1
ATOM 3041 N N . TRP A 1 377 ? -0.067 -3.472 38.537 1.00 82.50 377 TRP A N 1
ATOM 3042 C CA . TRP A 1 377 ? 1.201 -4.092 38.163 1.00 82.50 377 TRP A CA 1
ATOM 3043 C C . TRP A 1 377 ? 2.407 -3.423 38.838 1.00 82.50 377 TRP A C 1
ATOM 3045 O O . TRP A 1 377 ? 3.295 -4.127 39.331 1.00 82.50 377 TRP A O 1
ATOM 3055 N N . LEU A 1 378 ? 2.429 -2.088 38.912 1.00 81.06 378 LEU A N 1
ATOM 3056 C CA . LEU A 1 378 ? 3.485 -1.337 39.598 1.00 81.06 378 LEU A CA 1
ATOM 3057 C C . LEU A 1 378 ? 3.556 -1.710 41.081 1.00 81.06 378 LEU A C 1
ATOM 3059 O O . LEU A 1 378 ? 4.641 -2.021 41.571 1.00 81.06 378 LEU A O 1
ATOM 3063 N N . ILE A 1 379 ? 2.409 -1.770 41.766 1.00 83.81 379 ILE A N 1
ATOM 3064 C CA . ILE A 1 379 ? 2.325 -2.183 43.175 1.00 83.81 379 ILE A CA 1
ATOM 3065 C C . ILE A 1 379 ? 2.925 -3.583 43.356 1.00 83.81 379 ILE A C 1
ATOM 3067 O O . ILE A 1 379 ? 3.864 -3.748 44.133 1.00 83.81 379 ILE A O 1
ATOM 3071 N N . LYS A 1 380 ? 2.479 -4.573 42.568 1.00 83.88 380 LYS A N 1
ATOM 3072 C CA . LYS A 1 380 ? 3.011 -5.949 42.632 1.00 83.88 380 LYS A CA 1
ATOM 3073 C C . LYS A 1 380 ? 4.518 -6.019 42.381 1.00 83.88 380 LYS A C 1
ATOM 3075 O O . LYS A 1 380 ? 5.220 -6.826 42.990 1.00 83.88 380 LYS A O 1
ATOM 3080 N N . THR A 1 381 ? 5.024 -5.199 41.464 1.00 81.31 381 THR A N 1
ATOM 3081 C CA . THR A 1 381 ? 6.452 -5.160 41.125 1.00 81.31 381 THR A CA 1
ATOM 3082 C C . THR A 1 381 ? 7.274 -4.564 42.266 1.00 81.31 381 THR A C 1
ATOM 3084 O O . THR A 1 381 ? 8.316 -5.116 42.623 1.00 81.31 381 THR A O 1
ATOM 3087 N N . ILE A 1 382 ? 6.785 -3.487 42.885 1.00 81.19 382 ILE A N 1
ATOM 3088 C CA . ILE A 1 382 ? 7.407 -2.867 44.060 1.00 81.19 382 ILE A CA 1
ATOM 3089 C C . ILE A 1 382 ? 7.414 -3.845 45.238 1.00 81.19 382 ILE A C 1
ATOM 3091 O O . ILE A 1 382 ? 8.468 -4.057 45.833 1.00 81.19 382 ILE A O 1
ATOM 3095 N N . GLU A 1 383 ? 6.290 -4.501 45.535 1.00 82.56 383 GLU A N 1
ATOM 3096 C CA . GLU A 1 383 ? 6.186 -5.505 46.605 1.00 82.56 383 GLU A CA 1
ATOM 3097 C C . GLU A 1 383 ? 7.166 -6.665 46.398 1.00 82.56 383 GLU A C 1
ATOM 3099 O O . GLU A 1 383 ? 7.890 -7.054 47.319 1.00 82.56 383 GLU A O 1
ATOM 3104 N N . LYS A 1 384 ? 7.250 -7.192 45.170 1.00 80.75 384 LYS A N 1
ATOM 3105 C CA . LYS A 1 384 ? 8.198 -8.255 44.820 1.00 80.75 384 LYS A CA 1
ATOM 3106 C C . LYS A 1 384 ? 9.646 -7.807 45.020 1.00 80.75 384 LYS A C 1
ATOM 3108 O O . LYS A 1 384 ? 10.438 -8.555 45.590 1.00 80.75 384 LYS A O 1
ATOM 3113 N N . ASN A 1 385 ? 9.994 -6.599 44.582 1.00 75.44 385 ASN A N 1
ATOM 3114 C CA . ASN A 1 385 ? 11.342 -6.059 44.750 1.00 75.44 385 ASN A CA 1
ATOM 3115 C C . ASN A 1 385 ? 11.669 -5.792 46.224 1.00 75.44 385 ASN A C 1
ATOM 3117 O O . ASN A 1 385 ? 12.765 -6.123 46.670 1.00 75.44 385 ASN A O 1
ATOM 3121 N N . HIS A 1 386 ? 10.712 -5.290 47.006 1.00 74.56 386 HIS A N 1
ATOM 3122 C CA . HIS A 1 386 ? 10.872 -5.109 48.447 1.00 74.56 386 HIS A CA 1
ATOM 3123 C C . HIS A 1 386 ? 11.111 -6.451 49.161 1.00 74.56 386 HIS A C 1
ATOM 3125 O O . HIS A 1 386 ? 12.011 -6.565 49.994 1.00 74.56 386 HIS A O 1
ATOM 3131 N N . LEU A 1 387 ? 10.367 -7.501 48.796 1.00 68.31 387 LEU A N 1
ATOM 3132 C CA . LEU A 1 387 ? 10.570 -8.864 49.305 1.00 68.31 387 LEU A CA 1
ATOM 3133 C C . LEU A 1 387 ? 11.948 -9.436 48.938 1.00 68.31 387 LEU A C 1
ATOM 3135 O O . LEU A 1 387 ? 12.567 -10.111 49.761 1.00 68.31 387 LEU A O 1
ATOM 3139 N N . ILE A 1 388 ? 12.447 -9.161 47.729 1.00 68.44 388 ILE A N 1
ATOM 3140 C CA . ILE A 1 388 ? 13.793 -9.564 47.290 1.00 68.44 388 ILE A CA 1
ATOM 3141 C C . ILE A 1 388 ? 14.866 -8.848 48.114 1.00 68.44 388 ILE A C 1
ATOM 3143 O O . ILE A 1 388 ? 15.757 -9.509 48.640 1.00 68.44 388 ILE A O 1
ATOM 3147 N N . VAL A 1 389 ? 14.757 -7.528 48.287 1.00 63.41 389 VAL A N 1
ATOM 3148 C CA . VAL A 1 389 ? 15.687 -6.740 49.114 1.00 63.41 389 VAL A CA 1
ATOM 3149 C C . VAL A 1 389 ? 15.679 -7.236 50.562 1.00 63.41 389 VAL A C 1
ATOM 3151 O O . VAL A 1 389 ? 16.736 -7.452 51.148 1.00 63.41 389 VAL A O 1
ATOM 3154 N N . THR A 1 390 ? 14.499 -7.512 51.120 1.00 64.38 390 THR A N 1
ATOM 3155 C CA . THR A 1 390 ? 14.365 -8.037 52.490 1.00 64.38 390 THR A CA 1
ATOM 3156 C C . THR A 1 390 ? 15.005 -9.424 52.630 1.00 64.38 390 THR A C 1
ATOM 3158 O O . THR A 1 390 ? 15.688 -9.683 53.617 1.00 64.38 390 THR A O 1
ATOM 3161 N N . ARG A 1 391 ? 14.850 -10.309 51.632 1.00 57.41 391 ARG A N 1
ATOM 3162 C CA . ARG A 1 391 ? 15.503 -11.632 51.606 1.00 57.41 391 ARG A CA 1
ATOM 3163 C C . ARG A 1 391 ? 17.020 -11.558 51.439 1.00 57.41 391 ARG A C 1
ATOM 3165 O O . ARG A 1 391 ? 17.718 -12.329 52.084 1.00 57.41 391 ARG A O 1
ATOM 3172 N N . LEU A 1 392 ? 17.528 -10.660 50.596 1.00 54.28 392 LEU A N 1
ATOM 3173 C CA . LEU A 1 392 ? 18.969 -10.453 50.420 1.00 54.28 392 LEU A CA 1
ATOM 3174 C C . LEU A 1 392 ? 19.611 -9.903 51.696 1.00 54.28 392 LEU A C 1
ATOM 3176 O O . LEU A 1 392 ? 20.687 -10.350 52.076 1.00 54.28 392 LEU A O 1
ATOM 3180 N N . ASN A 1 393 ? 18.921 -9.005 52.399 1.00 58.38 393 ASN A N 1
ATOM 3181 C CA . ASN A 1 393 ? 19.374 -8.519 53.698 1.00 58.38 393 ASN A CA 1
ATOM 3182 C C . ASN A 1 393 ? 19.385 -9.643 54.744 1.00 58.38 393 ASN A C 1
ATOM 3184 O O . ASN A 1 393 ? 20.336 -9.730 55.505 1.00 58.38 393 ASN A O 1
ATOM 3188 N N . PHE A 1 394 ? 18.398 -10.545 54.735 1.00 55.53 394 PHE A N 1
ATOM 3189 C CA . PHE A 1 394 ? 18.362 -11.717 55.623 1.00 55.53 394 PHE A CA 1
ATOM 3190 C C . PHE A 1 394 ? 19.440 -12.776 55.337 1.00 55.53 394 PHE A C 1
ATOM 3192 O O . PHE A 1 394 ? 19.734 -13.565 56.222 1.00 55.53 394 PHE A O 1
ATOM 3199 N N . LEU A 1 395 ? 19.993 -12.829 54.120 1.00 53.47 395 LEU A N 1
ATOM 3200 C CA . LEU A 1 395 ? 21.076 -13.751 53.738 1.00 53.47 395 LEU A CA 1
ATOM 3201 C C . LEU A 1 395 ? 22.481 -13.180 54.003 1.00 53.47 395 LEU A C 1
ATOM 3203 O O . LEU A 1 395 ? 23.461 -13.911 53.893 1.00 53.47 395 LEU A O 1
ATOM 3207 N N . ASN A 1 396 ? 22.576 -11.883 54.314 1.00 49.34 396 ASN A N 1
ATOM 3208 C CA . ASN A 1 396 ? 23.821 -11.185 54.652 1.00 49.34 396 ASN A CA 1
ATOM 3209 C C . ASN A 1 396 ? 24.037 -11.034 56.174 1.00 49.34 396 ASN A C 1
ATOM 3211 O O . ASN A 1 396 ? 25.023 -10.419 56.584 1.00 49.34 396 ASN A O 1
ATOM 3215 N N . TYR A 1 397 ? 23.131 -11.584 56.987 1.00 44.62 397 TYR A N 1
ATOM 3216 C CA . TYR A 1 397 ? 23.283 -11.827 58.427 1.00 44.62 397 TYR A CA 1
ATOM 3217 C C . TYR A 1 397 ? 23.374 -13.333 58.664 1.00 44.62 397 TYR A C 1
ATOM 3219 O O . TYR A 1 397 ? 24.063 -13.720 59.635 1.00 44.62 397 TYR A O 1
#